Protein AF-0000000066908307 (afdb_homodimer)

Radius of gyration: 26.66 Å; Cα contacts (8 Å, |Δi|>4): 1588; chains: 2; bounding box: 60×86×61 Å

Sequence (502 aa):
MFVHNRMSNETFTTTKSVRELVVDDRNMPVDIVGVSGNRTRINYKKSRDIKYNIKQTNNTLTLERKRSIGFNFDFFNFGNSSPRVTIEVPKAKLKDLQVETSNGKLSTENLVLDNLNLETSNSKMIINDVDSNSVDAETSNGKVELSQLKFDDGSFETSNGKMNLSDLNFNEGEFQTSNGKINLMNVKPKESLSLETSNSEVNGTIIGNKEDFSITSKTSNASNNLGNQKNGSKELEVRTSNADIEIAFVRMFVHNRMSNETFTTTKSVRELVVDDRNMPVDIVGVSGNRTRINYKKSRDIKYNIKQTNNTLTLERKRSIGFNFDFFNFGNSSPRVTIEVPKAKLKDLQVETSNGKLSTENLVLDNLNLETSNSKMIINDVDSNSVDAETSNGKVELSQLKFDDGSFETSNGKMNLSDLNFNEGEFQTSNGKINLMNVKPKESLSLETSNSEVNGTIIGNKEDFSITSKTSNASNNLGNQKNGSKELEVRTSNADIEIAFVR

pLDDT: mean 92.94, std 14.58, range [26.7, 98.94]

Solvent-accessible surface area (backbone atoms only — not comparable to full-atom values): 23211 Å² total; per-residue (Å²): 127,82,75,71,78,62,72,43,84,42,74,48,70,51,93,51,60,49,34,30,42,40,39,41,38,49,61,52,28,38,36,38,35,36,41,91,55,83,44,37,36,39,38,36,62,35,34,90,74,36,48,68,53,73,49,73,61,82,41,33,36,38,41,31,56,48,83,59,89,69,86,70,75,68,73,71,75,63,66,91,76,72,77,44,36,40,35,36,31,27,28,88,50,33,35,37,41,38,41,38,26,32,53,10,36,38,35,40,33,45,35,41,35,43,39,41,38,40,39,24,33,53,18,40,37,36,43,34,42,32,40,29,42,32,38,40,37,39,20,36,44,11,38,38,39,38,29,47,32,36,33,43,38,37,42,36,40,20,35,47,14,38,35,41,40,31,44,32,42,31,32,34,40,38,41,39,19,34,50,12,38,39,40,35,40,51,31,32,59,67,41,27,38,36,41,38,19,33,52,19,37,40,36,37,32,34,45,45,61,69,77,45,30,19,28,48,53,49,42,68,64,42,54,65,70,73,52,68,42,76,86,24,85,21,40,35,36,38,40,22,31,50,17,37,38,47,66,44,68,38,129,128,83,75,68,77,60,71,43,86,43,75,48,70,51,92,54,60,49,34,30,41,40,36,40,38,48,61,53,29,39,38,39,34,38,41,91,54,80,45,37,35,38,38,34,62,35,34,89,74,35,47,69,51,72,48,73,59,82,42,33,36,37,40,32,55,49,85,59,88,68,85,70,76,71,71,71,76,64,66,91,77,71,77,45,36,40,33,37,33,27,28,89,53,33,34,38,40,39,40,39,25,32,53,11,37,38,36,39,34,46,36,40,33,44,38,42,38,40,39,22,32,54,18,39,38,38,43,34,42,32,40,29,42,32,38,40,37,40,21,35,44,11,38,39,40,38,28,47,32,36,34,42,38,37,42,38,39,20,34,46,15,38,35,40,40,31,43,32,41,31,34,35,41,37,40,40,20,35,50,12,38,40,41,35,39,51,29,34,58,67,41,27,39,37,41,38,19,32,53,18,37,38,37,35,32,35,45,46,60,69,76,44,31,19,29,48,54,50,43,68,64,42,52,65,71,73,54,68,44,75,88,24,84,20,40,36,37,38,40,23,31,52,17,39,38,47,67,43,66,38,127

Organism: Trichuris trichiura (NCBI:txid36087)

Foldseek 3Di:
DPPPFDKDKDKDKDPDAAAAEAEEEAAAAEEEEADQDRIKMKIFIDTPQWDWDWDDDPRYIYTYTDDDPDPPPVLPPDPDDRTHMYMYHHQPRYAYYAYEYAHYEYEYYRHEYAEAHAEYEAEEYEYEQYEYAEYEYEYAHYEYEYENYEYAEYEYEYAAYAYEAAQYEYAYYAYEYAHYEYEDEAHEYDAEYAAYYAAEEYEYEYEDDLQQEQEAEDEAAEEEDNDGDDDHRHYYYYYYHHYYYYYYYDD/DPPPQDKDKDKDKDPDAAAAEAEEEAAAAEEEEADQDRIKMKIFIDTPQWDWDWDDDPRYIYTYTDDDPDPPPVCPPDPDDRTHIYMYHHAPRYAYYAYEYAHYEYEYYRHEYAEAHAEYEAEAYAYEQYEYAEYEYEYAHYEYEYENYEYAEYEYEYAAYAYEAAQYEYAYYAHEYAHYEYEYHAHEYDAEYAAYYEAEEYEYEYEDDLQQEQEAEDEAAEEEDNDGDDDHRHYYYHYYYHYYYYYYYDD

InterPro domains:
  IPR025164 Toastrack DUF4097 [PF13349] (19-247)

Nearest PDB structures (foldseek):
  3pet-assembly1_A  TM=6.485E-01  e=3.377E-07  Bacteroides fragilis NCTC 9343
  3lyc-assembly5_J  TM=4.894E-01  e=3.491E-05  Parabacteroides distasonis ATCC 8503
  3jx8-assembly2_D  TM=4.509E-01  e=4.517E-05  Parabacteroides distasonis ATCC 8503
  3lyc-assembly8_O  TM=4.739E-01  e=3.935E-04  Parabacteroides distasonis ATCC 8503
  3pet-assembly1_A  TM=6.486E-01  e=3.743E-07  Bacteroides fragilis NCTC 9343

Structure (mmCIF, N/CA/C/O backbone):
data_AF-0000000066908307-model_v1
#
loop_
_entity.id
_entity.type
_entity.pdbx_description
1 polymer 'DUF4098 and DUF4097 domain containing protein'
#
loop_
_atom_site.group_PDB
_atom_site.id
_atom_site.type_symbol
_atom_site.label_atom_id
_atom_site.label_alt_id
_atom_site.label_comp_id
_atom_site.label_asym_id
_atom_site.label_entity_id
_atom_site.label_seq_id
_atom_site.pdbx_PDB_ins_code
_atom_site.Cartn_x
_atom_site.Cartn_y
_atom_site.Cartn_z
_atom_site.occupancy
_atom_site.B_iso_or_equiv
_atom_site.auth_seq_id
_atom_site.auth_comp_id
_atom_site.auth_asym_id
_atom_site.auth_atom_id
_atom_site.pdbx_PDB_model_num
ATOM 1 N N . MET A 1 1 ? 29.703 24.141 35.438 1 26.7 1 MET A N 1
ATOM 2 C CA . MET A 1 1 ? 28.625 25.016 35.031 1 26.7 1 MET A CA 1
ATOM 3 C C . MET A 1 1 ? 27.531 24.234 34.312 1 26.7 1 MET A C 1
ATOM 5 O O . MET A 1 1 ? 27.812 23.547 33.312 1 26.7 1 MET A O 1
ATOM 9 N N . PHE A 1 2 ? 26.625 23.688 34.969 1 35.81 2 PHE A N 1
ATOM 10 C CA . PHE A 1 2 ? 25.484 22.984 34.375 1 35.81 2 PHE A CA 1
ATOM 11 C C . PHE A 1 2 ? 24.859 23.812 33.281 1 35.81 2 PHE A C 1
ATOM 13 O O . PHE A 1 2 ? 24.375 24.922 33.531 1 35.81 2 PHE A O 1
ATOM 20 N N . VAL A 1 3 ? 25.5 23.812 32.125 1 46.69 3 VAL A N 1
ATOM 21 C CA . VAL A 1 3 ? 24.891 24.609 31.078 1 46.69 3 VAL A CA 1
ATOM 22 C C . VAL A 1 3 ? 23.406 24.266 30.969 1 46.69 3 VAL A C 1
ATOM 24 O O . VAL A 1 3 ? 23.047 23.125 30.625 1 46.69 3 VAL A O 1
ATOM 27 N N . HIS A 1 4 ? 22.578 24.734 31.844 1 48.91 4 HIS A N 1
ATOM 28 C CA . HIS A 1 4 ? 21.141 24.547 31.812 1 48.91 4 HIS A CA 1
ATOM 29 C C . HIS A 1 4 ? 20.578 24.891 30.438 1 48.91 4 HIS A C 1
ATOM 31 O O . HIS A 1 4 ? 20.844 25.969 29.906 1 48.91 4 HIS A O 1
ATOM 37 N N . ASN A 1 5 ? 20.422 23.906 29.594 1 59.75 5 ASN A N 1
ATOM 38 C CA . ASN A 1 5 ? 19.719 24.062 28.312 1 59.75 5 ASN A CA 1
ATOM 39 C C . ASN A 1 5 ? 18.453 24.891 28.484 1 59.75 5 ASN A C 1
ATOM 41 O O . ASN A 1 5 ? 17.453 24.391 29 1 59.75 5 ASN A O 1
ATOM 45 N N . ARG A 1 6 ? 18.516 26.266 28.516 1 75.56 6 ARG A N 1
ATOM 46 C CA . ARG A 1 6 ? 17.406 27.188 28.688 1 75.56 6 ARG A CA 1
ATOM 47 C C . ARG A 1 6 ? 16.453 27.125 27.5 1 75.56 6 ARG A C 1
ATOM 49 O O . ARG A 1 6 ? 16.891 27.219 26.344 1 75.56 6 ARG A O 1
ATOM 56 N N . MET A 1 7 ? 15.289 26.734 27.688 1 84.25 7 MET A N 1
ATOM 57 C CA . MET A 1 7 ? 14.211 26.703 26.703 1 84.25 7 MET A CA 1
ATOM 58 C C . MET A 1 7 ? 13.398 28 26.75 1 84.25 7 MET A C 1
ATOM 60 O O . MET A 1 7 ? 13.125 28.531 27.828 1 84.25 7 MET A O 1
ATOM 64 N N . SER A 1 8 ? 13.219 28.688 25.656 1 91.31 8 SER A N 1
ATOM 65 C CA . SER A 1 8 ? 12.398 29.891 25.578 1 91.31 8 SER A CA 1
ATOM 66 C C . SER A 1 8 ? 11.211 29.688 24.641 1 91.31 8 SER A C 1
ATOM 68 O O . SER A 1 8 ? 11.281 28.875 23.719 1 91.31 8 SER A O 1
ATOM 70 N N . ASN A 1 9 ? 10.164 30.406 24.953 1 93.12 9 ASN A N 1
ATOM 71 C CA . ASN A 1 9 ? 9.016 30.469 24.047 1 93.12 9 ASN A CA 1
ATOM 72 C C . ASN A 1 9 ? 9.195 31.562 23 1 93.12 9 ASN A C 1
ATOM 74 O O . ASN A 1 9 ? 9.469 32.719 23.328 1 93.12 9 ASN A O 1
ATOM 78 N N . GLU A 1 10 ? 9.086 31.109 21.734 1 96.06 10 GLU A N 1
ATOM 79 C CA . GLU A 1 10 ? 9.258 32.062 20.641 1 96.06 10 GLU A CA 1
ATOM 80 C C . GLU A 1 10 ? 7.992 32.188 19.812 1 96.06 10 GLU A C 1
ATOM 82 O O . GLU A 1 10 ? 7.191 31.234 19.75 1 96.06 10 GLU A O 1
ATOM 87 N N . THR A 1 11 ? 7.801 33.375 19.25 1 97.19 11 THR A N 1
ATOM 88 C CA . THR A 1 11 ? 6.715 33.625 18.312 1 97.19 11 THR A CA 1
ATOM 89 C C . THR A 1 11 ? 7.238 34.281 17.031 1 97.19 11 THR A C 1
ATOM 91 O O . THR A 1 11 ? 7.973 35.25 17.094 1 97.19 11 THR A O 1
ATOM 94 N N . PHE A 1 12 ? 6.992 33.719 15.984 1 97.81 12 PHE A N 1
ATOM 95 C CA . PHE A 1 12 ? 7.234 34.312 14.68 1 97.81 12 PHE A CA 1
ATOM 96 C C . PHE A 1 12 ? 5.926 34.75 14.023 1 97.81 12 PHE A C 1
ATOM 98 O O . PHE A 1 12 ? 4.98 33.938 13.938 1 97.81 12 PHE A O 1
ATOM 105 N N . THR A 1 13 ? 5.855 36 13.594 1 97.25 13 THR A N 1
ATOM 106 C CA . THR A 1 13 ? 4.668 36.531 12.93 1 97.25 13 THR A CA 1
ATOM 107 C C . THR A 1 13 ? 5.012 37.031 11.531 1 97.25 13 THR A C 1
ATOM 109 O O . THR A 1 13 ? 5.977 37.781 11.359 1 97.25 13 THR A O 1
ATOM 112 N N . THR A 1 14 ? 4.199 36.625 10.555 1 95.88 14 THR A N 1
ATOM 113 C CA . THR A 1 14 ? 4.484 37.062 9.188 1 95.88 14 THR A CA 1
ATOM 114 C C . THR A 1 14 ? 4.062 38.5 8.969 1 95.88 14 THR A C 1
ATOM 116 O O . THR A 1 14 ? 3.205 39.031 9.688 1 95.88 14 THR A O 1
ATOM 119 N N . THR A 1 15 ? 4.699 39.125 7.938 1 89.94 15 THR A N 1
ATOM 120 C CA . THR A 1 15 ? 4.336 40.469 7.566 1 89.94 15 THR A CA 1
ATOM 121 C C . THR A 1 15 ? 3.434 40.469 6.336 1 89.94 15 THR A C 1
ATOM 123 O O . THR A 1 15 ? 2.725 41.438 6.078 1 89.94 15 THR A O 1
ATOM 126 N N . LYS A 1 16 ? 3.494 39.406 5.59 1 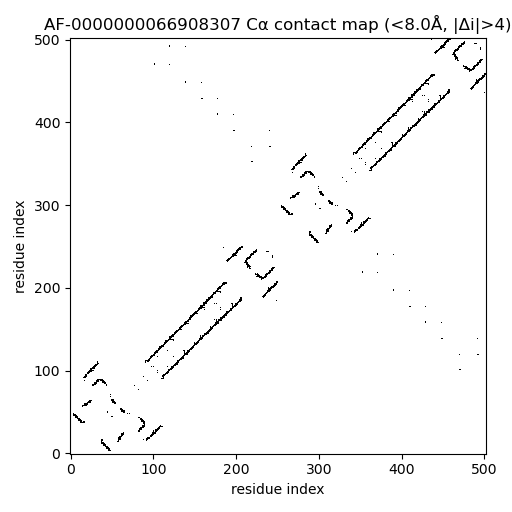91.69 16 LYS A N 1
ATOM 127 C CA . LYS A 1 16 ? 2.682 39.25 4.383 1 91.69 16 LYS A CA 1
ATOM 128 C C . LYS A 1 16 ? 1.78 38.031 4.48 1 91.69 16 LYS A C 1
ATOM 130 O O . LYS A 1 16 ? 1.971 37.188 5.355 1 91.69 16 LYS A O 1
ATOM 135 N N . SER A 1 17 ? 0.911 38.094 3.58 1 92.69 17 SER A N 1
ATOM 136 C CA . SER A 1 17 ? -0.006 36.969 3.521 1 92.69 17 SER A CA 1
ATOM 137 C C . SER A 1 17 ? 0.727 35.688 3.145 1 92.69 17 SER A C 1
ATOM 139 O O . SER A 1 17 ? 1.688 35.719 2.375 1 92.69 17 SER A O 1
ATOM 141 N N . VAL A 1 18 ? 0.219 34.594 3.672 1 97.19 18 VAL A N 1
ATOM 142 C CA . VAL A 1 18 ? 0.791 33.312 3.373 1 97.19 18 VAL A CA 1
ATOM 143 C C . VAL A 1 18 ? -0.206 32.469 2.562 1 97.19 18 VAL A C 1
ATOM 145 O O . VAL A 1 18 ? -1.33 32.219 3.01 1 97.19 18 VAL A O 1
ATOM 148 N N . ARG A 1 19 ? 0.256 32.094 1.428 1 97.62 19 ARG A N 1
ATOM 149 C CA . ARG A 1 19 ? -0.579 31.234 0.585 1 97.62 19 ARG A CA 1
ATOM 150 C C . ARG A 1 19 ? -0.113 29.781 0.638 1 97.62 19 ARG A C 1
ATOM 152 O O . ARG A 1 19 ? -0.901 28.859 0.411 1 97.62 19 ARG A O 1
ATOM 159 N N . GLU A 1 20 ? 1.165 29.641 0.792 1 98.38 20 GLU A N 1
ATOM 160 C CA . GLU A 1 20 ? 1.779 28.312 0.903 1 98.38 20 GLU A CA 1
ATOM 161 C C . GLU A 1 20 ? 2.58 28.188 2.195 1 98.38 20 GLU A C 1
ATOM 163 O O . GLU A 1 20 ? 3.451 29.016 2.477 1 98.38 20 GLU A O 1
ATOM 168 N N . LEU A 1 21 ? 2.285 27.172 3.006 1 98.69 21 LEU A N 1
ATOM 169 C CA . LEU A 1 21 ? 2.992 26.875 4.25 1 98.69 21 LEU A CA 1
ATOM 170 C C . LEU A 1 21 ? 3.639 25.5 4.203 1 98.69 21 LEU A C 1
ATOM 172 O O . LEU A 1 21 ? 2.959 24.5 3.955 1 98.69 21 LEU A O 1
ATOM 176 N N . VAL A 1 22 ? 4.949 25.391 4.363 1 98.81 22 VAL A N 1
ATOM 177 C CA . VAL A 1 22 ? 5.707 24.141 4.391 1 98.81 22 VAL A CA 1
ATOM 178 C C . VAL A 1 22 ? 6.367 23.969 5.758 1 98.81 22 VAL A C 1
ATOM 180 O O . VAL A 1 22 ? 7.137 24.828 6.191 1 98.81 22 VAL A O 1
ATOM 183 N N . VAL A 1 23 ? 6.059 22.859 6.406 1 98.81 23 VAL A N 1
ATOM 184 C CA . VAL A 1 23 ? 6.602 22.578 7.73 1 98.81 23 VAL A CA 1
ATOM 185 C C . VAL A 1 23 ? 7.352 21.25 7.707 1 98.81 23 VAL A C 1
ATOM 187 O O . VAL A 1 23 ? 6.812 20.234 7.266 1 98.81 23 VAL A O 1
ATOM 190 N N . ASP A 1 24 ? 8.547 21.25 8.133 1 97.81 24 ASP A N 1
ATOM 191 C CA . ASP A 1 24 ? 9.375 20.062 8.242 1 97.81 24 ASP A CA 1
ATOM 192 C C . ASP A 1 24 ? 9.984 19.938 9.641 1 97.81 24 ASP A C 1
ATOM 194 O O . ASP A 1 24 ? 10.852 20.719 10.023 1 97.81 24 ASP A O 1
ATOM 198 N N . ASP A 1 25 ? 9.477 19.078 10.359 1 95.69 25 ASP A N 1
ATOM 199 C CA . ASP A 1 25 ? 10.016 18.734 11.672 1 95.69 25 ASP A CA 1
ATOM 200 C C . ASP A 1 25 ? 10.125 17.219 11.852 1 95.69 25 ASP A C 1
ATOM 202 O O . ASP A 1 25 ? 9.617 16.453 11.023 1 95.69 25 ASP A O 1
ATOM 206 N N . ARG A 1 26 ? 10.852 16.781 12.805 1 92.12 26 ARG A N 1
ATOM 207 C CA . ARG A 1 26 ? 11.031 15.344 12.992 1 92.12 26 ARG A CA 1
ATOM 208 C C . ARG A 1 26 ? 10.164 14.828 14.133 1 92.12 26 ARG A C 1
ATOM 210 O O . ARG A 1 26 ? 9.258 14.016 13.906 1 92.12 26 ARG A O 1
ATOM 217 N N . ASN A 1 27 ? 10.359 15.438 15.25 1 93.25 27 ASN A N 1
ATOM 218 C CA . ASN A 1 27 ? 9.812 14.82 16.453 1 93.25 27 ASN A CA 1
ATOM 219 C C . ASN A 1 27 ? 8.781 15.719 17.125 1 93.25 27 ASN A C 1
ATOM 221 O O . ASN A 1 27 ? 8.039 15.273 18 1 93.25 27 ASN A O 1
ATOM 225 N N . MET A 1 28 ? 8.75 16.922 16.734 1 95 28 MET A N 1
ATOM 226 C CA . MET A 1 28 ? 7.906 17.906 17.422 1 95 28 MET A CA 1
ATOM 227 C C . MET A 1 28 ? 6.465 17.812 16.938 1 95 28 MET A C 1
ATOM 229 O O . MET A 1 28 ? 6.215 17.812 15.727 1 95 28 MET A O 1
ATOM 233 N N . PRO A 1 29 ? 5.52 17.672 17.844 1 97.75 29 PRO A N 1
ATOM 234 C CA . PRO A 1 29 ? 4.125 17.812 17.422 1 97.75 29 PRO A CA 1
ATOM 235 C C . PRO A 1 29 ? 3.854 19.156 16.734 1 97.75 29 PRO A C 1
ATOM 237 O O . PRO A 1 29 ? 4.402 20.188 17.156 1 97.75 29 PRO A O 1
ATOM 240 N N . VAL A 1 30 ? 3.059 19.156 15.695 1 98.5 30 VAL A N 1
ATOM 241 C CA . VAL A 1 30 ? 2.723 20.359 14.938 1 98.5 30 VAL A CA 1
ATOM 242 C C . VAL A 1 30 ? 1.206 20.5 14.844 1 98.5 30 VAL A C 1
ATOM 244 O O . VAL A 1 30 ? 0.516 19.594 14.367 1 98.5 30 VAL A O 1
ATOM 247 N N . ASP A 1 31 ? 0.74 21.609 15.328 1 98.75 31 ASP A N 1
ATOM 248 C CA . ASP A 1 31 ? -0.673 21.953 15.227 1 98.75 31 ASP A CA 1
ATOM 249 C C . ASP A 1 31 ? -0.875 23.156 14.312 1 98.75 31 ASP A C 1
ATOM 251 O O . ASP A 1 31 ? -0.299 24.234 14.547 1 98.75 31 ASP A O 1
ATOM 255 N N . ILE A 1 32 ? -1.714 22.984 13.336 1 98.69 32 ILE A N 1
ATOM 256 C CA . ILE A 1 32 ? -2.061 24.094 12.445 1 98.69 32 ILE A CA 1
ATOM 257 C C . ILE A 1 32 ? -3.547 24.406 12.586 1 98.69 32 ILE A C 1
ATOM 259 O O . ILE A 1 32 ? -4.398 23.547 12.398 1 98.69 32 ILE A O 1
ATOM 263 N N . VAL A 1 33 ? -3.793 25.672 12.875 1 98.56 33 VAL A N 1
ATOM 264 C CA . VAL A 1 33 ? -5.176 26.047 13.164 1 98.56 33 VAL A CA 1
ATOM 265 C C . VAL A 1 33 ? -5.539 27.312 12.383 1 98.56 33 VAL A C 1
ATOM 267 O O . VAL A 1 33 ? -4.781 28.281 12.375 1 98.56 33 VAL A O 1
ATOM 270 N N . GLY A 1 34 ? -6.672 27.266 11.742 1 98.12 34 GLY A N 1
ATOM 271 C CA . GLY A 1 34 ? -7.219 28.469 11.133 1 98.12 34 GLY A CA 1
ATOM 272 C C . GLY A 1 34 ? -7.766 29.453 12.141 1 98.12 34 GLY A C 1
ATOM 273 O O . GLY A 1 34 ? -8.43 29.062 13.109 1 98.12 34 GLY A O 1
ATOM 274 N N . VAL A 1 35 ? -7.449 30.734 11.93 1 96.69 35 VAL A N 1
ATOM 275 C CA . VAL A 1 35 ? -7.938 31.781 12.828 1 96.69 35 VAL A CA 1
ATOM 276 C C . VAL A 1 35 ? -8.492 32.938 12.008 1 96.69 35 VAL A C 1
ATOM 278 O O . VAL A 1 35 ? -8.328 33 10.789 1 96.69 35 VAL A O 1
ATOM 281 N N . SER A 1 36 ? -9.25 33.906 12.594 1 93 36 SER A N 1
ATOM 282 C CA . SER A 1 36 ? -9.844 35.094 11.93 1 93 36 SER A CA 1
ATOM 283 C C . SER A 1 36 ? -8.805 36.188 11.719 1 93 36 SER A C 1
ATOM 285 O O . SER A 1 36 ? -9.039 37.125 10.953 1 93 36 SER A O 1
ATOM 287 N N . GLY A 1 37 ? -7.641 36.125 12.102 1 87.5 37 GLY A N 1
ATOM 288 C CA . GLY A 1 37 ? -6.621 37.156 11.953 1 87.5 37 GLY A CA 1
ATOM 289 C C . GLY A 1 37 ? -6.121 37.281 10.531 1 87.5 37 GLY A C 1
ATOM 290 O O . GLY A 1 37 ? -6.664 36.688 9.609 1 87.5 37 GLY A O 1
ATOM 291 N N . ASN A 1 38 ? -5.219 38.25 10.344 1 89.5 38 ASN A N 1
ATOM 292 C CA . ASN A 1 38 ? -4.738 38.562 8.992 1 89.5 38 ASN A CA 1
ATOM 293 C C . ASN A 1 38 ? -3.275 38.156 8.82 1 89.5 38 ASN A C 1
ATOM 295 O O . ASN A 1 38 ? -2.711 38.312 7.738 1 89.5 38 ASN A O 1
ATOM 299 N N . ARG A 1 39 ? -2.717 37.625 9.938 1 93.88 39 ARG A N 1
ATOM 300 C CA . ARG A 1 39 ? -1.317 37.219 9.859 1 93.88 39 ARG A CA 1
ATOM 301 C C . ARG A 1 39 ? -1.138 35.781 10.336 1 93.88 39 ARG A C 1
ATOM 303 O O . ARG A 1 39 ? -1.965 35.25 11.086 1 93.88 39 ARG A O 1
ATOM 310 N N . THR A 1 40 ? -0.151 35.156 9.82 1 97.38 40 THR A N 1
ATOM 311 C CA . THR A 1 40 ? 0.239 33.844 10.305 1 97.38 40 THR A CA 1
ATOM 312 C C . THR A 1 40 ? 1.189 33.969 11.492 1 97.38 40 THR A C 1
ATOM 314 O O . THR A 1 40 ? 2.125 34.781 11.469 1 97.38 40 THR A O 1
ATOM 317 N N . ARG A 1 41 ? 0.947 33.25 12.484 1 98 41 ARG A N 1
ATOM 318 C CA . ARG A 1 41 ? 1.774 33.25 13.688 1 98 41 ARG A CA 1
ATOM 319 C C . ARG A 1 41 ? 2.266 31.828 14.008 1 98 41 ARG A C 1
ATOM 321 O O . ARG A 1 41 ? 1.484 30.875 13.984 1 98 41 ARG A O 1
ATOM 328 N N . ILE A 1 42 ? 3.557 31.656 14.25 1 98.5 42 ILE A N 1
ATOM 329 C CA . ILE A 1 42 ? 4.16 30.406 14.68 1 98.5 42 ILE A CA 1
ATOM 330 C C . ILE A 1 42 ? 4.645 30.531 16.125 1 98.5 42 ILE A C 1
ATOM 332 O O . ILE A 1 42 ? 5.504 31.359 16.422 1 98.5 42 ILE A O 1
ATOM 336 N N . ASN A 1 43 ? 4.141 29.75 17.031 1 97.81 43 ASN A N 1
ATOM 337 C CA . ASN A 1 43 ? 4.637 29.625 18.391 1 97.81 43 ASN A CA 1
ATOM 338 C C . ASN A 1 43 ? 5.449 28.344 18.562 1 97.81 43 ASN A C 1
ATOM 340 O O . ASN A 1 43 ? 4.988 27.25 18.219 1 97.81 43 ASN A O 1
ATOM 344 N N . TYR A 1 44 ? 6.629 28.484 19 1 96.56 44 TYR A N 1
ATOM 345 C CA . TYR A 1 44 ? 7.512 27.328 19.141 1 96.56 44 TYR A CA 1
ATOM 346 C C . TYR A 1 44 ? 8.492 27.516 20.297 1 96.56 44 TYR A C 1
ATOM 348 O O . TYR A 1 44 ? 8.617 28.625 20.828 1 96.56 44 TYR A O 1
ATOM 356 N N . LYS A 1 45 ? 9.109 26.406 20.672 1 92.81 45 LYS A N 1
ATOM 357 C CA . LYS A 1 45 ? 10.156 26.453 21.688 1 92.81 45 LYS A CA 1
ATOM 358 C C . LYS A 1 45 ? 11.547 26.453 21.047 1 92.81 45 LYS A C 1
ATOM 360 O O . LYS A 1 45 ? 11.773 25.75 20.062 1 92.81 45 LYS A O 1
ATOM 365 N N . LYS A 1 46 ? 12.32 27.219 21.625 1 91.81 46 LYS A N 1
ATOM 366 C CA . LYS A 1 46 ? 13.711 27.266 21.188 1 91.81 46 LYS A CA 1
ATOM 367 C C . LYS A 1 46 ? 14.664 26.875 22.312 1 91.81 46 LYS A C 1
ATOM 369 O O . LYS A 1 46 ? 14.445 27.234 23.469 1 91.81 46 LYS A O 1
ATOM 374 N N . SER A 1 47 ? 15.547 26.109 22 1 89.62 47 SER A N 1
ATOM 375 C CA . SER A 1 47 ? 16.641 25.719 22.891 1 89.62 47 SER A CA 1
ATOM 376 C C . SER A 1 47 ? 17.922 25.469 22.094 1 89.62 47 SER A C 1
ATOM 378 O O . SER A 1 47 ? 17.969 25.688 20.891 1 89.62 47 SER A O 1
ATOM 380 N N . ARG A 1 48 ? 18.922 25.156 22.859 1 87.31 48 ARG A N 1
ATOM 381 C CA . ARG A 1 48 ? 20.188 24.828 22.219 1 87.31 48 ARG A CA 1
ATOM 382 C C . ARG A 1 48 ? 20 23.734 21.188 1 87.31 48 ARG A C 1
ATOM 384 O O . ARG A 1 48 ? 20.656 23.734 20.125 1 87.31 48 ARG A O 1
ATOM 391 N N . ASP A 1 49 ? 19 22.938 21.547 1 85.94 49 ASP A N 1
ATOM 392 C CA . ASP A 1 49 ? 18.844 21.734 20.734 1 85.94 49 ASP A CA 1
ATOM 393 C C . ASP A 1 49 ? 17.625 21.859 19.812 1 85.94 49 ASP A C 1
ATOM 395 O O . ASP A 1 49 ? 17.406 21 18.953 1 85.94 49 ASP A O 1
ATOM 399 N N . ILE A 1 50 ? 16.875 22.781 20 1 90.69 50 ILE A N 1
ATOM 400 C CA . ILE A 1 50 ? 15.68 23 19.188 1 90.69 50 ILE A CA 1
ATOM 401 C C . ILE A 1 50 ? 15.781 24.359 18.484 1 90.69 50 ILE A C 1
ATOM 403 O O . ILE A 1 50 ? 15.57 25.406 19.094 1 90.69 50 ILE A O 1
ATOM 407 N N . LYS A 1 51 ? 16.125 24.266 17.234 1 93.5 51 LYS A N 1
ATOM 408 C CA . LYS A 1 51 ? 16.219 25.469 16.406 1 93.5 51 LYS A CA 1
ATOM 409 C C . LYS A 1 51 ? 15.484 25.281 15.086 1 93.5 51 LYS A C 1
ATOM 411 O O . LYS A 1 51 ? 15.461 24.172 14.531 1 93.5 51 LYS A O 1
ATOM 416 N N . TYR A 1 52 ? 14.914 26.359 14.648 1 96.56 52 TYR A N 1
ATOM 417 C CA . TYR A 1 52 ? 14.211 26.328 13.375 1 96.56 52 TYR A CA 1
ATOM 418 C C . TYR A 1 52 ? 14.773 27.375 12.414 1 96.56 52 TYR A C 1
ATOM 420 O O . TYR A 1 52 ? 15.219 28.438 12.844 1 96.56 52 TYR A O 1
ATOM 428 N N . ASN A 1 53 ? 14.844 27.016 11.148 1 97.12 53 ASN A N 1
ATOM 429 C CA . ASN A 1 53 ? 14.906 27.984 10.062 1 97.12 53 ASN A CA 1
ATOM 430 C C . ASN A 1 53 ? 13.508 28.391 9.586 1 97.12 53 ASN A C 1
ATOM 432 O O . ASN A 1 53 ? 12.766 27.562 9.055 1 97.12 53 ASN A O 1
ATOM 436 N N . ILE A 1 54 ? 13.078 29.609 9.836 1 98 54 ILE A N 1
ATOM 437 C CA . ILE A 1 54 ? 11.781 30.141 9.406 1 98 54 ILE A CA 1
ATOM 438 C C . ILE A 1 54 ? 12 31.219 8.344 1 98 54 ILE A C 1
ATOM 440 O O . ILE A 1 54 ? 12.68 32.219 8.586 1 98 54 ILE A O 1
ATOM 444 N N . LYS A 1 55 ? 11.461 31.016 7.191 1 97.19 55 LYS A N 1
ATOM 445 C CA . LYS A 1 55 ? 11.688 31.938 6.074 1 97.19 55 LYS A CA 1
ATOM 446 C C . LYS A 1 55 ? 10.398 32.156 5.285 1 97.19 55 LYS A C 1
ATOM 448 O O . LYS A 1 55 ? 9.672 31.219 4.977 1 97.19 55 LYS A O 1
ATOM 453 N N . GLN A 1 56 ? 10.117 33.438 5.031 1 96.69 56 GLN A N 1
ATOM 454 C CA . GLN A 1 56 ? 9.031 33.781 4.117 1 96.69 56 GLN A CA 1
ATOM 455 C C . GLN A 1 56 ? 9.578 34.344 2.811 1 96.69 56 GLN A C 1
ATOM 457 O O . GLN A 1 56 ? 10.305 35.344 2.814 1 96.69 56 GLN A O 1
ATOM 462 N N . THR A 1 57 ? 9.352 33.656 1.77 1 95.5 57 THR A N 1
ATOM 463 C CA . THR A 1 57 ? 9.664 34.156 0.429 1 95.5 57 THR A CA 1
ATOM 464 C C . THR A 1 57 ? 8.391 34.344 -0.389 1 95.5 57 THR A C 1
ATOM 466 O O . THR A 1 57 ? 7.738 33.375 -0.771 1 95.5 57 THR A O 1
ATOM 469 N N . ASN A 1 58 ? 8.023 35.719 -0.641 1 93.75 58 ASN A N 1
ATOM 470 C CA . ASN A 1 58 ? 6.746 36.031 -1.271 1 93.75 58 ASN A CA 1
ATOM 471 C C . ASN A 1 58 ? 5.574 35.469 -0.476 1 93.75 58 ASN A C 1
ATOM 473 O O . ASN A 1 58 ? 5.359 35.844 0.679 1 93.75 58 ASN A O 1
ATOM 477 N N . ASN A 1 59 ? 4.859 34.625 -1.037 1 95.75 59 ASN A N 1
ATOM 478 C CA . ASN A 1 59 ? 3.674 34.125 -0.345 1 95.75 59 ASN A CA 1
ATOM 479 C C . ASN A 1 59 ? 3.902 32.75 0.217 1 95.75 59 ASN A C 1
ATOM 481 O O . ASN A 1 59 ? 2.951 32.062 0.622 1 95.75 59 ASN A O 1
ATOM 485 N N . THR A 1 60 ? 5.199 32.344 0.308 1 97.75 60 THR A N 1
ATOM 486 C CA . THR A 1 60 ? 5.535 31.047 0.845 1 97.75 60 THR A CA 1
ATOM 487 C C . THR A 1 60 ? 6.242 31.172 2.191 1 97.75 60 THR A C 1
ATOM 489 O O . THR A 1 60 ? 7.23 31.906 2.312 1 97.75 60 THR A O 1
ATOM 492 N N . LEU A 1 61 ? 5.707 30.516 3.227 1 98.44 61 LEU A N 1
ATOM 493 C CA . LEU A 1 61 ? 6.324 30.438 4.547 1 98.44 61 LEU A CA 1
ATOM 494 C C . LEU A 1 61 ? 6.859 29.031 4.812 1 98.44 61 LEU A C 1
ATOM 496 O O . LEU A 1 61 ? 6.145 28.047 4.625 1 98.44 61 LEU A O 1
ATOM 500 N N . THR A 1 62 ? 8.117 28.938 5.176 1 98.5 62 THR A N 1
ATOM 501 C CA . THR A 1 62 ? 8.727 27.641 5.488 1 98.5 62 THR A CA 1
ATOM 502 C C . THR A 1 62 ? 9.219 27.609 6.93 1 98.5 62 THR A C 1
ATOM 504 O O . THR A 1 62 ? 9.781 28.594 7.418 1 98.5 62 THR A O 1
ATOM 507 N N . LEU A 1 63 ? 8.914 26.562 7.645 1 98.56 63 LEU A N 1
ATOM 508 C CA . LEU A 1 63 ? 9.445 26.219 8.961 1 98.56 63 LEU A CA 1
ATOM 509 C C . LEU A 1 63 ? 10.195 24.891 8.93 1 98.56 63 LEU A C 1
ATOM 511 O O . LEU A 1 63 ? 9.586 23.844 8.719 1 98.56 63 LEU A O 1
ATOM 515 N N . GLU A 1 64 ? 11.477 24.938 9.164 1 97.75 64 GLU A N 1
ATOM 516 C CA . GLU A 1 64 ? 12.297 23.734 9.094 1 97.75 64 GLU A CA 1
ATOM 517 C C . GLU A 1 64 ? 13.117 23.547 10.367 1 97.75 64 GLU A C 1
ATOM 519 O O . GLU A 1 64 ? 13.852 24.438 10.773 1 97.75 64 GLU A O 1
ATOM 524 N N . ARG A 1 65 ? 13.008 22.391 10.906 1 95.75 65 ARG A N 1
ATOM 525 C CA . ARG A 1 65 ? 13.859 22.047 12.047 1 95.75 65 ARG A CA 1
ATOM 526 C C . ARG A 1 65 ? 15.32 21.969 11.633 1 95.75 65 ARG A C 1
ATOM 528 O O . ARG A 1 65 ? 15.664 21.266 10.68 1 95.75 65 ARG A O 1
ATOM 535 N N . LYS A 1 66 ? 16.141 22.641 12.383 1 92.06 66 LYS A N 1
ATOM 536 C CA . LYS A 1 66 ? 17.578 22.547 12.109 1 92.06 66 LYS A CA 1
ATOM 537 C C . LYS A 1 66 ? 18.156 21.266 12.68 1 92.06 66 LYS A C 1
ATOM 539 O O . LYS A 1 66 ? 17.734 20.797 13.734 1 92.06 66 LYS A O 1
ATOM 544 N N . ARG A 1 67 ? 19 20.609 11.906 1 77.25 67 ARG A N 1
ATOM 545 C CA . ARG A 1 67 ? 19.688 19.391 12.352 1 77.25 67 ARG A CA 1
ATOM 546 C C . ARG A 1 67 ? 20.719 19.719 13.422 1 77.25 67 ARG A C 1
ATOM 548 O O . ARG A 1 67 ? 21.469 20.688 13.297 1 77.25 67 ARG A O 1
ATOM 555 N N . SER A 1 68 ? 20.469 19.391 14.594 1 65.5 68 SER A N 1
ATOM 556 C CA . SER A 1 68 ? 21.5 19.609 15.602 1 65.5 68 SER A CA 1
ATOM 557 C C . SER A 1 68 ? 22.516 18.469 15.609 1 65.5 68 SER A C 1
ATOM 559 O O . SER A 1 68 ? 22.172 17.328 15.312 1 65.5 68 SER A O 1
ATOM 561 N N . ILE A 1 69 ? 23.797 18.719 15.273 1 56.19 69 ILE A N 1
ATOM 562 C CA . ILE A 1 69 ? 24.875 17.75 15.289 1 56.19 69 ILE A CA 1
ATOM 563 C C . ILE A 1 69 ? 24.766 16.875 16.547 1 56.19 69 ILE A C 1
ATOM 565 O O . ILE A 1 69 ? 25.328 15.773 16.594 1 56.19 69 ILE A O 1
ATOM 569 N N . GLY A 1 70 ? 24.484 17.328 17.812 1 46.41 70 GLY A N 1
ATOM 570 C CA . GLY A 1 70 ? 24.656 16.578 19.047 1 46.41 70 GLY A CA 1
ATOM 571 C C . GLY A 1 70 ? 23.484 15.688 19.375 1 46.41 70 GLY A C 1
ATOM 572 O O . GLY A 1 70 ? 22.359 15.938 18.922 1 46.41 70 GLY A O 1
ATOM 573 N N . PHE A 1 71 ? 23.719 14.352 19.578 1 42.72 71 PHE A N 1
ATOM 574 C CA . PHE A 1 71 ? 22.797 13.312 20.031 1 42.72 71 PHE A CA 1
ATOM 575 C C . PHE A 1 71 ? 21.938 13.812 21.188 1 42.72 71 PHE A C 1
ATOM 577 O O . PHE A 1 71 ? 22.391 13.852 22.328 1 42.72 71 PHE A O 1
ATOM 584 N N . ASN A 1 72 ? 21.375 14.859 21.297 1 37.62 72 ASN A N 1
ATOM 585 C CA . ASN A 1 72 ? 20.734 15.109 22.594 1 37.62 72 ASN A CA 1
ATOM 586 C C . ASN A 1 72 ? 19.391 14.375 22.688 1 37.62 72 ASN A C 1
ATOM 588 O O . ASN A 1 72 ? 18.484 14.625 21.906 1 37.62 72 ASN A O 1
ATOM 592 N N . PHE A 1 73 ? 19.469 13.203 23.125 1 39.81 73 PHE A N 1
ATOM 593 C CA . PHE A 1 73 ? 18.359 12.398 23.625 1 39.81 73 PHE A CA 1
ATOM 594 C C . PHE A 1 73 ? 17.5 13.195 24.594 1 39.81 73 PHE A C 1
ATOM 596 O O . PHE A 1 73 ? 16.781 12.617 25.422 1 39.81 73 PHE A O 1
ATOM 603 N N . ASP A 1 74 ? 17.766 14.391 24.844 1 39.53 74 ASP A N 1
ATOM 604 C CA . ASP A 1 74 ? 17.172 14.961 26.047 1 39.53 74 ASP A CA 1
ATOM 605 C C . ASP A 1 74 ? 15.664 15.125 25.906 1 39.53 74 ASP A C 1
ATOM 607 O O . ASP A 1 74 ? 15.156 16.25 25.859 1 39.53 74 ASP A O 1
ATOM 611 N N . PHE A 1 75 ? 15.07 14.258 25.141 1 42.72 75 PHE A N 1
ATOM 612 C CA . PHE A 1 75 ? 13.641 14.531 25.047 1 42.72 75 PHE A CA 1
ATOM 613 C C . PHE A 1 75 ? 13.008 14.555 26.438 1 42.72 75 PHE A C 1
ATOM 615 O O . PHE A 1 75 ? 11.797 14.734 26.562 1 42.72 75 PHE A O 1
ATOM 622 N N . PHE A 1 76 ? 13.641 13.711 27.344 1 39.16 76 PHE A N 1
ATOM 623 C CA . PHE A 1 76 ? 12.859 13.344 28.516 1 39.16 76 PHE A CA 1
ATOM 624 C C . PHE A 1 76 ? 12.562 14.562 29.375 1 39.16 76 PHE A C 1
ATOM 626 O O . PHE A 1 76 ? 11.703 14.516 30.266 1 39.16 76 PHE A O 1
ATOM 633 N N . ASN A 1 77 ? 13.617 15.383 29.625 1 35.97 77 ASN A N 1
ATOM 634 C CA . ASN A 1 77 ? 13.383 16.156 30.844 1 35.97 77 ASN A CA 1
ATOM 635 C C . ASN A 1 77 ? 12.469 17.344 30.578 1 35.97 77 ASN A C 1
ATOM 637 O O . ASN A 1 77 ? 12.734 18.453 31.047 1 35.97 77 ASN A O 1
ATOM 641 N N . PHE A 1 78 ? 11.664 17.375 29.5 1 40.41 78 PHE A N 1
ATOM 642 C CA . PHE A 1 78 ? 10.922 18.625 29.422 1 40.41 78 PHE A CA 1
ATOM 643 C C . PHE A 1 78 ? 9.922 18.734 30.578 1 40.41 78 PHE A C 1
ATOM 645 O O . PHE A 1 78 ? 9.32 17.75 30.969 1 40.41 78 PHE A O 1
ATOM 652 N N . GLY A 1 79 ? 10.117 19.672 31.484 1 38.66 79 GLY A N 1
ATOM 653 C CA . GLY A 1 79 ? 9.062 20.016 32.438 1 38.66 79 GLY A CA 1
ATOM 654 C C . GLY A 1 79 ? 7.668 19.844 31.859 1 38.66 79 GLY A C 1
ATOM 655 O O . GLY A 1 79 ? 7.504 19.312 30.75 1 38.66 79 GLY A O 1
ATOM 656 N N . ASN A 1 80 ? 6.516 20.375 32.469 1 45.62 80 ASN A N 1
ATOM 657 C CA . ASN A 1 80 ? 5.074 20.156 32.406 1 45.62 80 ASN A CA 1
ATOM 658 C C . ASN A 1 80 ? 4.555 20.266 30.969 1 45.62 80 ASN A C 1
ATOM 660 O O . ASN A 1 80 ? 3.568 19.625 30.609 1 45.62 80 ASN A O 1
ATOM 664 N N . SER A 1 81 ? 4.707 21.484 30.234 1 54.5 81 SER A N 1
ATOM 665 C CA . SER A 1 81 ? 3.992 21.609 28.969 1 54.5 81 SER A CA 1
ATOM 666 C C . SER A 1 81 ? 4.801 21.016 27.828 1 54.5 81 SER A C 1
ATOM 668 O O . SER A 1 81 ? 5.957 21.391 27.609 1 54.5 81 SER A O 1
ATOM 670 N N . SER A 1 82 ? 4.578 19.906 27.281 1 73.12 82 SER A N 1
ATOM 671 C CA . SER A 1 82 ? 5.297 19.172 26.234 1 73.12 82 SER A CA 1
ATOM 672 C C . SER A 1 82 ? 5.52 20.047 25 1 73.12 82 SER A C 1
ATOM 674 O O . SER A 1 82 ? 4.59 20.672 24.516 1 73.12 82 SER A O 1
ATOM 676 N N . PRO A 1 83 ? 6.695 20.391 24.688 1 87.06 83 PRO A N 1
ATOM 677 C CA . PRO A 1 83 ? 7.004 21.25 23.547 1 87.06 83 PRO A CA 1
ATOM 678 C C . PRO A 1 83 ? 6.254 20.859 22.281 1 87.06 83 PRO A C 1
ATOM 680 O O . PRO A 1 83 ? 6.039 19.672 22.031 1 87.06 83 PRO A O 1
ATOM 683 N N . ARG A 1 84 ? 5.57 21.875 21.609 1 95.31 84 ARG A N 1
ATOM 684 C CA . ARG A 1 84 ? 4.918 21.703 20.312 1 95.31 84 ARG A CA 1
ATOM 685 C C . ARG A 1 84 ? 5.062 22.969 19.469 1 95.31 84 ARG A C 1
ATOM 687 O O . ARG A 1 84 ? 5.402 24.031 19.969 1 95.31 84 ARG A O 1
ATOM 694 N N . VAL A 1 85 ? 4.91 22.844 18.25 1 97.94 85 VAL A N 1
ATOM 695 C CA . VAL A 1 85 ? 4.789 23.969 17.328 1 97.94 85 VAL A CA 1
ATOM 696 C C . VAL A 1 85 ? 3.318 24.219 17 1 97.94 85 VAL A C 1
ATOM 698 O O . VAL A 1 85 ? 2.609 23.297 16.578 1 97.94 85 VAL A O 1
ATOM 701 N N . THR A 1 86 ? 2.881 25.406 17.266 1 98.44 86 THR A N 1
ATOM 702 C CA . THR A 1 86 ? 1.531 25.797 16.891 1 98.44 86 THR A CA 1
ATOM 703 C C . THR A 1 86 ? 1.569 26.891 15.82 1 98.44 86 THR A C 1
ATOM 705 O O . THR A 1 86 ? 2.225 27.922 16 1 98.44 86 THR A O 1
ATOM 708 N N . ILE A 1 87 ? 0.811 26.641 14.758 1 98.69 87 ILE A N 1
ATOM 709 C CA . ILE A 1 87 ? 0.75 27.609 13.672 1 98.69 87 ILE A CA 1
ATOM 710 C C . ILE A 1 87 ? -0.693 28.062 13.469 1 98.69 87 ILE A C 1
ATOM 712 O O . ILE A 1 87 ? -1.568 27.266 13.148 1 98.69 87 ILE A O 1
ATOM 716 N N . GLU A 1 88 ? -0.854 29.344 13.656 1 98.44 88 GLU A N 1
ATOM 717 C CA . GLU A 1 88 ? -2.139 29.984 13.383 1 98.44 88 GLU A CA 1
ATOM 718 C C . GLU A 1 88 ? -2.135 30.656 12.016 1 98.44 88 GLU A C 1
ATOM 720 O O . GLU A 1 88 ? -1.28 31.516 11.742 1 98.44 88 GLU A O 1
ATOM 725 N N . VAL A 1 89 ? -3.07 30.281 11.195 1 98.12 89 VAL A N 1
ATOM 726 C CA . VAL A 1 89 ? -3.1 30.844 9.852 1 98.12 89 VAL A CA 1
ATOM 727 C C . VAL A 1 89 ? -4.461 31.484 9.586 1 98.12 89 VAL A C 1
ATOM 729 O O . VAL A 1 89 ? -5.488 30.969 10.039 1 98.12 89 VAL A O 1
ATOM 732 N N . PRO A 1 90 ? -4.488 32.562 8.797 1 95.62 90 PRO A N 1
ATOM 733 C CA . PRO A 1 90 ? -5.781 33.094 8.367 1 95.62 90 PRO A CA 1
ATOM 734 C C . PRO A 1 90 ? -6.566 32.125 7.496 1 95.62 90 PRO A C 1
ATOM 736 O O . PRO A 1 90 ? -6.074 31.672 6.453 1 95.62 90 PRO A O 1
ATOM 739 N N . LYS A 1 91 ? -7.719 31.688 7.887 1 87.38 91 LYS A N 1
ATOM 740 C CA . LYS A 1 91 ? -8.516 30.594 7.336 1 87.38 91 LYS A CA 1
ATOM 741 C C . LYS A 1 91 ? -8.695 30.75 5.828 1 87.38 91 LYS A C 1
ATOM 743 O O . LYS A 1 91 ? -8.609 29.766 5.086 1 87.38 91 LYS A O 1
ATOM 748 N N . ALA A 1 92 ? -8.93 31.922 5.254 1 81.75 92 ALA A N 1
ATOM 749 C CA . ALA A 1 92 ? -9.32 32.062 3.854 1 81.75 92 ALA A CA 1
ATOM 750 C C . ALA A 1 92 ? -8.117 32.406 2.982 1 81.75 92 ALA A C 1
ATOM 752 O O . ALA A 1 92 ? -8.25 32.562 1.764 1 81.75 92 ALA A O 1
ATOM 753 N N . LYS A 1 93 ? -6.977 32.344 3.547 1 89.5 93 LYS A N 1
ATOM 754 C CA . LYS A 1 93 ? -5.844 32.812 2.762 1 89.5 93 LYS A CA 1
ATOM 755 C C . LYS A 1 93 ? -4.918 31.672 2.371 1 89.5 93 LYS A C 1
ATOM 757 O O . LYS A 1 93 ? -4.336 31.672 1.285 1 89.5 93 LYS A O 1
ATOM 762 N N . LEU A 1 94 ? -4.82 30.672 3.191 1 94.88 94 LEU A N 1
ATOM 763 C CA . LEU A 1 94 ? -3.912 29.562 2.941 1 94.88 94 LEU A CA 1
ATOM 764 C C . LEU A 1 94 ? -4.469 28.625 1.864 1 94.88 94 LEU A C 1
ATOM 766 O O . LEU A 1 94 ? -5.609 28.172 1.966 1 94.88 94 LEU A O 1
ATOM 770 N N . LYS A 1 95 ? -3.643 28.375 0.842 1 97.88 95 LYS A N 1
ATOM 771 C CA . LYS A 1 95 ? -4.105 27.531 -0.26 1 97.88 95 LYS A CA 1
ATOM 772 C C . LYS A 1 95 ? -3.434 26.172 -0.229 1 97.88 95 LYS A C 1
ATOM 774 O O . LYS A 1 95 ? -4.066 25.156 -0.531 1 97.88 95 LYS A O 1
ATOM 779 N N . ASP A 1 96 ? -2.141 26.172 0.091 1 98.56 96 ASP A N 1
ATOM 780 C CA . ASP A 1 96 ? -1.363 24.938 0.09 1 98.56 96 ASP A CA 1
ATOM 781 C C . ASP A 1 96 ? -0.674 24.719 1.436 1 98.56 96 ASP A C 1
ATOM 783 O O . ASP A 1 96 ? 0.054 25.594 1.913 1 98.56 96 ASP A O 1
ATOM 787 N N . LEU A 1 97 ? -0.899 23.578 2.051 1 98.81 97 LEU A N 1
ATOM 788 C CA . LEU A 1 97 ? -0.271 23.219 3.316 1 98.81 97 LEU A CA 1
ATOM 789 C C . LEU A 1 97 ? 0.445 21.875 3.201 1 98.81 97 LEU A C 1
ATOM 791 O O . LEU A 1 97 ? -0.175 20.859 2.871 1 98.81 97 LEU A O 1
ATOM 795 N N . GLN A 1 98 ? 1.717 21.828 3.398 1 98.88 98 GLN A N 1
ATOM 796 C CA . GLN A 1 98 ? 2.533 20.625 3.447 1 98.88 98 GLN A CA 1
ATOM 797 C C . GLN A 1 98 ? 3.25 20.484 4.789 1 98.88 98 GLN A C 1
ATOM 799 O O . GLN A 1 98 ? 4.035 21.359 5.164 1 98.88 98 GLN A O 1
ATOM 804 N N . VAL A 1 99 ? 2.996 19.406 5.535 1 98.88 99 VAL A N 1
ATOM 805 C CA . VAL A 1 99 ? 3.627 19.188 6.836 1 98.88 99 VAL A CA 1
ATOM 806 C C . VAL A 1 99 ? 4.219 17.781 6.895 1 98.88 99 VAL A C 1
ATOM 808 O O . VAL A 1 99 ? 3.545 16.812 6.574 1 98.88 99 VAL A O 1
ATOM 811 N N . GLU A 1 100 ? 5.449 17.688 7.238 1 98.38 100 GLU A N 1
ATOM 812 C CA . GLU A 1 100 ? 6.117 16.406 7.414 1 98.38 100 GLU A CA 1
ATOM 813 C C . GLU A 1 100 ? 6.762 16.297 8.797 1 98.38 100 GLU A C 1
ATOM 815 O O . GLU A 1 100 ? 7.43 17.234 9.242 1 98.38 100 GLU A O 1
ATOM 820 N N . THR A 1 101 ? 6.5 15.219 9.5 1 97.31 101 THR A N 1
ATOM 821 C CA . THR A 1 101 ? 7.199 14.852 10.727 1 97.31 101 THR A CA 1
ATOM 822 C C . THR A 1 101 ? 7.609 13.383 10.695 1 97.31 101 THR A C 1
ATOM 824 O O . THR A 1 101 ? 7.203 12.633 9.797 1 97.31 101 THR A O 1
ATOM 827 N N . SER A 1 102 ? 8.398 12.938 11.594 1 95.69 102 SER A N 1
ATOM 828 C CA . SER A 1 102 ? 8.703 11.516 11.758 1 95.69 102 SER A CA 1
ATOM 829 C C . SER A 1 102 ? 7.93 10.914 12.922 1 95.69 102 SER A C 1
ATOM 831 O O . SER A 1 102 ? 7.25 9.898 12.766 1 95.69 102 SER A O 1
ATOM 833 N N . ASN A 1 103 ? 8.023 11.656 13.977 1 95.38 103 ASN A N 1
ATOM 834 C CA . ASN A 1 103 ? 7.465 11.102 15.195 1 95.38 103 ASN A CA 1
ATOM 835 C C . ASN A 1 103 ? 6.527 12.086 15.891 1 95.38 103 ASN A C 1
ATOM 837 O O . ASN A 1 103 ? 5.996 11.797 16.969 1 95.38 103 ASN A O 1
ATOM 841 N N . GLY A 1 104 ? 6.41 13.266 15.336 1 95.62 104 GLY A N 1
ATOM 842 C CA . GLY A 1 104 ? 5.516 14.258 15.914 1 95.62 104 GLY A CA 1
ATOM 843 C C . GLY A 1 104 ? 4.09 14.133 15.422 1 95.62 104 GLY A C 1
ATOM 844 O O . GLY A 1 104 ? 3.852 13.984 14.227 1 95.62 104 GLY A O 1
ATOM 845 N N . LYS A 1 105 ? 3.227 14.266 16.359 1 97.94 105 LYS A N 1
ATOM 846 C CA . LYS A 1 105 ? 1.805 14.289 16.031 1 97.94 105 LYS A CA 1
ATOM 847 C C . LYS A 1 105 ? 1.473 15.453 15.102 1 97.94 105 LYS A C 1
ATOM 849 O O . LYS A 1 105 ? 2.037 16.547 15.234 1 97.94 105 LYS A O 1
ATOM 854 N N . LEU A 1 106 ? 0.556 15.203 14.164 1 98.56 106 LEU A N 1
ATOM 855 C CA . LEU A 1 106 ? 0.104 16.25 13.25 1 98.56 106 LEU A CA 1
ATOM 856 C C . LEU A 1 106 ? -1.383 16.531 13.438 1 98.56 106 LEU A C 1
ATOM 858 O O . LEU A 1 106 ? -2.199 15.602 13.43 1 98.56 106 LEU A O 1
ATOM 862 N N . SER A 1 107 ? -1.682 17.719 13.633 1 98.81 107 SER A N 1
ATOM 863 C CA . SER A 1 107 ? -3.086 18.109 13.75 1 98.81 107 SER A CA 1
ATOM 864 C C . SER A 1 107 ? -3.393 19.344 12.922 1 98.81 107 SER A C 1
ATOM 866 O O . SER A 1 107 ? -2.643 20.328 12.953 1 98.81 107 SER A O 1
ATOM 868 N N . THR A 1 108 ? -4.449 19.297 12.164 1 98.75 108 THR A N 1
ATOM 869 C CA . THR A 1 108 ? -4.98 20.453 11.445 1 98.75 108 THR A CA 1
ATOM 870 C C . THR A 1 108 ? -6.441 20.703 11.82 1 98.75 108 THR A C 1
ATOM 872 O O . THR A 1 108 ? -7.211 19.75 11.992 1 98.75 108 THR A O 1
ATOM 875 N N . GLU A 1 109 ? -6.762 22 11.953 1 98.62 109 GLU A N 1
ATOM 876 C CA . GLU A 1 109 ? -8.117 22.328 12.375 1 98.62 109 GLU A CA 1
ATOM 877 C C . GLU A 1 109 ? -8.562 23.672 11.789 1 98.62 109 GLU A C 1
ATOM 879 O O . GLU A 1 109 ? -7.785 24.625 11.734 1 98.62 109 GLU A O 1
ATOM 884 N N . ASN A 1 110 ? -9.82 23.703 11.352 1 98.38 110 ASN A N 1
ATOM 885 C CA . ASN A 1 110 ? -10.477 24.938 10.961 1 98.38 110 ASN A CA 1
ATOM 886 C C . ASN A 1 110 ? -9.758 25.609 9.789 1 98.38 110 ASN A C 1
ATOM 888 O O . ASN A 1 110 ? -9.406 26.797 9.867 1 98.38 110 ASN A O 1
ATOM 892 N N . LEU A 1 111 ? -9.68 24.797 8.727 1 98.44 111 LEU A N 1
ATOM 893 C CA . LEU A 1 111 ? -8.953 25.297 7.566 1 98.44 111 LEU A CA 1
ATOM 894 C C . LEU A 1 111 ? -9.812 25.203 6.309 1 98.44 111 LEU A C 1
ATOM 896 O O . LEU A 1 111 ? -10.633 24.281 6.184 1 98.44 111 LEU A O 1
ATOM 900 N N . VAL A 1 112 ? -9.672 26.172 5.469 1 98.12 112 VAL A N 1
ATOM 901 C CA . VAL A 1 112 ? -10.148 26.125 4.09 1 98.12 112 VAL A CA 1
ATOM 902 C C . VAL A 1 112 ? -8.977 26.328 3.133 1 98.12 112 VAL A C 1
ATOM 904 O O . VAL A 1 112 ? -8.344 27.391 3.123 1 98.12 112 VAL A O 1
ATOM 907 N N . LEU A 1 113 ? -8.656 25.25 2.391 1 97.81 113 LEU A N 1
ATOM 908 C CA . LEU A 1 113 ? -7.488 25.359 1.52 1 97.81 113 LEU A CA 1
ATOM 909 C C . LEU A 1 113 ? -7.66 24.5 0.273 1 97.81 113 LEU A C 1
ATOM 911 O O . LEU A 1 113 ? -8.672 23.812 0.12 1 97.81 113 LEU A O 1
ATOM 915 N N . ASP A 1 114 ? -6.742 24.609 -0.675 1 98.5 114 ASP A N 1
ATOM 916 C CA . ASP A 1 114 ? -6.824 23.844 -1.915 1 98.5 114 ASP A CA 1
ATOM 917 C C . ASP A 1 114 ? -6.195 22.469 -1.752 1 98.5 114 ASP A C 1
ATOM 919 O O . ASP A 1 114 ? -6.809 21.453 -2.1 1 98.5 114 ASP A O 1
ATOM 923 N N . ASN A 1 115 ? -4.977 22.438 -1.221 1 98.81 115 ASN A N 1
ATOM 924 C CA . ASN A 1 115 ? -4.223 21.188 -1.11 1 98.81 115 ASN A CA 1
ATOM 925 C C . ASN A 1 115 ? -3.676 20.984 0.3 1 98.81 115 ASN A C 1
ATOM 927 O O . ASN A 1 115 ? -3 21.859 0.838 1 98.81 115 ASN A O 1
ATOM 931 N N . LEU A 1 116 ? -3.955 19.844 0.859 1 98.88 116 LEU A N 1
ATOM 932 C CA . LEU A 1 116 ? -3.461 19.453 2.174 1 98.88 116 LEU A CA 1
ATOM 933 C C . LEU A 1 116 ? -2.623 18.188 2.078 1 98.88 116 LEU A C 1
ATOM 935 O O . LEU A 1 116 ? -3.143 17.109 1.744 1 98.88 116 LEU A O 1
ATOM 939 N N . ASN A 1 117 ? -1.321 18.25 2.342 1 98.88 117 ASN A N 1
ATOM 940 C CA . ASN A 1 117 ? -0.406 17.109 2.344 1 98.88 117 ASN A CA 1
ATOM 941 C C . ASN A 1 117 ? 0.231 16.906 3.717 1 98.88 117 ASN A C 1
ATOM 943 O O . ASN A 1 117 ? 1.009 17.75 4.176 1 98.88 117 ASN A O 1
ATOM 947 N N . LEU A 1 118 ? -0.119 15.852 4.395 1 98.94 118 LEU A N 1
ATOM 948 C CA . LEU A 1 118 ? 0.403 15.531 5.719 1 98.94 118 LEU A CA 1
ATOM 949 C C . LEU A 1 118 ? 1.133 14.188 5.699 1 98.94 118 LEU A C 1
ATOM 951 O O . LEU A 1 118 ? 0.607 13.195 5.191 1 98.94 118 LEU A O 1
ATOM 955 N N . GLU A 1 119 ? 2.326 14.164 6.246 1 98.62 119 GLU A N 1
ATOM 956 C CA . GLU A 1 119 ? 3.084 12.914 6.332 1 98.62 119 GLU A CA 1
ATOM 957 C C . GLU A 1 119 ? 3.771 12.781 7.688 1 98.62 119 GLU A C 1
ATOM 959 O O . GLU A 1 119 ? 4.398 13.727 8.172 1 98.62 119 GLU A O 1
ATOM 964 N N . THR A 1 120 ? 3.609 11.672 8.367 1 98.06 120 THR A N 1
ATOM 965 C CA . THR A 1 120 ? 4.379 11.297 9.547 1 98.06 120 THR A CA 1
ATOM 966 C C . THR A 1 120 ? 4.691 9.805 9.547 1 98.06 120 THR A C 1
ATOM 968 O O . THR A 1 120 ? 4.039 9.031 8.836 1 98.06 120 THR A O 1
ATOM 971 N N . SER A 1 121 ? 5.691 9.367 10.211 1 96.81 121 SER A N 1
ATOM 972 C CA . SER A 1 121 ? 6.047 7.949 10.219 1 96.81 121 SER A CA 1
ATOM 973 C C . SER A 1 121 ? 5.32 7.203 11.336 1 96.81 121 SER A C 1
ATOM 975 O O . SER A 1 121 ? 4.676 6.18 11.094 1 96.81 121 SER A O 1
ATOM 977 N N . ASN A 1 122 ? 5.355 7.812 12.508 1 96.75 122 ASN A N 1
ATOM 978 C CA . ASN A 1 122 ? 4.988 6.957 13.633 1 96.75 122 ASN A CA 1
ATOM 979 C C . ASN A 1 122 ? 3.859 7.574 14.453 1 96.75 122 ASN A C 1
ATOM 981 O O . ASN A 1 122 ? 3.393 6.969 15.422 1 96.75 122 ASN A O 1
ATOM 985 N N . SER A 1 123 ? 3.461 8.727 14.086 1 96.25 123 SER A N 1
ATOM 986 C CA . SER A 1 123 ? 2.545 9.391 15.008 1 96.25 123 SER A CA 1
ATOM 987 C C . SER A 1 123 ? 1.167 9.57 14.383 1 96.25 123 SER A C 1
ATOM 989 O O . SER A 1 123 ? 0.974 9.289 13.195 1 96.25 123 SER A O 1
ATOM 991 N N . LYS A 1 124 ? 0.305 10.047 15.266 1 98.25 124 LYS A N 1
ATOM 992 C CA . LYS A 1 124 ? -1.104 10.258 14.945 1 98.25 124 LYS A CA 1
ATOM 993 C C . LYS A 1 124 ? -1.284 11.484 14.047 1 98.25 124 LYS A C 1
ATOM 995 O O . LYS A 1 124 ? -0.574 12.477 14.195 1 98.25 124 LYS A O 1
ATOM 1000 N N . MET A 1 125 ? -2.248 11.383 13.18 1 98.81 125 MET A N 1
ATOM 1001 C CA . MET A 1 125 ? -2.701 12.5 12.359 1 98.81 125 MET A CA 1
ATOM 1002 C C . MET A 1 125 ? -4.168 12.812 12.625 1 98.81 125 MET A C 1
ATOM 1004 O O . MET A 1 125 ? -5.016 11.922 12.594 1 98.81 125 MET A O 1
ATOM 1008 N N . ILE A 1 126 ? -4.465 14.023 12.922 1 98.94 126 ILE A N 1
ATOM 1009 C CA . ILE A 1 126 ? -5.828 14.477 13.172 1 98.94 126 ILE A CA 1
ATOM 1010 C C . ILE A 1 126 ? -6.191 15.586 12.195 1 98.94 126 ILE A C 1
ATOM 1012 O O . ILE A 1 126 ? -5.52 16.609 12.141 1 98.94 126 ILE A O 1
ATOM 1016 N N . ILE A 1 127 ? -7.172 15.43 11.406 1 98.94 127 ILE A N 1
ATOM 1017 C CA . ILE A 1 127 ? -7.719 16.453 10.516 1 98.94 127 ILE A CA 1
ATOM 1018 C C . ILE A 1 127 ? -9.172 16.734 10.898 1 98.94 127 ILE A C 1
ATOM 1020 O O . ILE A 1 127 ? -10.039 15.867 10.758 1 98.94 127 ILE A O 1
ATOM 1024 N N . ASN A 1 128 ? -9.391 17.906 11.391 1 98.88 128 ASN A N 1
ATOM 1025 C CA . ASN A 1 128 ? -10.711 18.266 11.898 1 98.88 128 ASN A CA 1
ATOM 1026 C C . ASN A 1 128 ? -11.18 19.594 11.336 1 98.88 128 ASN A C 1
ATOM 1028 O O . ASN A 1 128 ? -10.469 20.594 11.422 1 98.88 128 ASN A O 1
ATOM 1032 N N . ASP A 1 129 ? -12.375 19.609 10.766 1 98.69 129 ASP A N 1
ATOM 1033 C CA . ASP A 1 129 ? -13 20.828 10.281 1 98.69 129 ASP A CA 1
ATOM 1034 C C . ASP A 1 129 ? -12.148 21.484 9.195 1 98.69 129 ASP A C 1
ATOM 1036 O O . ASP A 1 129 ? -11.766 22.656 9.32 1 98.69 129 ASP A O 1
ATOM 1040 N N . VAL A 1 130 ? -11.938 20.703 8.148 1 98.75 130 VAL A N 1
ATOM 1041 C CA . VAL A 1 130 ? -11.125 21.172 7.027 1 98.75 130 VAL A CA 1
ATOM 1042 C C . VAL A 1 130 ? -11.914 21.047 5.727 1 98.75 130 VAL A C 1
ATOM 1044 O O . VAL A 1 130 ? -12.578 20.031 5.496 1 98.75 130 VAL A O 1
ATOM 1047 N N . ASP A 1 131 ? -11.992 22.109 4.984 1 98.62 131 ASP A N 1
ATOM 1048 C CA . ASP A 1 131 ? -12.492 22.125 3.611 1 98.62 131 ASP A CA 1
ATOM 1049 C C . ASP A 1 131 ? -11.344 22.266 2.611 1 98.62 131 ASP A C 1
ATOM 1051 O O . ASP A 1 131 ? -10.617 23.25 2.625 1 98.62 131 ASP A O 1
ATOM 1055 N N . SER A 1 132 ? -11.141 21.219 1.814 1 98.56 132 SER A N 1
ATOM 1056 C CA . SER A 1 132 ? -10.016 21.203 0.884 1 98.56 132 SER A CA 1
ATOM 1057 C C . SER A 1 132 ? -10.422 20.625 -0.467 1 98.56 132 SER A C 1
ATOM 1059 O O . SER A 1 132 ? -11.414 19.906 -0.566 1 98.56 132 SER A O 1
ATOM 1061 N N . ASN A 1 133 ? -9.734 21.031 -1.494 1 98.69 133 ASN A N 1
ATOM 1062 C CA . ASN A 1 133 ? -9.922 20.328 -2.756 1 98.69 133 ASN A CA 1
ATOM 1063 C C . ASN A 1 133 ? -9.297 18.938 -2.721 1 98.69 133 ASN A C 1
ATOM 1065 O O . ASN A 1 133 ? -9.969 17.938 -2.984 1 98.69 133 ASN A O 1
ATOM 1069 N N . SER A 1 134 ? -8.023 18.922 -2.371 1 98.88 134 SER A N 1
ATOM 1070 C CA . SER A 1 134 ? -7.301 17.641 -2.326 1 98.88 134 SER A CA 1
ATOM 1071 C C . SER A 1 134 ? -6.645 17.438 -0.968 1 98.88 134 SER A C 1
ATOM 1073 O O . SER A 1 134 ? -6.105 18.375 -0.378 1 98.88 134 SER A O 1
ATOM 1075 N N . VAL A 1 135 ? -6.664 16.188 -0.519 1 98.94 135 VAL A N 1
ATOM 1076 C CA . VAL A 1 135 ? -5.992 15.805 0.717 1 98.94 135 VAL A CA 1
ATOM 1077 C C . VAL A 1 135 ? -5.141 14.555 0.474 1 98.94 135 VAL A C 1
ATOM 1079 O O . VAL A 1 135 ? -5.617 13.578 -0.104 1 98.94 135 VAL A O 1
ATOM 1082 N N . ASP A 1 136 ? -3.928 14.555 0.846 1 98.94 136 ASP A N 1
ATOM 1083 C CA . ASP A 1 136 ? -3.037 13.398 0.919 1 98.94 136 ASP A CA 1
ATOM 1084 C C . ASP A 1 136 ? -2.428 13.266 2.312 1 98.94 136 ASP A C 1
ATOM 1086 O O . ASP A 1 136 ? -1.644 14.117 2.738 1 98.94 136 ASP A O 1
ATOM 1090 N N . ALA A 1 137 ? -2.791 12.266 3.035 1 98.94 137 ALA A N 1
ATOM 1091 C CA . ALA A 1 137 ? -2.324 12.078 4.406 1 98.94 137 ALA A CA 1
ATOM 1092 C C . ALA A 1 137 ? -1.778 10.664 4.605 1 98.94 137 ALA A C 1
ATOM 1094 O O . ALA A 1 137 ? -2.492 9.68 4.395 1 98.94 137 ALA A O 1
ATOM 1095 N N . GLU A 1 138 ? -0.523 10.602 5.027 1 98.62 138 GLU A N 1
ATOM 1096 C CA . GLU A 1 138 ? 0.124 9.289 5.121 1 98.62 138 GLU A CA 1
ATOM 1097 C C . GLU A 1 138 ? 0.904 9.156 6.422 1 98.62 138 GLU A C 1
ATOM 1099 O O . GLU A 1 138 ? 1.583 10.094 6.848 1 98.62 138 GLU A O 1
ATOM 1104 N N . THR A 1 139 ? 0.795 8.047 7.086 1 98.5 139 THR A N 1
ATOM 1105 C CA . THR A 1 139 ? 1.614 7.656 8.227 1 98.5 139 THR A CA 1
ATOM 1106 C C . THR A 1 139 ? 1.927 6.164 8.188 1 98.5 139 THR A C 1
ATOM 1108 O O . THR A 1 139 ? 1.158 5.379 7.629 1 98.5 139 THR A O 1
ATOM 1111 N N . SER A 1 140 ? 3.023 5.734 8.672 1 98 140 SER A N 1
ATOM 1112 C CA . SER A 1 140 ? 3.346 4.312 8.695 1 98 140 SER A CA 1
ATOM 1113 C C . SER A 1 140 ? 2.639 3.607 9.852 1 98 140 SER A C 1
ATOM 1115 O O . SER A 1 140 ? 2.021 2.557 9.656 1 98 140 SER A O 1
ATOM 1117 N N . ASN A 1 141 ? 2.74 4.25 10.984 1 97.44 141 ASN A N 1
ATOM 1118 C CA . ASN A 1 141 ? 2.285 3.498 12.148 1 97.44 141 ASN A CA 1
ATOM 1119 C C . ASN A 1 141 ? 1.171 4.23 12.891 1 97.44 141 ASN A C 1
ATOM 1121 O O . ASN A 1 141 ? 0.471 3.637 13.719 1 97.44 141 ASN A O 1
ATOM 1125 N N . GLY A 1 142 ? 1.028 5.504 12.664 1 98.25 142 GLY A N 1
ATOM 1126 C CA . GLY A 1 142 ? 0.108 6.309 13.453 1 98.25 142 GLY A CA 1
ATOM 1127 C C . GLY A 1 142 ? -1.346 6.098 13.07 1 98.25 142 GLY A C 1
ATOM 1128 O O . GLY A 1 142 ? -1.642 5.648 11.961 1 98.25 142 GLY A O 1
ATOM 1129 N N . LYS A 1 143 ? -2.242 6.461 13.984 1 98.69 143 LYS A N 1
ATOM 1130 C CA . LYS A 1 143 ? -3.676 6.527 13.727 1 98.69 143 LYS A CA 1
ATOM 1131 C C . LYS A 1 143 ? -4.023 7.719 12.836 1 98.69 143 LYS A C 1
ATOM 1133 O O . LYS A 1 143 ? -3.35 8.75 12.891 1 98.69 143 LYS A O 1
ATOM 1138 N N . VAL A 1 144 ? -5.059 7.555 12.039 1 98.88 144 VAL A N 1
ATOM 1139 C CA . VAL A 1 144 ? -5.598 8.656 11.242 1 98.88 144 VAL A CA 1
ATOM 1140 C C . VAL A 1 144 ? -7.02 8.977 11.703 1 98.88 144 VAL A C 1
ATOM 1142 O O . VAL A 1 144 ? -7.914 8.141 11.602 1 98.88 144 VAL A O 1
ATOM 1145 N N . GLU A 1 145 ? -7.172 10.141 12.234 1 98.94 145 GLU A N 1
ATOM 1146 C CA . GLU A 1 145 ? -8.461 10.609 12.742 1 98.94 145 GLU A CA 1
ATOM 1147 C C . GLU A 1 145 ? -9.008 11.75 11.891 1 98.94 145 GLU A C 1
ATOM 1149 O O . GLU A 1 145 ? -8.453 12.852 11.891 1 98.94 145 GLU A O 1
ATOM 1154 N N . LEU A 1 146 ? -10.078 11.477 11.203 1 98.94 146 LEU A N 1
ATOM 1155 C CA . LEU A 1 146 ? -10.711 12.469 10.352 1 98.94 146 LEU A CA 1
ATOM 1156 C C . LEU A 1 146 ? -12.109 12.828 10.867 1 98.94 146 LEU A C 1
ATOM 1158 O O . LEU A 1 146 ? -12.898 11.938 11.188 1 98.94 146 LEU A O 1
ATOM 1162 N N . SER A 1 147 ? -12.328 14.086 10.984 1 98.94 147 SER A N 1
ATOM 1163 C CA . SER A 1 147 ? -13.656 14.516 11.406 1 98.94 147 SER A CA 1
ATOM 1164 C C . SER A 1 147 ? -14.039 15.844 10.758 1 98.94 147 SER A C 1
ATOM 1166 O O . SER A 1 147 ? -13.203 16.734 10.609 1 98.94 147 SER A O 1
ATOM 1168 N N . GLN A 1 148 ? -15.297 15.992 10.32 1 98.81 148 GLN A N 1
ATOM 1169 C CA . GLN A 1 148 ? -15.812 17.219 9.711 1 98.81 148 GLN A CA 1
ATOM 1170 C C . GLN A 1 148 ? -14.906 17.672 8.562 1 98.81 148 GLN A C 1
ATOM 1172 O O . GLN A 1 148 ? -14.43 18.812 8.555 1 98.81 148 GLN A O 1
ATOM 1177 N N . LEU A 1 149 ? -14.758 16.766 7.645 1 98.88 149 LEU A N 1
ATOM 1178 C CA . LEU A 1 149 ? -13.859 17 6.52 1 98.88 149 LEU A CA 1
ATOM 1179 C C . LEU A 1 149 ? -14.625 17 5.199 1 98.88 149 LEU A C 1
ATOM 1181 O O . LEU A 1 149 ? -15.445 16.109 4.961 1 98.88 149 LEU A O 1
ATOM 1185 N N . LYS A 1 150 ? -14.453 18.016 4.469 1 98.88 150 LYS A N 1
ATOM 1186 C CA . LYS A 1 150 ? -14.961 18.109 3.1 1 98.88 150 LYS A CA 1
ATOM 1187 C C . LYS A 1 150 ? -13.82 18.188 2.096 1 98.88 150 LYS A C 1
ATOM 1189 O O . LYS A 1 150 ? -12.867 18.953 2.293 1 98.88 150 LYS A O 1
ATOM 1194 N N . PHE A 1 151 ? -13.859 17.359 1.039 1 98.94 151 PHE A N 1
ATOM 1195 C CA . PHE A 1 151 ? -12.82 17.438 0.015 1 98.94 151 PHE A CA 1
ATOM 1196 C C . PHE A 1 151 ? -13.336 16.891 -1.313 1 98.94 151 PHE A C 1
ATOM 1198 O O . PHE A 1 151 ? -14.344 16.188 -1.352 1 98.94 151 PHE A O 1
ATOM 1205 N N . ASP A 1 152 ? -12.688 17.25 -2.35 1 98.88 152 ASP A N 1
ATOM 1206 C CA . ASP A 1 152 ? -13.016 16.672 -3.646 1 98.88 152 ASP A CA 1
ATOM 1207 C C . ASP A 1 152 ? -12.352 15.305 -3.812 1 98.88 152 ASP A C 1
ATOM 1209 O O . ASP A 1 152 ? -13.031 14.297 -4.035 1 98.88 152 ASP A O 1
ATOM 1213 N N . ASP A 1 153 ? -10.992 15.289 -3.684 1 98.88 153 ASP A N 1
ATOM 1214 C CA . ASP A 1 153 ? -10.242 14.047 -3.779 1 98.88 153 ASP A CA 1
ATOM 1215 C C . ASP A 1 153 ? -9.328 13.859 -2.564 1 98.88 153 ASP A C 1
ATOM 1217 O O . ASP A 1 153 ? -8.578 14.766 -2.199 1 98.88 153 ASP A O 1
ATOM 1221 N N . GLY A 1 154 ? -9.422 12.703 -1.998 1 98.88 154 GLY A N 1
ATOM 1222 C CA . GLY A 1 154 ? -8.617 12.445 -0.819 1 98.88 154 GLY A CA 1
ATOM 1223 C C . GLY A 1 154 ? -8 11.062 -0.811 1 98.88 154 GLY A C 1
ATOM 1224 O O . GLY A 1 154 ? -8.633 10.094 -1.242 1 98.88 154 GLY A O 1
ATOM 1225 N N . SER A 1 155 ? -6.75 10.945 -0.376 1 98.94 155 SER A N 1
ATOM 1226 C CA . SER A 1 155 ? -6.031 9.695 -0.15 1 98.94 155 SER A CA 1
ATOM 1227 C C . SER A 1 155 ? -5.449 9.633 1.259 1 98.94 155 SER A C 1
ATOM 1229 O O . SER A 1 155 ? -4.699 10.523 1.662 1 98.94 155 SER A O 1
ATOM 1231 N N . PHE A 1 156 ? -5.824 8.656 1.971 1 98.94 156 PHE A N 1
ATOM 1232 C CA . PHE A 1 156 ? -5.395 8.469 3.35 1 98.94 156 PHE A CA 1
ATOM 1233 C C . PHE A 1 156 ? -4.797 7.078 3.545 1 98.94 156 PHE A C 1
ATOM 1235 O O . PHE A 1 156 ? -5.43 6.07 3.211 1 98.94 156 PHE A O 1
ATOM 1242 N N . GLU A 1 157 ? -3.541 7.035 4.062 1 98.81 157 GLU A N 1
ATOM 1243 C CA . GLU A 1 157 ? -2.857 5.746 4.137 1 98.81 157 GLU A CA 1
ATOM 1244 C C . GLU A 1 157 ? -2.117 5.586 5.461 1 98.81 157 GLU A C 1
ATOM 1246 O O . GLU A 1 157 ? -1.483 6.531 5.941 1 98.81 157 GLU A O 1
ATOM 1251 N N . THR A 1 158 ? -2.199 4.465 6.113 1 98.62 158 THR A N 1
ATOM 1252 C CA . THR A 1 158 ? -1.358 4.031 7.223 1 98.62 158 THR A CA 1
ATOM 1253 C C . THR A 1 158 ? -1.056 2.537 7.117 1 98.62 158 THR A C 1
ATOM 1255 O O . THR A 1 158 ? -1.89 1.761 6.648 1 98.62 158 THR A O 1
ATOM 1258 N N . SER A 1 159 ? 0.141 2.111 7.508 1 97.88 159 SER A N 1
ATOM 1259 C CA . SER A 1 159 ? 0.47 0.69 7.473 1 97.88 159 SER A CA 1
ATOM 1260 C C . SER A 1 159 ? -0.154 -0.052 8.648 1 97.88 159 SER A C 1
ATOM 1262 O O . SER A 1 159 ? -0.75 -1.116 8.477 1 97.88 159 SER A O 1
ATOM 1264 N N . ASN A 1 160 ? -0.045 0.604 9.812 1 97.44 160 ASN A N 1
ATOM 1265 C CA . ASN A 1 160 ? -0.377 -0.194 10.992 1 97.44 160 ASN A CA 1
ATOM 1266 C C . ASN A 1 160 ? -1.495 0.448 11.805 1 97.44 160 ASN A C 1
ATOM 1268 O O . ASN A 1 160 ? -2.135 -0.218 12.625 1 97.44 160 ASN A O 1
ATOM 1272 N N . GLY A 1 161 ? -1.702 1.707 11.664 1 98 161 GLY A N 1
ATOM 1273 C CA . GLY A 1 161 ? -2.668 2.406 12.5 1 98 161 GLY A CA 1
ATOM 1274 C C . GLY A 1 161 ? -4.102 2.213 12.039 1 98 161 GLY A C 1
ATOM 1275 O O . GLY A 1 161 ? -4.344 1.823 10.898 1 98 161 GLY A O 1
ATOM 1276 N N . LYS A 1 162 ? -5.059 2.467 12.938 1 98.75 162 LYS A N 1
ATOM 1277 C CA . LYS A 1 162 ? -6.473 2.482 12.578 1 98.75 162 LYS A CA 1
ATOM 1278 C C . LYS A 1 162 ? -6.863 3.816 11.953 1 98.75 162 LYS A C 1
ATOM 1280 O O . LYS A 1 162 ? -6.16 4.816 12.109 1 98.75 162 LYS A O 1
ATOM 1285 N N . MET A 1 163 ? -7.953 3.846 11.219 1 98.94 163 MET A N 1
ATOM 1286 C CA . MET A 1 163 ? -8.555 5.059 10.68 1 98.94 163 MET A CA 1
ATOM 1287 C C . MET A 1 163 ? -9.977 5.242 11.203 1 98.94 163 MET A C 1
ATOM 1289 O O . MET A 1 163 ? -10.781 4.312 11.172 1 98.94 163 MET A O 1
ATOM 1293 N N . ASN A 1 164 ? -10.195 6.359 11.781 1 98.94 164 ASN A N 1
ATOM 1294 C CA . ASN A 1 164 ? -11.539 6.766 12.172 1 98.94 164 ASN A CA 1
ATOM 1295 C C . ASN A 1 164 ? -12.055 7.91 11.305 1 98.94 164 ASN A C 1
ATOM 1297 O O . ASN A 1 164 ? -11.461 8.992 11.289 1 98.94 164 ASN A O 1
ATOM 1301 N N . LEU A 1 165 ? -13.109 7.641 10.586 1 98.94 165 LEU A N 1
ATOM 1302 C CA . LEU A 1 165 ? -13.719 8.594 9.672 1 98.94 165 LEU A CA 1
ATOM 1303 C C . LEU A 1 165 ? -15.094 9.031 10.172 1 98.94 165 LEU A C 1
ATOM 1305 O O . LEU A 1 165 ? -16.031 8.227 10.227 1 98.94 165 LEU A O 1
ATOM 1309 N N . SER A 1 166 ? -15.164 10.266 10.547 1 98.88 166 SER A N 1
ATOM 1310 C CA . SER A 1 166 ? -16.438 10.742 11.078 1 98.88 166 SER A CA 1
ATOM 1311 C C . SER A 1 166 ? -16.891 12.016 10.367 1 98.88 166 SER A C 1
ATOM 1313 O O . SER A 1 166 ? -16.141 12.992 10.297 1 98.88 166 SER A O 1
ATOM 1315 N N . ASP A 1 167 ? -18.062 12.016 9.789 1 98.81 167 ASP A N 1
ATOM 1316 C CA . ASP A 1 167 ? -18.672 13.203 9.188 1 98.81 167 ASP A CA 1
ATOM 1317 C C . ASP A 1 167 ? -17.828 13.727 8.031 1 98.81 167 ASP A C 1
ATOM 1319 O O . ASP A 1 167 ? -17.453 14.898 7.996 1 98.81 167 ASP A O 1
ATOM 1323 N N . LEU A 1 168 ? -17.625 12.82 7.125 1 98.94 168 LEU A N 1
ATOM 1324 C CA . LEU A 1 168 ? -16.891 13.172 5.914 1 98.94 168 LEU A CA 1
ATOM 1325 C C . LEU A 1 168 ? -17.844 13.336 4.73 1 98.94 168 LEU A C 1
ATOM 1327 O O . LEU A 1 168 ? -18.797 12.578 4.586 1 98.94 168 LEU A O 1
ATOM 1331 N N . ASN A 1 169 ? -17.672 14.344 3.998 1 98.88 169 ASN A N 1
ATOM 1332 C CA . ASN A 1 169 ? -18.375 14.617 2.75 1 98.88 169 ASN A CA 1
ATOM 1333 C C . ASN A 1 169 ? -17.406 14.898 1.608 1 98.88 169 ASN A C 1
ATOM 1335 O O . ASN A 1 169 ? -16.625 15.859 1.665 1 98.88 169 ASN A O 1
ATOM 1339 N N . PHE A 1 170 ? -17.391 14.039 0.577 1 98.94 170 PHE A N 1
ATOM 1340 C CA . PHE A 1 170 ? -16.359 14.188 -0.435 1 98.94 170 PHE A CA 1
ATOM 1341 C C . PHE A 1 170 ? -16.812 13.602 -1.767 1 98.94 170 PHE A C 1
ATOM 1343 O O . PHE A 1 170 ? -17.781 12.844 -1.82 1 98.94 170 PHE A O 1
ATOM 1350 N N . ASN A 1 171 ? -16.078 13.961 -2.805 1 98.88 171 ASN A N 1
ATOM 1351 C CA . ASN A 1 171 ? -16.328 13.367 -4.113 1 98.88 171 ASN A CA 1
ATOM 1352 C C . ASN A 1 171 ? -15.695 11.984 -4.23 1 98.88 171 ASN A C 1
ATOM 1354 O O . ASN A 1 171 ? -16.391 10.984 -4.383 1 98.88 171 ASN A O 1
ATOM 1358 N N . GLU A 1 172 ? -14.398 11.922 -4.141 1 98.94 172 GLU A N 1
ATOM 1359 C CA . GLU A 1 172 ? -13.672 10.664 -4.199 1 98.94 172 GLU A CA 1
ATOM 1360 C C . GLU A 1 172 ? -12.734 10.508 -3.006 1 98.94 172 GLU A C 1
ATOM 1362 O O . GLU A 1 172 ? -11.922 11.398 -2.73 1 98.94 172 GLU A O 1
ATOM 1367 N N . GLY A 1 173 ? -12.867 9.375 -2.299 1 98.94 173 GLY A N 1
ATOM 1368 C CA . GLY A 1 173 ? -12.023 9.125 -1.143 1 98.94 173 GLY A CA 1
ATOM 1369 C C . GLY A 1 173 ? -11.445 7.723 -1.117 1 98.94 173 GLY A C 1
ATOM 1370 O O . GLY A 1 173 ? -12.164 6.75 -1.347 1 98.94 173 GLY A O 1
ATOM 1371 N N . GLU A 1 174 ? -10.133 7.617 -0.854 1 98.94 174 GLU A N 1
ATOM 1372 C CA . GLU A 1 174 ? -9.438 6.344 -0.682 1 98.94 174 GLU A CA 1
ATOM 1373 C C . GLU A 1 174 ? -8.805 6.238 0.704 1 98.94 174 GLU A C 1
ATOM 1375 O O . GLU A 1 174 ? -8.016 7.102 1.099 1 98.94 174 GLU A O 1
ATOM 1380 N N . PHE A 1 175 ? -9.172 5.199 1.422 1 98.94 175 PHE A N 1
ATOM 1381 C CA . PHE A 1 175 ? -8.68 4.957 2.771 1 98.94 175 PHE A CA 1
ATOM 1382 C C . PHE A 1 175 ? -8.062 3.566 2.881 1 98.94 175 PHE A C 1
ATOM 1384 O O . PHE A 1 175 ? -8.75 2.559 2.711 1 98.94 175 PHE A O 1
ATOM 1391 N N . GLN A 1 176 ? -6.711 3.543 3.156 1 98.88 176 GLN A N 1
ATOM 1392 C CA . GLN A 1 176 ? -6.012 2.264 3.094 1 98.88 176 GLN A CA 1
ATOM 1393 C C . GLN A 1 176 ? -5.152 2.045 4.336 1 98.88 176 GLN A C 1
ATOM 1395 O O . GLN A 1 176 ? -4.453 2.955 4.781 1 98.88 176 GLN A O 1
ATOM 1400 N N . THR A 1 177 ? -5.23 0.873 4.926 1 98.62 177 THR A N 1
ATOM 1401 C CA . THR A 1 177 ? -4.332 0.423 5.984 1 98.62 177 THR A CA 1
ATOM 1402 C C . THR A 1 177 ? -4.012 -1.061 5.828 1 98.62 177 THR A C 1
ATOM 1404 O O . THR A 1 177 ? -4.805 -1.816 5.266 1 98.62 177 THR A O 1
ATOM 1407 N N . SER A 1 178 ? -2.807 -1.476 6.242 1 98 178 SER A N 1
ATOM 1408 C CA . SER A 1 178 ? -2.473 -2.895 6.176 1 98 178 SER A CA 1
ATOM 1409 C C . SER A 1 178 ? -3.027 -3.648 7.383 1 98 178 SER A C 1
ATOM 1411 O O . SER A 1 178 ? -3.641 -4.707 7.23 1 98 178 SER A O 1
ATOM 1413 N N . ASN A 1 179 ? -2.861 -3.008 8.547 1 97.75 179 ASN A N 1
ATOM 1414 C CA . ASN A 1 179 ? -3.123 -3.807 9.734 1 97.75 179 ASN A CA 1
ATOM 1415 C C . ASN A 1 179 ? -4.18 -3.158 10.625 1 97.75 179 ASN A C 1
ATOM 1417 O O . ASN A 1 179 ? -4.664 -3.779 11.578 1 97.75 179 ASN A O 1
ATOM 1421 N N . GLY A 1 180 ? -4.512 -1.931 10.352 1 98.38 180 GLY A N 1
ATOM 1422 C CA . GLY A 1 180 ? -5.461 -1.235 11.203 1 98.38 180 GLY A CA 1
ATOM 1423 C C . GLY A 1 180 ? -6.898 -1.373 10.734 1 98.38 180 GLY A C 1
ATOM 1424 O O . GLY A 1 180 ? -7.145 -1.712 9.57 1 98.38 180 GLY A O 1
ATOM 1425 N N . LYS A 1 181 ? -7.852 -1.077 11.68 1 98.81 181 LYS A N 1
ATOM 1426 C CA . LYS A 1 181 ? -9.273 -1.03 11.359 1 98.81 181 LYS A CA 1
ATOM 1427 C C . LYS A 1 181 ? -9.633 0.265 10.633 1 98.81 181 LYS A C 1
ATOM 1429 O O . LYS A 1 181 ? -8.93 1.27 10.766 1 98.81 181 LYS A O 1
ATOM 1434 N N . ILE A 1 182 ? -10.711 0.203 9.883 1 98.94 182 ILE A N 1
ATOM 1435 C CA . ILE A 1 182 ? -11.312 1.408 9.328 1 98.94 182 ILE A CA 1
ATOM 1436 C C . ILE A 1 182 ? -12.742 1.552 9.852 1 98.94 182 ILE A C 1
ATOM 1438 O O . ILE A 1 182 ? -13.602 0.713 9.57 1 98.94 182 ILE A O 1
ATOM 1442 N N . ASN A 1 183 ? -12.93 2.58 10.602 1 98.94 183 ASN A N 1
ATOM 1443 C CA . ASN A 1 183 ? -14.234 2.863 11.195 1 98.94 183 ASN A CA 1
ATOM 1444 C C . ASN A 1 183 ? -14.906 4.059 10.523 1 98.94 183 ASN A C 1
ATOM 1446 O O . ASN A 1 183 ? -14.32 5.133 10.422 1 98.94 183 ASN A O 1
ATOM 1450 N N . LEU A 1 184 ? -16.156 3.848 10.133 1 98.94 184 LEU A N 1
ATOM 1451 C CA . LEU A 1 184 ? -16.938 4.898 9.484 1 98.94 184 LEU A CA 1
ATOM 1452 C C . LEU A 1 184 ? -18.109 5.328 10.359 1 98.94 184 LEU A C 1
ATOM 1454 O O . LEU A 1 184 ? -18.781 4.484 10.945 1 98.94 184 LEU A O 1
ATOM 1458 N N . MET A 1 185 ? -18.219 6.602 10.453 1 98.81 185 MET A N 1
ATOM 1459 C CA . MET A 1 185 ? -19.422 7.191 11.039 1 98.81 185 MET A CA 1
ATOM 1460 C C . MET A 1 185 ? -19.906 8.391 10.219 1 98.81 185 MET A C 1
ATOM 1462 O O . MET A 1 185 ? -19.312 9.469 10.297 1 98.81 185 MET A O 1
ATOM 1466 N N . ASN A 1 186 ? -20.969 8.227 9.453 1 98.19 186 ASN A N 1
ATOM 1467 C CA . ASN A 1 186 ? -21.562 9.289 8.656 1 98.19 186 ASN A CA 1
ATOM 1468 C C . ASN A 1 186 ? -20.625 9.758 7.543 1 98.19 186 ASN A C 1
ATOM 1470 O O . ASN A 1 186 ? -20.359 10.953 7.414 1 98.19 186 ASN A O 1
ATOM 1474 N N . VAL A 1 187 ? -20.203 8.781 6.773 1 98.88 187 VAL A N 1
ATOM 1475 C CA . VAL A 1 187 ? -19.375 9.062 5.613 1 98.88 187 VAL A CA 1
ATOM 1476 C C . VAL A 1 187 ? -20.25 9.18 4.363 1 98.88 187 VAL A C 1
ATOM 1478 O O . VAL A 1 187 ? -21.062 8.305 4.086 1 98.88 187 VAL A O 1
ATOM 1481 N N . LYS A 1 188 ? -20.047 10.289 3.639 1 98.81 188 LYS A N 1
ATOM 1482 C CA . LYS A 1 188 ? -20.938 10.578 2.518 1 98.81 188 LYS A CA 1
ATOM 1483 C C . LYS A 1 188 ? -20.141 10.805 1.232 1 98.81 188 LYS A C 1
ATOM 1485 O O . LYS A 1 188 ? -19.906 11.945 0.835 1 98.81 188 LYS A O 1
ATOM 1490 N N . PRO A 1 189 ? -19.828 9.734 0.543 1 98.81 189 PRO A N 1
ATOM 1491 C CA . PRO A 1 189 ? -19.188 9.891 -0.771 1 98.81 189 PRO A CA 1
ATOM 1492 C C . PRO A 1 189 ? -20.188 10.328 -1.849 1 98.81 189 PRO A C 1
ATOM 1494 O O . PRO A 1 189 ? -21.328 9.859 -1.866 1 98.81 189 PRO A O 1
ATOM 1497 N N . LYS A 1 190 ? -19.719 11.172 -2.723 1 98.75 190 LYS A N 1
ATOM 1498 C CA . LYS A 1 190 ? -20.578 11.617 -3.814 1 98.75 190 LYS A CA 1
ATOM 1499 C C . LYS A 1 190 ? -20.297 10.828 -5.094 1 98.75 190 LYS A C 1
ATOM 1501 O O . LYS A 1 190 ? -21.172 10.68 -5.938 1 98.75 190 LYS A O 1
ATOM 1506 N N . GLU A 1 191 ? -19.047 10.422 -5.273 1 98.75 191 GLU A N 1
ATOM 1507 C CA . GLU A 1 191 ? -18.703 9.695 -6.492 1 98.75 191 GLU A CA 1
ATOM 1508 C C . GLU A 1 191 ? -18.094 8.328 -6.172 1 98.75 191 GLU A C 1
ATOM 1510 O O . GLU A 1 191 ? -18.516 7.312 -6.734 1 98.75 191 GLU A O 1
ATOM 1515 N N . SER A 1 192 ? -17.078 8.297 -5.312 1 98.88 192 SER A N 1
ATOM 1516 C CA . SER A 1 192 ? -16.469 6.992 -5.055 1 98.88 192 SER A CA 1
ATOM 1517 C C . SER A 1 192 ? -15.859 6.938 -3.66 1 98.88 192 SER A C 1
ATOM 1519 O O . SER A 1 192 ? -15.328 7.934 -3.172 1 98.88 192 SER A O 1
ATOM 1521 N N . LEU A 1 193 ? -15.93 5.754 -3.061 1 98.94 193 LEU A N 1
ATOM 1522 C CA . LEU A 1 193 ? -15.328 5.418 -1.776 1 98.94 193 LEU A CA 1
ATOM 1523 C C . LEU A 1 193 ? -14.586 4.086 -1.852 1 98.94 193 LEU A C 1
ATOM 1525 O O . LEU A 1 193 ? -15.172 3.068 -2.227 1 98.94 193 LEU A O 1
ATOM 1529 N N . SER A 1 194 ? -13.312 4.086 -1.513 1 98.94 194 SER A N 1
ATOM 1530 C CA . SER A 1 194 ? -12.5 2.877 -1.43 1 98.94 194 SER A CA 1
ATOM 1531 C C . SER A 1 194 ? -11.953 2.67 -0.02 1 98.94 194 SER A C 1
ATOM 1533 O O . SER A 1 194 ? -11.328 3.566 0.546 1 98.94 194 SER A O 1
ATOM 1535 N N . LEU A 1 195 ? -12.242 1.558 0.542 1 98.94 195 LEU A N 1
ATOM 1536 C CA . LEU A 1 195 ? -11.781 1.155 1.867 1 98.94 195 LEU A CA 1
ATOM 1537 C C . LEU A 1 195 ? -11.008 -0.156 1.8 1 98.94 195 LEU A C 1
ATOM 1539 O O . LEU A 1 195 ? -11.562 -1.195 1.442 1 98.94 195 LEU A O 1
ATOM 1543 N N . GLU A 1 196 ? -9.719 -0.105 2.217 1 98.81 196 GLU A N 1
ATOM 1544 C CA . GLU A 1 196 ? -8.906 -1.312 2.07 1 98.81 196 GLU A CA 1
ATOM 1545 C C . GLU A 1 196 ? -8.07 -1.569 3.318 1 98.81 196 GLU A C 1
ATOM 1547 O O . GLU A 1 196 ? -7.406 -0.662 3.824 1 98.81 196 GLU A O 1
ATOM 1552 N N . THR A 1 197 ? -8.133 -2.74 3.859 1 98.62 197 THR A N 1
ATOM 1553 C CA . THR A 1 197 ? -7.242 -3.242 4.902 1 98.62 197 THR A CA 1
ATOM 1554 C C . THR A 1 197 ? -6.938 -4.723 4.684 1 98.62 197 THR A C 1
ATOM 1556 O O . THR A 1 197 ? -7.707 -5.43 4.031 1 98.62 197 THR A O 1
ATOM 1559 N N . SER A 1 198 ? -5.785 -5.18 5.152 1 97.81 198 SER A N 1
ATOM 1560 C CA . SER A 1 198 ? -5.449 -6.59 4.988 1 97.81 198 SER A CA 1
ATOM 1561 C C . SER A 1 198 ? -5.938 -7.414 6.176 1 97.81 198 SER A C 1
ATOM 1563 O O . SER A 1 198 ? -6.469 -8.516 6 1 97.81 198 SER A O 1
ATOM 1565 N N . ASN A 1 199 ? -5.82 -6.852 7.359 1 97.5 199 ASN A N 1
ATOM 1566 C CA . ASN A 1 199 ? -5.887 -7.77 8.492 1 97.5 199 ASN A CA 1
ATOM 1567 C C . ASN A 1 199 ? -6.945 -7.332 9.5 1 97.5 199 ASN A C 1
ATOM 1569 O O . ASN A 1 199 ? -7.109 -7.965 10.547 1 97.5 199 ASN A O 1
ATOM 1573 N N . SER A 1 200 ? -7.605 -6.238 9.258 1 98.5 200 SER A N 1
ATOM 1574 C CA . SER A 1 200 ? -8.578 -5.781 10.242 1 98.5 200 SER A CA 1
ATOM 1575 C C . SER A 1 200 ? -9.922 -5.477 9.594 1 98.5 200 SER A C 1
ATOM 1577 O O . SER A 1 200 ? -10.078 -5.629 8.375 1 98.5 200 SER A O 1
ATOM 1579 N N . GLU A 1 201 ? -10.875 -5.137 10.445 1 98.81 201 GLU A N 1
ATOM 1580 C CA . GLU A 1 201 ? -12.258 -4.98 10.008 1 98.81 201 GLU A CA 1
ATOM 1581 C C . GLU A 1 201 ? -12.492 -3.604 9.391 1 98.81 201 GLU A C 1
ATOM 1583 O O . GLU A 1 201 ? -11.773 -2.652 9.695 1 98.81 201 GLU A O 1
ATOM 1588 N N . VAL A 1 202 ? -13.453 -3.549 8.547 1 98.88 202 VAL A N 1
ATOM 1589 C CA . VAL A 1 202 ? -14.062 -2.312 8.062 1 98.88 202 VAL A CA 1
ATOM 1590 C C . VAL A 1 202 ? -15.516 -2.24 8.523 1 98.88 202 VAL A C 1
ATOM 1592 O O . VAL A 1 202 ? -16.328 -3.117 8.195 1 98.88 202 VAL A O 1
ATOM 1595 N N . ASN A 1 203 ? -15.781 -1.252 9.297 1 98.81 203 ASN A N 1
ATOM 1596 C CA . ASN A 1 203 ? -17.125 -1.206 9.844 1 98.81 203 ASN A CA 1
ATOM 1597 C C . ASN A 1 203 ? -17.656 0.224 9.922 1 98.81 203 ASN A C 1
ATOM 1599 O O . ASN A 1 203 ? -16.875 1.179 9.906 1 98.81 203 ASN A O 1
ATOM 1603 N N . GLY A 1 204 ? -18.984 0.338 9.938 1 98.69 204 GLY A N 1
ATOM 1604 C CA . GLY A 1 204 ? -19.609 1.626 10.211 1 98.69 204 GLY A CA 1
ATOM 1605 C C . GLY A 1 204 ? -20.719 1.972 9.234 1 98.69 204 GLY A C 1
ATOM 1606 O O . GLY A 1 204 ? -21.453 1.089 8.781 1 98.69 204 GLY A O 1
ATOM 1607 N N . THR A 1 205 ? -20.922 3.344 9.039 1 98.75 205 THR A N 1
ATOM 1608 C CA . THR A 1 205 ? -22.109 3.771 8.305 1 98.75 205 THR A CA 1
ATOM 1609 C C . THR A 1 205 ? -21.719 4.688 7.145 1 98.75 205 THR A C 1
ATOM 1611 O O . THR A 1 205 ? -20.844 5.531 7.281 1 98.75 205 THR A O 1
ATOM 1614 N N . ILE A 1 206 ? -22.359 4.449 6.066 1 98.81 206 ILE A N 1
ATOM 1615 C CA . ILE A 1 206 ? -22.312 5.312 4.891 1 98.81 206 ILE A CA 1
ATOM 1616 C C . ILE A 1 206 ? -23.656 5.992 4.691 1 98.81 206 ILE A C 1
ATOM 1618 O O . ILE A 1 206 ? -24.703 5.348 4.785 1 98.81 206 ILE A O 1
ATOM 1622 N N . ILE A 1 207 ? -23.594 7.195 4.434 1 98.75 207 IL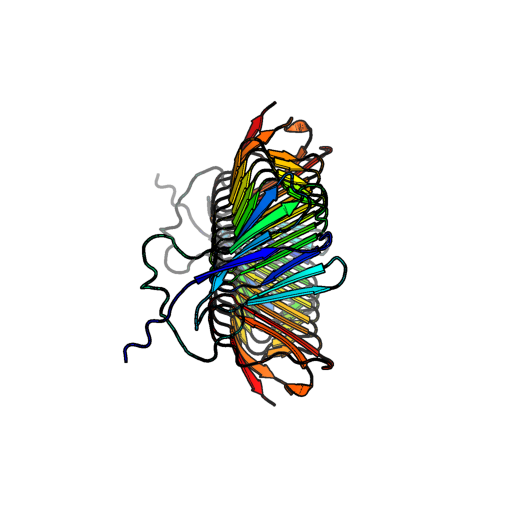E A N 1
ATOM 1623 C CA . ILE A 1 207 ? -24.828 7.93 4.172 1 98.75 207 ILE A CA 1
ATOM 1624 C C . ILE A 1 207 ? -25.25 7.75 2.715 1 98.75 207 ILE A C 1
ATOM 1626 O O . ILE A 1 207 ? -24.469 8.047 1.803 1 98.75 207 ILE A O 1
ATOM 1630 N N . GLY A 1 208 ? -26.406 7.371 2.447 1 97.69 208 GLY A N 1
ATOM 1631 C CA . GLY A 1 208 ? -26.938 7.176 1.109 1 97.69 208 GLY A CA 1
ATOM 1632 C C . GLY A 1 208 ? -27.703 5.871 0.958 1 97.69 208 GLY A C 1
ATOM 1633 O O . GLY A 1 208 ? -27.875 5.133 1.928 1 97.69 208 GLY A O 1
ATOM 1634 N N . ASN A 1 209 ? -28.297 5.66 -0.203 1 97.75 209 ASN A N 1
ATOM 1635 C CA . ASN A 1 209 ? -28.953 4.402 -0.536 1 97.75 209 ASN A CA 1
ATOM 1636 C C . ASN A 1 209 ? -27.984 3.41 -1.172 1 97.75 209 ASN A C 1
ATOM 1638 O O . ASN A 1 209 ? -27.25 3.756 -2.104 1 97.75 209 ASN A O 1
ATOM 1642 N N . LYS A 1 210 ? -28.062 2.221 -0.609 1 97.81 210 LYS A N 1
ATOM 1643 C CA . LYS A 1 210 ? -27.172 1.177 -1.119 1 97.81 210 LYS A CA 1
ATOM 1644 C C . LYS A 1 210 ? -27.328 1.022 -2.631 1 97.81 210 LYS A C 1
ATOM 1646 O O . LYS A 1 210 ? -26.328 0.81 -3.336 1 97.81 210 LYS A O 1
ATOM 1651 N N . GLU A 1 211 ? -28.5 1.227 -3.135 1 97.06 211 GLU A N 1
ATOM 1652 C CA . GLU A 1 211 ? -28.812 1.008 -4.543 1 97.06 211 GLU A CA 1
ATOM 1653 C C . GLU A 1 211 ? -28.094 2.025 -5.43 1 97.06 211 GLU A C 1
ATOM 1655 O O . GLU A 1 211 ? -27.969 1.82 -6.641 1 97.06 211 GLU A O 1
ATOM 1660 N N . ASP A 1 212 ? -27.672 3.068 -4.844 1 98 212 ASP A N 1
ATOM 1661 C CA . ASP A 1 212 ? -27 4.109 -5.621 1 98 212 ASP A CA 1
ATOM 1662 C C . ASP A 1 212 ? -25.562 3.734 -5.922 1 98 212 ASP A C 1
ATOM 1664 O O . ASP A 1 212 ? -24.875 4.414 -6.699 1 98 212 ASP A O 1
ATOM 1668 N N . PHE A 1 213 ? -25.109 2.623 -5.332 1 98.5 213 PHE A N 1
ATOM 1669 C CA . PHE A 1 213 ? -23.703 2.273 -5.441 1 98.5 213 PHE A CA 1
ATOM 1670 C C . PHE A 1 213 ? -23.516 1.031 -6.305 1 98.5 213 PHE A C 1
ATOM 1672 O O . PHE A 1 213 ? -24.266 0.059 -6.168 1 98.5 213 PHE A O 1
ATOM 1679 N N . SER A 1 214 ? -22.516 1.086 -7.195 1 98.81 214 SER A N 1
ATOM 1680 C CA . SER A 1 214 ? -21.844 -0.145 -7.59 1 98.81 214 SER A CA 1
ATOM 1681 C C . SER A 1 214 ? -20.859 -0.609 -6.52 1 98.81 214 SER A C 1
ATOM 1683 O O . SER A 1 214 ? -19.969 0.142 -6.121 1 98.81 214 SER A O 1
ATOM 1685 N N . ILE A 1 215 ? -21.031 -1.798 -6.031 1 98.81 215 ILE A N 1
ATOM 1686 C CA . ILE A 1 215 ? -20.281 -2.252 -4.867 1 98.81 215 ILE A CA 1
ATOM 1687 C C . ILE A 1 215 ? -19.422 -3.447 -5.25 1 98.81 215 ILE A C 1
ATOM 1689 O O . ILE A 1 215 ? -19.906 -4.43 -5.812 1 98.81 215 ILE A O 1
ATOM 1693 N N . THR A 1 216 ? -18.188 -3.34 -5.051 1 98.75 216 THR A N 1
ATOM 1694 C CA . THR A 1 216 ? -17.234 -4.457 -5.047 1 98.75 216 THR A CA 1
ATOM 1695 C C . THR A 1 216 ? -16.656 -4.656 -3.652 1 98.75 216 THR A C 1
ATOM 1697 O O . THR A 1 216 ? -15.93 -3.795 -3.148 1 98.75 216 THR A O 1
ATOM 1700 N N . SER A 1 217 ? -17.047 -5.73 -2.992 1 98.56 217 SER A N 1
ATOM 1701 C CA . SER A 1 217 ? -16.578 -6.008 -1.642 1 98.56 217 SER A CA 1
ATOM 1702 C C . SER A 1 217 ? -16.078 -7.441 -1.517 1 98.56 217 SER A C 1
ATOM 1704 O O . SER A 1 217 ? -16.641 -8.359 -2.115 1 98.56 217 SER A O 1
ATOM 1706 N N . LYS A 1 218 ? -14.922 -7.574 -0.83 1 97.38 218 LYS A N 1
ATOM 1707 C CA . LYS A 1 218 ? -14.312 -8.898 -0.741 1 97.38 218 LYS A CA 1
ATOM 1708 C C . LYS A 1 218 ? -13.562 -9.07 0.577 1 97.38 218 LYS A C 1
ATOM 1710 O O . LYS A 1 218 ? -12.867 -8.156 1.029 1 97.38 218 LYS A O 1
ATOM 1715 N N . THR A 1 219 ? -13.734 -10.219 1.236 1 97 219 THR A N 1
ATOM 1716 C CA . THR A 1 219 ? -12.883 -10.711 2.309 1 97 219 THR A CA 1
ATOM 1717 C C . THR A 1 219 ? -12.609 -12.203 2.137 1 97 219 THR A C 1
ATOM 1719 O O . THR A 1 219 ? -13.492 -12.961 1.728 1 97 219 THR A O 1
ATOM 1722 N N . SER A 1 220 ? -11.414 -12.648 2.432 1 94.75 220 SER A N 1
ATOM 1723 C CA . SER A 1 220 ? -11.047 -14.031 2.174 1 94.75 220 SER A CA 1
ATOM 1724 C C . SER A 1 220 ? -11.398 -14.93 3.355 1 94.75 220 SER A C 1
ATOM 1726 O O . SER A 1 220 ? -11.758 -16.094 3.17 1 94.75 220 SER A O 1
ATOM 1728 N N . ASN A 1 221 ? -11.297 -14.406 4.602 1 95 221 ASN A N 1
ATOM 1729 C CA . ASN A 1 221 ? -11.32 -15.305 5.754 1 95 221 ASN A CA 1
ATOM 1730 C C . ASN A 1 221 ? -12.297 -14.812 6.824 1 95 221 ASN A C 1
ATOM 1732 O O . ASN A 1 221 ? -12.109 -15.094 8.008 1 95 221 ASN A O 1
ATOM 1736 N N . ALA A 1 222 ? -13.203 -13.992 6.367 1 97.31 222 ALA A N 1
ATOM 1737 C CA . ALA A 1 222 ? -14.172 -13.484 7.336 1 97.31 222 ALA A CA 1
ATOM 1738 C C . ALA A 1 222 ? -15.492 -13.141 6.66 1 97.31 222 ALA A C 1
ATOM 1740 O O . ALA A 1 222 ? -15.734 -13.531 5.516 1 97.31 222 ALA A O 1
ATOM 1741 N N . SER A 1 223 ? -16.391 -12.508 7.355 1 97.94 223 SER A N 1
ATOM 1742 C CA . SER A 1 223 ? -17.734 -12.242 6.84 1 97.94 223 SER A CA 1
ATOM 1743 C C . SER A 1 223 ? -17.797 -10.883 6.152 1 97.94 223 SER A C 1
ATOM 1745 O O . SER A 1 223 ? -17.016 -9.984 6.461 1 97.94 223 SER A O 1
ATOM 1747 N N . ASN A 1 224 ? -18.672 -10.742 5.172 1 97.94 224 ASN A N 1
ATOM 1748 C CA . ASN A 1 224 ? -18.938 -9.547 4.387 1 97.94 224 ASN A CA 1
ATOM 1749 C C . ASN A 1 224 ? -20.422 -9.32 4.18 1 97.94 224 ASN A C 1
ATOM 1751 O O . ASN A 1 224 ? -21.078 -10.094 3.488 1 97.94 224 ASN A O 1
ATOM 1755 N N . ASN A 1 225 ? -20.922 -8.227 4.746 1 98.38 225 ASN A N 1
ATOM 1756 C CA . ASN A 1 225 ? -22.359 -8.047 4.707 1 98.38 225 ASN A CA 1
ATOM 1757 C C . ASN A 1 225 ? -22.797 -7.27 3.469 1 98.38 225 ASN A C 1
ATOM 1759 O O . ASN A 1 225 ? -24 -7.105 3.223 1 98.38 225 ASN A O 1
ATOM 1763 N N . LEU A 1 226 ? -21.969 -6.613 2.682 1 97.31 226 LEU A N 1
ATOM 1764 C CA . LEU A 1 226 ? -22.312 -5.703 1.596 1 97.31 226 LEU A CA 1
ATOM 1765 C C . LEU A 1 226 ? -22.766 -6.473 0.364 1 97.31 226 LEU A C 1
ATOM 1767 O O . LEU A 1 226 ? -23.75 -6.098 -0.275 1 97.31 226 LEU A O 1
ATOM 1771 N N . GLY A 1 227 ? -22.047 -7.555 0.009 1 93.81 227 GLY A N 1
ATOM 1772 C CA . GLY A 1 227 ? -22.25 -8.188 -1.282 1 93.81 227 GLY A CA 1
ATOM 1773 C C . GLY A 1 227 ? -21.797 -7.332 -2.449 1 93.81 227 GLY A C 1
ATOM 1774 O O . GLY A 1 227 ? -21.5 -6.148 -2.279 1 93.81 227 GLY A O 1
ATOM 1775 N N . ASN A 1 228 ? -21.734 -7.922 -3.611 1 97.31 228 ASN A N 1
ATOM 1776 C CA . ASN A 1 228 ? -21.344 -7.199 -4.816 1 97.31 228 ASN A CA 1
ATOM 1777 C C . ASN A 1 228 ? -22.562 -6.82 -5.664 1 97.31 228 ASN A C 1
ATOM 1779 O O . ASN A 1 228 ? -23.547 -7.559 -5.707 1 97.31 228 ASN A O 1
ATOM 1783 N N . GLN A 1 229 ? -22.594 -5.676 -6.172 1 97.12 229 GLN A N 1
ATOM 1784 C CA . GLN A 1 229 ? -23.656 -5.258 -7.086 1 97.12 229 GLN A CA 1
ATOM 1785 C C . GLN A 1 229 ? -23.141 -4.246 -8.102 1 97.12 229 GLN A C 1
ATOM 1787 O O . GLN A 1 229 ? -22.219 -3.479 -7.812 1 97.12 229 GLN A O 1
ATOM 1792 N N . LYS A 1 230 ? -23.781 -4.293 -9.289 1 97.19 230 LYS A N 1
ATOM 1793 C CA . LYS A 1 230 ? -23.391 -3.426 -10.391 1 97.19 230 LYS A CA 1
ATOM 1794 C C . LYS A 1 230 ? -24.453 -2.359 -10.664 1 97.19 230 LYS A C 1
ATOM 1796 O O . LYS A 1 230 ? -25.484 -2.328 -10 1 97.19 230 LYS A O 1
ATOM 1801 N N . ASN A 1 231 ? -24.125 -1.392 -11.414 1 93.81 231 ASN A N 1
ATOM 1802 C CA . ASN A 1 231 ? -25.016 -0.427 -12.055 1 93.81 231 ASN A CA 1
ATOM 1803 C C . ASN A 1 231 ? -25.328 0.742 -11.125 1 93.81 231 ASN A C 1
ATOM 1805 O O . ASN A 1 231 ? -26.25 1.518 -11.391 1 93.81 231 ASN A O 1
ATOM 1809 N N . GLY A 1 232 ? -24.734 0.963 -10.023 1 96.75 232 GLY A N 1
ATOM 1810 C CA . GLY A 1 232 ? -24.844 2.184 -9.242 1 96.75 232 GLY A CA 1
ATOM 1811 C C . GLY A 1 232 ? -24.125 3.363 -9.859 1 96.75 232 GLY A C 1
ATOM 1812 O O . GLY A 1 232 ? -23.141 3.188 -10.57 1 96.75 232 GLY A O 1
ATOM 1813 N N . SER A 1 233 ? -24.609 4.551 -9.555 1 98.12 233 SER A N 1
ATOM 1814 C CA . SER A 1 233 ? -23.969 5.77 -10.047 1 98.12 233 SER A CA 1
ATOM 1815 C C . SER A 1 233 ? -22.734 6.129 -9.234 1 98.12 233 SER A C 1
ATOM 1817 O O . SER A 1 233 ? -21.906 6.93 -9.672 1 98.12 233 SER A O 1
ATOM 1819 N N . LYS A 1 234 ? -22.703 5.605 -8.078 1 98.62 234 LYS A N 1
ATOM 1820 C CA . LYS A 1 234 ? -21.531 5.77 -7.215 1 98.62 234 LYS A CA 1
ATOM 1821 C C . LYS A 1 234 ? -20.766 4.461 -7.09 1 98.62 234 LYS A C 1
ATOM 1823 O O . LYS A 1 234 ? -21.312 3.383 -7.309 1 98.62 234 LYS A O 1
ATOM 1828 N N . GLU A 1 235 ? -19.469 4.574 -6.742 1 98.88 235 GLU A N 1
ATOM 1829 C CA . GLU A 1 235 ? -18.656 3.379 -6.609 1 98.88 235 GLU A CA 1
ATOM 1830 C C . GLU A 1 235 ? -18.219 3.166 -5.16 1 98.88 235 GLU A C 1
ATOM 1832 O O . GLU A 1 235 ? -17.734 4.094 -4.504 1 98.88 235 GLU A O 1
ATOM 1837 N N . LEU A 1 236 ? -18.438 1.968 -4.66 1 98.88 236 LEU A N 1
ATOM 1838 C CA . LEU A 1 236 ? -17.969 1.551 -3.348 1 98.88 236 LEU A CA 1
ATOM 1839 C C . LEU A 1 236 ? -17.094 0.298 -3.455 1 98.88 236 LEU A C 1
ATOM 1841 O O . LEU A 1 236 ? -17.578 -0.759 -3.871 1 98.88 236 LEU A O 1
ATOM 1845 N N . GLU A 1 237 ? -15.859 0.401 -3.129 1 98.94 237 GLU A N 1
ATOM 1846 C CA . GLU A 1 237 ? -14.953 -0.74 -3.037 1 98.94 237 GLU A CA 1
ATOM 1847 C C . GLU A 1 237 ? -14.5 -0.97 -1.6 1 98.94 237 GLU A C 1
ATOM 1849 O O . GLU A 1 237 ? -13.969 -0.059 -0.958 1 98.94 237 GLU A O 1
ATOM 1854 N N . VAL A 1 238 ? -14.727 -2.127 -1.078 1 98.88 238 VAL A N 1
ATOM 1855 C CA . VAL A 1 238 ? -14.305 -2.484 0.271 1 98.88 238 VAL A CA 1
ATOM 1856 C C . VAL A 1 238 ? -13.57 -3.82 0.244 1 98.88 238 VAL A C 1
ATOM 1858 O O . VAL A 1 238 ? -14.117 -4.836 -0.188 1 98.88 238 VAL A O 1
ATOM 1861 N N . ARG A 1 239 ? -12.297 -3.789 0.751 1 98.62 239 ARG A N 1
ATOM 1862 C CA . ARG A 1 239 ? -11.508 -5.016 0.688 1 98.62 239 ARG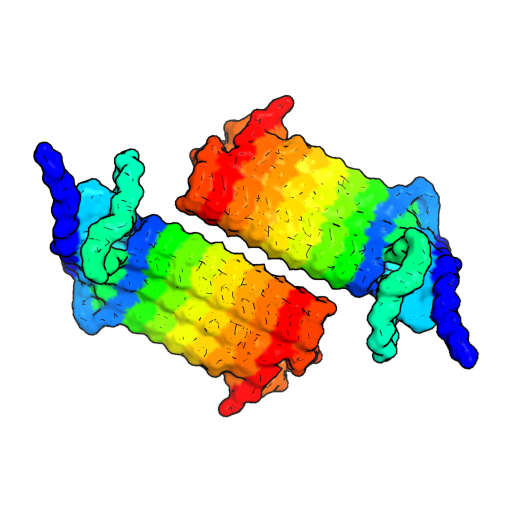 A CA 1
ATOM 1863 C C . ARG A 1 239 ? -10.781 -5.262 2.004 1 98.62 239 ARG A C 1
ATOM 1865 O O . ARG A 1 239 ? -10.195 -4.34 2.578 1 98.62 239 ARG A O 1
ATOM 1872 N N . THR A 1 240 ? -10.883 -6.469 2.488 1 98.31 240 THR A N 1
ATOM 1873 C CA . THR A 1 240 ? -10.008 -6.996 3.533 1 98.31 240 THR A CA 1
ATOM 1874 C C . THR A 1 240 ? -9.68 -8.461 3.273 1 98.31 240 THR A C 1
ATOM 1876 O O . THR A 1 240 ? -10.297 -9.102 2.416 1 98.31 240 THR A O 1
ATOM 1879 N N . SER A 1 241 ? -8.633 -8.953 3.877 1 97.69 241 SER A N 1
ATOM 1880 C CA . SER A 1 241 ? -8.305 -10.359 3.691 1 97.69 241 SER A CA 1
ATOM 1881 C C . SER A 1 241 ? -8.75 -11.203 4.883 1 97.69 241 SER A C 1
ATOM 1883 O O . SER A 1 241 ? -9.273 -12.305 4.715 1 97.69 241 SER A O 1
ATOM 1885 N N . ASN A 1 242 ? -8.664 -10.633 6.078 1 97.44 242 ASN A N 1
ATOM 1886 C CA . ASN A 1 242 ? -8.727 -11.539 7.223 1 97.44 242 ASN A CA 1
ATOM 1887 C C . ASN A 1 242 ? -9.719 -11.047 8.266 1 97.44 242 ASN A C 1
ATOM 1889 O O . ASN A 1 242 ? -9.68 -11.484 9.422 1 97.44 242 ASN A O 1
ATOM 1893 N N . ALA A 1 243 ? -10.523 -10.094 7.93 1 98.44 243 ALA A N 1
ATOM 1894 C CA . ALA A 1 243 ? -11.469 -9.594 8.922 1 98.44 243 ALA A CA 1
ATOM 1895 C C . ALA A 1 243 ? -12.797 -9.211 8.273 1 98.44 243 ALA A C 1
ATOM 1897 O O . ALA A 1 243 ? -12.945 -9.289 7.055 1 98.44 243 ALA A O 1
ATOM 1898 N N . ASP A 1 244 ? -13.734 -8.844 9.094 1 98.81 244 ASP A N 1
ATOM 1899 C CA . ASP A 1 244 ? -15.117 -8.664 8.672 1 98.81 244 ASP A CA 1
ATOM 1900 C C . ASP A 1 244 ? -15.32 -7.312 7.988 1 98.81 244 ASP A C 1
ATOM 1902 O O . ASP A 1 244 ? -14.602 -6.352 8.281 1 98.81 244 ASP A O 1
ATOM 1906 N N . ILE A 1 245 ? -16.219 -7.309 7.098 1 98.81 245 ILE A N 1
ATOM 1907 C CA . ILE A 1 245 ? -16.797 -6.086 6.539 1 98.81 245 ILE A CA 1
ATOM 1908 C C . ILE A 1 245 ? -18.234 -5.918 7.023 1 98.81 245 ILE A C 1
ATOM 1910 O O . ILE A 1 245 ? -19.094 -6.758 6.738 1 98.81 245 ILE A O 1
ATOM 1914 N N . GLU A 1 246 ? -18.469 -4.941 7.816 1 98.88 246 GLU A N 1
ATOM 1915 C CA . GLU A 1 246 ? -19.797 -4.648 8.352 1 98.88 246 GLU A CA 1
ATOM 1916 C C . GLU A 1 246 ? -20.141 -3.174 8.18 1 98.88 246 GLU A C 1
ATOM 1918 O O . GLU A 1 246 ? -19.844 -2.354 9.047 1 98.88 246 GLU A O 1
ATOM 1923 N N . ILE A 1 247 ? -20.875 -2.881 7.078 1 98.75 247 ILE A N 1
ATOM 1924 C CA . ILE A 1 247 ? -21.219 -1.502 6.746 1 98.75 247 ILE A CA 1
ATOM 1925 C C . ILE A 1 247 ? -22.734 -1.374 6.594 1 98.75 247 ILE A C 1
ATOM 1927 O O . ILE A 1 247 ? -23.359 -2.203 5.938 1 98.75 247 ILE A O 1
ATOM 1931 N N . ALA A 1 248 ? -23.266 -0.385 7.242 1 98.62 248 ALA A N 1
ATOM 1932 C CA . ALA A 1 248 ? -24.672 -0.064 7.09 1 98.62 248 ALA A CA 1
ATOM 1933 C C . ALA A 1 248 ? -24.859 1.243 6.324 1 98.62 248 ALA A C 1
ATOM 1935 O O . ALA A 1 248 ? -24.062 2.168 6.461 1 98.62 248 ALA A O 1
ATOM 1936 N N . PHE A 1 249 ? -25.922 1.259 5.5 1 98.5 249 PHE A N 1
ATOM 1937 C CA . PHE A 1 249 ? -26.328 2.494 4.836 1 98.5 249 PHE A CA 1
ATOM 1938 C C . PHE A 1 249 ? -27.422 3.201 5.621 1 98.5 249 PHE A C 1
ATOM 1940 O O . PHE A 1 249 ? -28.359 2.561 6.105 1 98.5 249 PHE A O 1
ATOM 1947 N N . VAL A 1 250 ? -27.109 4.516 5.766 1 97.62 250 VAL A N 1
ATOM 1948 C CA . VAL A 1 250 ? -28.094 5.293 6.496 1 97.62 250 VAL A CA 1
ATOM 1949 C C . VAL A 1 250 ? -28.562 6.469 5.641 1 97.62 250 VAL A C 1
ATOM 1951 O O . VAL A 1 250 ? -27.828 6.957 4.785 1 97.62 250 VAL A O 1
ATOM 1954 N N . ARG A 1 251 ? -29.891 6.926 5.867 1 89.56 251 ARG A N 1
ATOM 1955 C CA . ARG A 1 251 ? -30.469 8.023 5.098 1 89.56 251 ARG A CA 1
ATOM 1956 C C . ARG A 1 251 ? -30.562 9.289 5.949 1 89.56 251 ARG A C 1
ATOM 1958 O O . ARG A 1 251 ? -30.703 9.211 7.172 1 89.56 251 ARG A O 1
ATOM 1965 N N . MET B 1 1 ? -23.094 -45.781 10.484 1 28.56 1 MET B N 1
ATOM 1966 C CA . MET B 1 1 ? -22.281 -45.938 9.289 1 28.56 1 MET B CA 1
ATOM 1967 C C . MET B 1 1 ? -21.25 -44.812 9.164 1 28.56 1 MET B C 1
ATOM 1969 O O . MET B 1 1 ? -21.625 -43.625 9.109 1 28.56 1 MET B O 1
ATOM 1973 N N . PHE B 1 2 ? -20.109 -44.875 9.766 1 37.44 2 PHE B N 1
ATOM 1974 C CA . PHE B 1 2 ? -19.031 -43.875 9.664 1 37.44 2 PHE B CA 1
ATOM 1975 C C . PHE B 1 2 ? -18.703 -43.594 8.203 1 37.44 2 PHE B C 1
ATOM 1977 O O . PHE B 1 2 ? -18.203 -44.5 7.496 1 37.44 2 PHE B O 1
ATOM 1984 N N . VAL B 1 3 ? -19.516 -42.906 7.566 1 46.16 3 VAL B N 1
ATOM 1985 C CA . VAL B 1 3 ? -19.188 -42.625 6.176 1 46.16 3 VAL B CA 1
ATOM 1986 C C . VAL B 1 3 ? -17.75 -42.094 6.086 1 46.16 3 VAL B C 1
ATOM 1988 O O . VAL B 1 3 ? -17.438 -41.062 6.637 1 46.16 3 VAL B O 1
ATOM 1991 N N . HIS B 1 4 ? -16.766 -42.875 6.129 1 50.31 4 HIS B N 1
ATOM 1992 C CA . HIS B 1 4 ? -15.367 -42.531 5.926 1 50.31 4 HIS B CA 1
ATOM 1993 C C . HIS B 1 4 ? -15.188 -41.625 4.715 1 50.31 4 HIS B C 1
ATOM 1995 O O . HIS B 1 4 ? -15.695 -41.938 3.631 1 50.31 4 HIS B O 1
ATOM 2001 N N . ASN B 1 5 ? -15.203 -40.406 4.977 1 60.06 5 ASN B N 1
ATOM 2002 C CA . ASN B 1 5 ? -14.828 -39.469 3.912 1 60.06 5 ASN B CA 1
ATOM 2003 C C . ASN B 1 5 ? -13.664 -40 3.088 1 60.06 5 ASN B C 1
ATOM 2005 O O . ASN B 1 5 ? -12.523 -40 3.545 1 60.06 5 ASN B O 1
ATOM 2009 N N . ARG B 1 6 ? -13.859 -40.969 2.121 1 76.19 6 ARG B N 1
ATOM 2010 C CA . ARG B 1 6 ? -12.836 -41.594 1.286 1 76.19 6 ARG B CA 1
ATOM 2011 C C . ARG B 1 6 ? -12.188 -40.562 0.366 1 76.19 6 ARG B C 1
ATOM 2013 O O . ARG B 1 6 ? -12.891 -39.812 -0.322 1 76.19 6 ARG B O 1
ATOM 2020 N N . MET B 1 7 ? -10.977 -40.281 0.554 1 84.19 7 MET B N 1
ATOM 2021 C CA . MET B 1 7 ? -10.164 -39.406 -0.297 1 84.19 7 MET B CA 1
ATOM 2022 C C . MET B 1 7 ? -9.516 -40.219 -1.423 1 84.19 7 MET B C 1
ATOM 2024 O O . MET B 1 7 ? -9.055 -41.344 -1.206 1 84.19 7 MET B O 1
ATOM 2028 N N . SER B 1 8 ? -9.672 -39.812 -2.658 1 91.44 8 SER B N 1
ATOM 2029 C CA . SER B 1 8 ? -9.031 -40.469 -3.803 1 91.44 8 SER B CA 1
ATOM 2030 C C . SER B 1 8 ? -8.07 -39.5 -4.508 1 91.44 8 SER B C 1
ATOM 2032 O O . SER B 1 8 ? -8.258 -38.281 -4.453 1 91.44 8 SER B O 1
ATOM 2034 N N . ASN B 1 9 ? -7.051 -40.094 -5.07 1 93.25 9 ASN B N 1
ATOM 2035 C CA . ASN B 1 9 ? -6.16 -39.344 -5.953 1 93.25 9 ASN B CA 1
ATOM 2036 C C . ASN B 1 9 ? -6.699 -39.281 -7.379 1 93.25 9 ASN B C 1
ATOM 2038 O O . ASN B 1 9 ? -7.023 -40.312 -7.965 1 93.25 9 ASN B O 1
ATOM 2042 N N . GLU B 1 10 ? -6.828 -38 -7.852 1 96 10 GLU B N 1
ATOM 2043 C CA . GLU B 1 10 ? -7.355 -37.844 -9.203 1 96 10 GLU B CA 1
ATOM 2044 C C . GLU B 1 10 ? -6.332 -37.156 -10.109 1 96 10 GLU B C 1
ATOM 2046 O O . GLU B 1 10 ? -5.473 -36.406 -9.633 1 96 10 GLU B O 1
ATOM 2051 N N . THR B 1 11 ? -6.418 -37.5 -11.406 1 97.19 11 THR B N 1
ATOM 2052 C CA . THR B 1 11 ? -5.609 -36.844 -12.422 1 97.19 11 THR B CA 1
ATOM 2053 C C . THR B 1 11 ? -6.48 -36.375 -13.586 1 97.19 11 THR B C 1
ATOM 2055 O O . THR B 1 11 ? -7.289 -37.125 -14.117 1 97.19 11 THR B O 1
ATOM 2058 N N . PHE B 1 12 ? -6.402 -35.188 -13.875 1 97.81 12 PHE B N 1
ATOM 2059 C CA . PHE B 1 12 ? -7.004 -34.625 -15.086 1 97.81 12 PHE B CA 1
ATOM 2060 C C . PHE B 1 12 ? -5.93 -34.281 -16.109 1 97.81 12 PHE B C 1
ATOM 2062 O O . PHE B 1 12 ? -4.949 -33.594 -15.789 1 97.81 12 PHE B O 1
ATOM 2069 N N . THR B 1 13 ? -6.105 -34.75 -17.328 1 97.12 13 THR B N 1
ATOM 2070 C CA . THR B 1 13 ? -5.168 -34.469 -18.406 1 97.12 13 THR B CA 1
ATOM 2071 C C . THR B 1 13 ? -5.879 -33.812 -19.578 1 97.12 13 THR B C 1
ATOM 2073 O O . THR B 1 13 ? -6.934 -34.281 -20.031 1 97.12 13 THR B O 1
ATOM 2076 N N . THR B 1 14 ? -5.266 -32.75 -20.078 1 95.75 14 THR B N 1
ATOM 2077 C CA . THR B 1 14 ? -5.902 -32.031 -21.188 1 95.75 14 THR B CA 1
ATOM 2078 C C . THR B 1 14 ? -5.707 -32.75 -22.5 1 95.75 14 THR B C 1
ATOM 2080 O O . THR B 1 14 ? -4.773 -33.562 -22.641 1 95.75 14 THR B O 1
ATOM 2083 N N . THR B 1 15 ? -6.617 -32.469 -23.453 1 89.75 15 THR B N 1
ATOM 2084 C CA . THR B 1 15 ? -6.496 -33.031 -24.797 1 89.75 15 THR B CA 1
ATOM 2085 C C . THR B 1 15 ? -5.91 -32 -25.766 1 89.75 15 THR B C 1
ATOM 2087 O O . THR B 1 15 ? -5.379 -32.375 -26.812 1 89.75 15 THR B O 1
ATOM 2090 N N . LYS B 1 16 ? -6.043 -30.766 -25.422 1 91.44 16 LYS B N 1
ATOM 2091 C CA . LYS B 1 16 ? -5.523 -29.672 -26.25 1 91.44 16 LYS B CA 1
ATOM 2092 C C . LYS B 1 16 ? -4.496 -28.844 -25.469 1 91.44 16 LYS B C 1
ATOM 2094 O O . LYS B 1 16 ? -4.387 -28.969 -24.25 1 91.44 16 LYS B O 1
ATOM 2099 N N . SER B 1 17 ? -3.857 -28.109 -26.281 1 92.62 17 SER B N 1
ATOM 2100 C CA . SER B 1 17 ? -2.865 -27.234 -25.672 1 92.62 17 SER B CA 1
ATOM 2101 C C . SER B 1 17 ? -3.525 -26.188 -24.781 1 92.62 17 SER B C 1
ATOM 2103 O O . SER B 1 17 ? -4.637 -25.734 -25.062 1 92.62 17 SER B O 1
ATOM 2105 N N . VAL B 1 18 ? -2.801 -25.812 -23.766 1 97.12 18 VAL B N 1
ATOM 2106 C CA . VAL B 1 18 ? -3.283 -24.797 -22.844 1 97.12 18 VAL B CA 1
ATOM 2107 C C . VAL B 1 18 ? -2.422 -23.531 -22.969 1 97.12 18 VAL B C 1
ATOM 2109 O O . VAL B 1 18 ? -1.205 -23.594 -22.766 1 97.12 18 VAL B O 1
ATOM 2112 N N . ARG B 1 19 ? -3.092 -22.5 -23.266 1 97.56 19 ARG B N 1
ATOM 2113 C CA . ARG B 1 19 ? -2.391 -21.219 -23.344 1 97.56 19 ARG B CA 1
ATOM 2114 C C . ARG B 1 19 ? -2.68 -20.359 -22.125 1 97.56 19 ARG B C 1
ATOM 2116 O O . ARG B 1 19 ? -1.872 -19.5 -21.75 1 97.56 19 ARG B O 1
ATOM 2123 N N . GLU B 1 20 ? -3.854 -20.516 -21.625 1 98.38 20 GLU B N 1
ATOM 2124 C CA . GLU B 1 20 ? -4.281 -19.797 -20.422 1 98.38 20 GLU B CA 1
ATOM 2125 C C . GLU B 1 20 ? -4.742 -20.766 -19.344 1 98.38 20 GLU B C 1
ATOM 2127 O O . GLU B 1 20 ? -5.609 -21.609 -19.578 1 98.38 20 GLU B O 1
ATOM 2132 N N . LEU B 1 21 ? -4.16 -20.672 -18.141 1 98.69 21 LEU B N 1
ATOM 2133 C CA . LEU B 1 21 ? -4.523 -21.484 -16.984 1 98.69 21 LEU B CA 1
ATOM 2134 C C . LEU B 1 21 ? -5.016 -20.609 -15.836 1 98.69 21 LEU B C 1
ATOM 2136 O O . LEU B 1 21 ? -4.312 -19.703 -15.398 1 98.69 21 LEU B O 1
ATOM 2140 N N . VAL B 1 22 ? -6.234 -20.812 -15.359 1 98.81 22 VAL B N 1
ATOM 2141 C CA . VAL B 1 22 ? -6.828 -20.094 -14.234 1 98.81 22 VAL B CA 1
ATOM 2142 C C . VAL B 1 22 ? -7.133 -21.078 -13.102 1 98.81 22 VAL B C 1
ATOM 2144 O O . VAL B 1 22 ? -7.867 -22.047 -13.297 1 98.81 22 VAL B O 1
ATOM 2147 N N . VAL B 1 23 ? -6.562 -20.812 -11.938 1 98.81 23 VAL B N 1
ATOM 2148 C CA . VAL B 1 23 ? -6.754 -21.672 -10.773 1 98.81 23 VAL B CA 1
ATOM 2149 C C . VAL B 1 23 ? -7.34 -20.875 -9.617 1 98.81 23 VAL B C 1
ATOM 2151 O O . VAL B 1 23 ? -6.812 -19.812 -9.258 1 98.81 23 VAL B O 1
ATOM 2154 N N . ASP B 1 24 ? -8.406 -21.328 -9.07 1 97.81 24 ASP B N 1
ATOM 2155 C CA . ASP B 1 24 ? -9.055 -20.719 -7.918 1 97.81 24 ASP B CA 1
ATOM 2156 C C . ASP B 1 24 ? -9.305 -21.734 -6.82 1 97.81 24 ASP B C 1
ATOM 2158 O O . ASP B 1 24 ? -10.148 -22.625 -6.973 1 97.81 24 ASP B O 1
ATOM 2162 N N . ASP B 1 25 ? -8.555 -21.656 -5.848 1 95.62 25 ASP B N 1
ATOM 2163 C CA . ASP B 1 25 ? -8.734 -22.469 -4.652 1 95.62 25 ASP B CA 1
ATOM 2164 C C . ASP B 1 25 ? -8.633 -21.641 -3.385 1 95.62 25 ASP B C 1
ATOM 2166 O O . ASP B 1 25 ? -8.242 -20.469 -3.438 1 95.62 25 ASP B O 1
ATOM 2170 N N . ARG B 1 26 ? -9.086 -22.109 -2.297 1 92.19 26 ARG B N 1
ATOM 2171 C CA . ARG B 1 26 ? -9.07 -21.344 -1.063 1 92.19 26 ARG B CA 1
ATOM 2172 C C . ARG B 1 26 ? -7.902 -21.75 -0.171 1 92.19 26 ARG B C 1
ATOM 2174 O O . ARG B 1 26 ? -6.996 -20.969 0.086 1 92.19 26 ARG B O 1
ATOM 2181 N N . ASN B 1 27 ? -7.887 -23.047 0.103 1 93.19 27 ASN B N 1
ATOM 2182 C CA . ASN B 1 27 ? -7.012 -23.484 1.187 1 93.19 27 ASN B CA 1
ATOM 2183 C C . ASN B 1 27 ? -5.957 -24.469 0.693 1 93.19 27 ASN B C 1
ATOM 2185 O O . ASN B 1 27 ? -4.988 -24.75 1.397 1 93.19 27 ASN B O 1
ATOM 2189 N N . MET B 1 28 ? -6.164 -24.953 -0.443 1 95 28 MET B N 1
ATOM 2190 C CA . MET B 1 28 ? -5.289 -26.016 -0.94 1 95 28 MET B CA 1
ATOM 2191 C C . MET B 1 28 ? -4 -25.438 -1.508 1 95 28 MET B C 1
ATOM 2193 O O . MET B 1 28 ? -4.035 -24.5 -2.312 1 95 28 MET B O 1
ATOM 2197 N N . PRO B 1 29 ? -2.859 -25.922 -1.058 1 97.75 29 PRO B N 1
ATOM 2198 C CA . PRO B 1 29 ? -1.629 -25.547 -1.755 1 97.75 29 PRO B CA 1
ATOM 2199 C C . PRO B 1 29 ? -1.667 -25.891 -3.244 1 97.75 29 PRO B C 1
ATOM 2201 O O . PRO B 1 29 ? -2.211 -26.922 -3.631 1 97.75 29 PRO B O 1
ATOM 2204 N N . VAL B 1 30 ? -1.128 -25.016 -4.066 1 98.5 30 VAL B N 1
ATOM 2205 C CA . VAL B 1 30 ? -1.108 -25.188 -5.516 1 98.5 30 VAL B CA 1
ATOM 2206 C C . VAL B 1 30 ? 0.323 -25.062 -6.031 1 98.5 30 VAL B C 1
ATOM 2208 O O . VAL B 1 30 ? 0.978 -24.031 -5.809 1 98.5 30 VAL B O 1
ATOM 2211 N N . ASP B 1 31 ? 0.765 -26.094 -6.66 1 98.75 31 ASP B N 1
ATOM 2212 C CA . ASP B 1 31 ? 2.072 -26.094 -7.312 1 98.75 31 ASP B CA 1
ATOM 2213 C C . ASP B 1 31 ? 1.93 -26.188 -8.828 1 98.75 31 ASP B C 1
ATOM 2215 O O . ASP B 1 31 ? 1.313 -27.125 -9.352 1 98.75 31 ASP B O 1
ATOM 2219 N N . ILE B 1 32 ? 2.541 -25.25 -9.508 1 98.69 32 ILE B N 1
ATOM 2220 C CA . ILE B 1 32 ? 2.557 -25.266 -10.969 1 98.69 32 ILE B CA 1
ATOM 2221 C C . ILE B 1 32 ? 3.99 -25.438 -11.461 1 98.69 32 ILE B C 1
ATOM 2223 O O . ILE B 1 32 ? 4.867 -24.625 -11.125 1 98.69 32 ILE B O 1
ATOM 2227 N N . VAL B 1 33 ? 4.168 -26.438 -12.281 1 98.56 33 VAL B N 1
ATOM 2228 C CA . VAL B 1 33 ? 5.527 -26.766 -12.703 1 98.56 33 VAL B CA 1
ATOM 2229 C C . VAL B 1 33 ? 5.566 -26.969 -14.219 1 98.56 33 VAL B C 1
ATOM 2231 O O . VAL B 1 33 ? 4.727 -27.672 -14.773 1 98.56 33 VAL B O 1
ATOM 2234 N N . GLY B 1 34 ? 6.516 -26.328 -14.836 1 98.12 34 GLY B N 1
ATOM 2235 C CA . GLY B 1 34 ? 6.773 -26.609 -16.25 1 98.12 34 GLY B CA 1
ATOM 2236 C C . GLY B 1 34 ? 7.43 -27.953 -16.484 1 98.12 34 GLY B C 1
ATOM 2237 O O . GLY B 1 34 ? 8.336 -28.344 -15.75 1 98.12 34 GLY B O 1
ATOM 2238 N N . VAL B 1 35 ? 6.941 -28.672 -17.5 1 96.62 35 VAL B N 1
ATOM 2239 C CA . VAL B 1 35 ? 7.508 -29.969 -17.828 1 96.62 35 VAL B CA 1
ATOM 2240 C C . VAL B 1 35 ? 7.734 -30.062 -19.344 1 96.62 35 VAL B C 1
ATOM 2242 O O . VAL B 1 35 ? 7.285 -29.188 -20.094 1 96.62 35 VAL B O 1
ATOM 2245 N N . SER B 1 36 ? 8.492 -31.062 -19.875 1 93.12 36 SER B N 1
ATOM 2246 C CA . SER B 1 36 ? 8.781 -31.266 -21.297 1 93.12 36 SER B CA 1
ATOM 2247 C C . SER B 1 36 ? 7.613 -31.922 -22.016 1 93.12 36 SER B C 1
ATOM 2249 O O . SER B 1 36 ? 7.559 -31.938 -23.25 1 93.12 36 SER B O 1
ATOM 2251 N N . GLY B 1 37 ? 6.59 -32.281 -21.453 1 87.56 37 GLY B N 1
ATOM 2252 C CA . GLY B 1 37 ? 5.461 -32.969 -22.078 1 87.56 37 GLY B CA 1
ATOM 2253 C C . GLY B 1 37 ? 4.629 -32.031 -22.953 1 87.56 37 GLY B C 1
ATOM 2254 O O . GLY B 1 37 ? 5.004 -30.891 -23.188 1 87.56 37 GLY B O 1
ATOM 2255 N N . ASN B 1 38 ? 3.604 -32.625 -23.594 1 89.44 38 ASN B N 1
ATOM 2256 C CA . ASN B 1 38 ? 2.797 -31.859 -24.531 1 89.44 38 ASN B CA 1
ATOM 2257 C C . ASN B 1 38 ? 1.384 -31.641 -24.016 1 89.44 38 ASN B C 1
ATOM 2259 O O . ASN B 1 38 ? 0.573 -30.984 -24.656 1 89.44 38 ASN B O 1
ATOM 2263 N N . ARG B 1 39 ? 1.159 -32.188 -22.797 1 93.75 39 ARG B N 1
ATOM 2264 C CA . ARG B 1 39 ? -0.167 -32 -22.219 1 93.75 39 ARG B CA 1
ATOM 2265 C C . ARG B 1 39 ? -0.076 -31.438 -20.812 1 93.75 39 ARG B C 1
ATOM 2267 O O . ARG B 1 39 ? 0.953 -31.578 -20.141 1 93.75 39 ARG B O 1
ATOM 2274 N N . THR B 1 40 ? -1.081 -30.75 -20.438 1 97.31 40 THR B N 1
ATOM 2275 C CA . THR B 1 40 ? -1.204 -30.297 -19.062 1 97.31 40 THR B CA 1
ATOM 2276 C C . THR B 1 40 ? -1.861 -31.375 -18.188 1 97.31 40 THR B C 1
ATOM 2278 O O . THR B 1 40 ? -2.857 -31.969 -18.594 1 97.31 40 THR B O 1
ATOM 2281 N N . ARG B 1 41 ? -1.31 -31.609 -17.094 1 97.94 41 ARG B N 1
ATOM 2282 C CA . ARG B 1 41 ? -1.828 -32.594 -16.141 1 97.94 41 ARG B CA 1
ATOM 2283 C C . ARG B 1 41 ? -2.08 -31.969 -14.781 1 97.94 41 ARG B C 1
ATOM 2285 O O . ARG B 1 41 ? -1.233 -31.234 -14.266 1 97.94 41 ARG B O 1
ATOM 2292 N N . ILE B 1 42 ? -3.26 -32.188 -14.203 1 98.5 42 ILE B N 1
ATOM 2293 C CA . ILE B 1 42 ? -3.609 -31.75 -12.859 1 98.5 42 ILE B CA 1
ATOM 2294 C C . ILE B 1 42 ? -3.756 -32.969 -11.945 1 98.5 42 ILE B C 1
ATOM 2296 O O . ILE B 1 42 ? -4.602 -33.812 -12.18 1 98.5 42 ILE B O 1
ATOM 2300 N N . ASN B 1 43 ? -2.971 -33.094 -10.914 1 97.81 43 ASN B N 1
ATOM 2301 C CA . ASN B 1 43 ? -3.117 -34.062 -9.852 1 97.81 43 ASN B CA 1
ATOM 2302 C C . ASN B 1 43 ? -3.729 -33.438 -8.594 1 97.81 43 ASN B C 1
ATOM 2304 O O . ASN B 1 43 ? -3.25 -32.438 -8.109 1 97.81 43 ASN B O 1
ATOM 2308 N N . TYR B 1 44 ? -4.797 -34 -8.164 1 96.62 44 TYR B N 1
ATOM 2309 C CA . TYR B 1 44 ? -5.496 -33.438 -7.016 1 96.62 44 TYR B CA 1
ATOM 2310 C C . TYR B 1 44 ? -6.203 -34.5 -6.211 1 96.62 44 TYR B C 1
ATOM 2312 O O . TYR B 1 44 ? -6.312 -35.656 -6.664 1 96.62 44 TYR B O 1
ATOM 2320 N N . LYS B 1 45 ? -6.586 -34.125 -5.004 1 92.81 45 LYS B N 1
ATOM 2321 C CA . LYS B 1 45 ? -7.371 -35.031 -4.156 1 92.81 45 LYS B CA 1
ATOM 2322 C C . LYS B 1 45 ? -8.859 -34.688 -4.238 1 92.81 45 LYS B C 1
ATOM 2324 O O . LYS B 1 45 ? -9.234 -33.531 -4.273 1 92.81 45 LYS B O 1
ATOM 2329 N N . LYS B 1 46 ? -9.562 -35.719 -4.266 1 91.88 46 LYS B N 1
ATOM 2330 C CA . LYS B 1 46 ? -11.016 -35.594 -4.258 1 91.88 46 LYS B CA 1
ATOM 2331 C C . LYS B 1 46 ? -11.633 -36.281 -3.041 1 91.88 46 LYS B C 1
ATOM 2333 O O . LYS B 1 46 ? -11.203 -37.344 -2.643 1 91.88 46 LYS B O 1
ATOM 2338 N N . SER B 1 47 ? -12.477 -35.625 -2.447 1 89.69 47 SER B N 1
ATOM 2339 C CA . SER B 1 47 ? -13.297 -36.156 -1.358 1 89.69 47 SER B CA 1
ATOM 2340 C C . SER B 1 47 ? -14.688 -35.562 -1.365 1 89.69 47 SER B C 1
ATOM 2342 O O . SER B 1 47 ? -15.031 -34.781 -2.273 1 89.69 47 SER B O 1
ATOM 2344 N N . ARG B 1 48 ? -15.453 -36.031 -0.431 1 87.31 48 ARG B N 1
ATOM 2345 C CA . ARG B 1 48 ? -16.797 -35.469 -0.305 1 87.31 48 ARG B CA 1
ATOM 2346 C C . ARG B 1 48 ? -16.75 -33.938 -0.163 1 87.31 48 ARG B C 1
ATOM 2348 O O . ARG B 1 48 ? -17.609 -33.25 -0.678 1 87.31 48 ARG B O 1
ATOM 2355 N N . ASP B 1 49 ? -15.594 -33.594 0.426 1 86.25 49 ASP B N 1
ATOM 2356 C CA . ASP B 1 49 ? -15.508 -32.188 0.773 1 86.25 49 ASP B CA 1
ATOM 2357 C C . ASP B 1 49 ? -14.555 -31.438 -0.165 1 86.25 49 ASP B C 1
ATOM 2359 O O . ASP B 1 49 ? -14.453 -30.203 -0.112 1 86.25 49 ASP B O 1
ATOM 2363 N N . ILE B 1 50 ? -13.875 -32.094 -0.906 1 90.69 50 ILE B N 1
ATOM 2364 C CA . ILE B 1 50 ? -12.922 -31.531 -1.851 1 90.69 50 ILE B CA 1
ATOM 2365 C C . ILE B 1 50 ? -13.328 -31.891 -3.277 1 90.69 50 ILE B C 1
ATOM 2367 O O . ILE B 1 50 ? -13.102 -33.031 -3.725 1 90.69 50 ILE B O 1
ATOM 2371 N N . LYS B 1 51 ? -13.945 -30.922 -3.914 1 93.5 51 LYS B N 1
ATOM 2372 C CA . LYS B 1 51 ? -14.352 -31.094 -5.305 1 93.5 51 LYS B CA 1
ATOM 2373 C C . LYS B 1 51 ? -13.93 -29.906 -6.164 1 93.5 51 LYS B C 1
ATOM 2375 O O . LYS B 1 51 ? -13.914 -28.766 -5.691 1 93.5 51 LYS B O 1
ATOM 2380 N N . TYR B 1 52 ? -13.594 -30.219 -7.359 1 96.62 52 TYR B N 1
ATOM 2381 C CA . TYR B 1 52 ? -13.195 -29.172 -8.297 1 96.62 52 TYR B CA 1
ATOM 2382 C C . TYR B 1 52 ? -14.078 -29.203 -9.539 1 96.62 52 TYR B C 1
ATOM 2384 O O . TYR B 1 52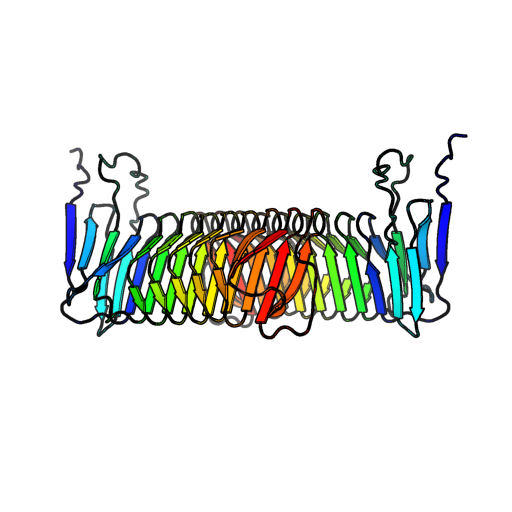 ? -14.531 -30.266 -9.969 1 96.62 52 TYR B O 1
ATOM 2392 N N . ASN B 1 53 ? -14.398 -28.016 -10.055 1 97.19 53 ASN B N 1
ATOM 2393 C CA . ASN B 1 53 ? -14.812 -27.828 -11.438 1 97.19 53 ASN B CA 1
ATOM 2394 C C . ASN B 1 53 ? -13.617 -27.594 -12.359 1 97.19 53 ASN B C 1
ATOM 2396 O O . ASN B 1 53 ? -12.938 -26.578 -12.242 1 97.19 53 ASN B O 1
ATOM 2400 N N . ILE B 1 54 ? -13.281 -28.547 -13.219 1 98 54 ILE B N 1
ATOM 2401 C CA . ILE B 1 54 ? -12.195 -28.438 -14.18 1 98 54 ILE B CA 1
ATOM 2402 C C . ILE B 1 54 ? -12.766 -28.359 -15.594 1 98 54 ILE B C 1
ATOM 2404 O O . ILE B 1 54 ? -13.477 -29.266 -16.031 1 98 54 ILE B O 1
ATOM 2408 N N . LYS B 1 55 ? -12.469 -27.312 -16.281 1 97.12 55 LYS B N 1
ATOM 2409 C CA . LYS B 1 55 ? -13.039 -27.094 -17.609 1 97.12 55 LYS B CA 1
ATOM 2410 C C . LYS B 1 55 ? -12 -26.516 -18.578 1 97.12 55 LYS B C 1
ATOM 2412 O O . LYS B 1 55 ? -11.266 -25.594 -18.234 1 97.12 55 LYS B O 1
ATOM 2417 N N . GLN B 1 56 ? -11.945 -27.141 -19.75 1 96.69 56 GLN B N 1
ATOM 2418 C CA . GLN B 1 56 ? -11.141 -26.562 -20.828 1 96.69 56 GLN B CA 1
ATOM 2419 C C . GLN B 1 56 ? -12.023 -26.016 -21.938 1 96.69 56 GLN B C 1
ATOM 2421 O O . GLN B 1 56 ? -12.836 -26.75 -22.516 1 96.69 56 GLN B O 1
ATOM 2426 N N . THR B 1 57 ? -11.961 -24.766 -22.141 1 95.44 57 THR B N 1
ATOM 2427 C CA . THR B 1 57 ? -12.625 -24.109 -23.266 1 95.44 57 THR B CA 1
ATOM 2428 C C . THR B 1 57 ? -11.602 -23.484 -24.203 1 95.44 57 THR B C 1
ATOM 2430 O O . THR B 1 57 ? -10.953 -22.5 -23.859 1 95.44 57 THR B O 1
ATOM 2433 N N . ASN B 1 58 ? -11.453 -24.156 -25.484 1 93.75 58 ASN B N 1
ATOM 2434 C CA . ASN B 1 58 ? -10.398 -23.75 -26.406 1 93.75 58 ASN B CA 1
ATOM 2435 C C . ASN B 1 58 ? -9.023 -23.859 -25.766 1 93.75 58 ASN B C 1
ATOM 2437 O O . ASN B 1 58 ? -8.594 -24.938 -25.375 1 93.75 58 ASN B O 1
ATOM 2441 N N . ASN B 1 59 ? -8.383 -22.812 -25.656 1 95.62 59 ASN B N 1
ATOM 2442 C CA . ASN B 1 59 ? -7.02 -22.875 -25.125 1 95.62 59 ASN B CA 1
ATOM 2443 C C . ASN B 1 59 ? -6.965 -22.406 -23.688 1 95.62 59 ASN B C 1
ATOM 2445 O O . ASN B 1 59 ? -5.879 -22.172 -23.141 1 95.62 59 ASN B O 1
ATOM 2449 N N . THR B 1 60 ? -8.156 -22.375 -23.047 1 97.69 60 THR B N 1
ATOM 2450 C CA . THR B 1 60 ? -8.219 -21.953 -21.656 1 97.69 60 THR B CA 1
ATOM 2451 C C . THR B 1 60 ? -8.602 -23.109 -20.75 1 97.69 60 THR B C 1
ATOM 2453 O O . THR B 1 60 ? -9.609 -23.797 -20.984 1 97.69 60 THR B O 1
ATOM 2456 N N . LEU B 1 61 ? -7.781 -23.406 -19.734 1 98.44 61 LEU B N 1
ATOM 2457 C CA . LEU B 1 61 ? -8.062 -24.406 -18.703 1 98.44 61 LEU B CA 1
ATOM 2458 C C . LEU B 1 61 ? -8.367 -23.734 -17.359 1 98.44 61 LEU B C 1
ATOM 2460 O O . LEU B 1 61 ? -7.617 -22.875 -16.906 1 98.44 61 LEU B O 1
ATOM 2464 N N . THR B 1 62 ? -9.492 -24.078 -16.766 1 98.5 62 THR B N 1
ATOM 2465 C CA . THR B 1 62 ? -9.867 -23.531 -15.461 1 98.5 62 THR B CA 1
ATOM 2466 C C . THR B 1 62 ? -10.008 -24.656 -14.43 1 98.5 62 THR B C 1
ATOM 2468 O O . THR B 1 62 ? -10.547 -25.719 -14.727 1 98.5 62 THR B O 1
ATOM 2471 N N . LEU B 1 63 ? -9.438 -24.469 -13.266 1 98.56 63 LEU B N 1
ATOM 2472 C CA . LEU B 1 63 ? -9.609 -25.297 -12.078 1 98.56 63 LEU B CA 1
ATOM 2473 C C . LEU B 1 63 ? -10.195 -24.484 -10.93 1 98.56 63 LEU B C 1
ATOM 2475 O O . LEU B 1 63 ? -9.547 -23.578 -10.406 1 98.56 63 LEU B O 1
ATOM 2479 N N . GLU B 1 64 ? -11.383 -24.812 -10.508 1 97.75 64 GLU B N 1
ATOM 2480 C CA . GLU B 1 64 ? -12.07 -24.062 -9.461 1 97.75 64 GLU B CA 1
ATOM 2481 C C . GLU B 1 64 ? -12.547 -24.984 -8.344 1 97.75 64 GLU B C 1
ATOM 2483 O O . GLU B 1 64 ? -13.266 -25.953 -8.594 1 97.75 64 GLU B O 1
ATOM 2488 N N . ARG B 1 65 ? -12.18 -24.625 -7.168 1 95.88 65 ARG B N 1
ATOM 2489 C CA . ARG B 1 65 ? -12.695 -25.344 -6.012 1 95.88 65 ARG B CA 1
ATOM 2490 C C . ARG B 1 65 ? -14.203 -25.141 -5.863 1 95.88 65 ARG B C 1
ATOM 2492 O O . ARG B 1 65 ? -14.672 -24 -5.852 1 95.88 65 ARG B O 1
ATOM 2499 N N . LYS B 1 66 ? -14.898 -26.234 -5.73 1 92.12 66 LYS B N 1
ATOM 2500 C CA . LYS B 1 66 ? -16.328 -26.109 -5.5 1 92.12 66 LYS B CA 1
ATOM 2501 C C . LYS B 1 66 ? -16.625 -25.766 -4.043 1 92.12 66 LYS B C 1
ATOM 2503 O O . LYS B 1 66 ? -15.922 -26.203 -3.137 1 92.12 66 LYS B O 1
ATOM 2508 N N . ARG B 1 67 ? -17.547 -24.844 -3.836 1 77.81 67 ARG B N 1
ATOM 2509 C CA . ARG B 1 67 ? -17.969 -24.453 -2.494 1 77.81 67 ARG B CA 1
ATOM 2510 C C . ARG B 1 67 ? -18.781 -25.562 -1.834 1 77.81 67 ARG B C 1
ATOM 2512 O O . ARG B 1 67 ? -19.641 -26.172 -2.471 1 77.81 67 ARG B O 1
ATOM 2519 N N . SER B 1 68 ? -18.234 -26.234 -0.921 1 65.75 68 SER B N 1
ATOM 2520 C CA . SER B 1 68 ? -19.031 -27.234 -0.231 1 65.75 68 SER B CA 1
ATOM 2521 C C . SER B 1 68 ? -19.906 -26.609 0.856 1 65.75 68 SER B C 1
ATOM 2523 O O . SER B 1 68 ? -19.516 -25.609 1.47 1 65.75 68 SER B O 1
ATOM 2525 N N . ILE B 1 69 ? -21.25 -26.641 0.706 1 56 69 ILE B N 1
ATOM 2526 C CA . ILE B 1 69 ? -22.203 -26.141 1.697 1 56 69 ILE B CA 1
ATOM 2527 C C . ILE B 1 69 ? -21.719 -26.531 3.1 1 56 69 ILE B C 1
ATOM 2529 O O . ILE B 1 69 ? -22.125 -25.906 4.086 1 56 69 ILE B O 1
ATOM 2533 N N . GLY B 1 70 ? -21.25 -27.75 3.455 1 46.56 70 GLY B N 1
ATOM 2534 C CA . GLY B 1 70 ? -21.078 -28.219 4.82 1 46.56 70 GLY B CA 1
ATOM 2535 C C . GLY B 1 70 ? -19.766 -27.781 5.445 1 46.56 70 GLY B C 1
ATOM 2536 O O . GLY B 1 70 ? -18.797 -27.5 4.738 1 46.56 70 GLY B O 1
ATOM 2537 N N . PHE B 1 71 ? -19.797 -27.078 6.621 1 42.69 71 PHE B N 1
ATOM 2538 C CA . PHE B 1 71 ? -18.719 -26.625 7.488 1 42.69 71 PHE B CA 1
ATOM 2539 C C . PHE B 1 71 ? -17.703 -27.75 7.691 1 42.69 71 PHE B C 1
ATOM 2541 O O . PHE B 1 71 ? -17.906 -28.641 8.508 1 42.69 71 PHE B O 1
ATOM 2548 N N . ASN B 1 72 ? -17.25 -28.531 6.867 1 38.31 72 ASN B N 1
ATOM 2549 C CA . ASN B 1 72 ? -16.375 -29.562 7.402 1 38.31 72 ASN B CA 1
ATOM 2550 C C . ASN B 1 72 ? -14.984 -29.031 7.703 1 38.31 72 ASN B C 1
ATOM 2552 O O . ASN B 1 72 ? -14.297 -28.531 6.809 1 38.31 72 ASN B O 1
ATOM 2556 N N . PHE B 1 73 ? -14.82 -28.594 8.883 1 39.62 73 PHE B N 1
ATOM 2557 C CA . PHE B 1 73 ? -13.547 -28.328 9.547 1 39.62 73 PHE B CA 1
ATOM 2558 C C . PHE B 1 73 ? -12.578 -29.484 9.352 1 39.62 73 PHE B C 1
ATOM 2560 O O . PHE B 1 73 ? -11.656 -29.672 10.148 1 39.62 73 PHE B O 1
ATOM 2567 N N . ASP B 1 74 ? -12.844 -30.438 8.57 1 39.75 74 ASP B N 1
ATOM 2568 C CA . ASP B 1 74 ? -12.039 -31.641 8.711 1 39.75 74 ASP B CA 1
ATOM 2569 C C . ASP B 1 74 ? -10.609 -31.406 8.242 1 39.75 74 ASP B C 1
ATOM 2571 O O . ASP B 1 74 ? -10.234 -31.828 7.148 1 39.75 74 ASP B O 1
ATOM 2575 N N . PHE B 1 75 ? -10.148 -30.203 8.484 1 41.56 75 PHE B N 1
ATOM 2576 C CA . PHE B 1 75 ? -8.789 -30.062 7.969 1 41.56 75 PHE B CA 1
ATOM 2577 C C . PHE B 1 75 ? -7.883 -31.141 8.547 1 41.56 75 PHE B C 1
ATOM 2579 O O . PHE B 1 75 ? -6.691 -31.188 8.227 1 41.56 75 PHE B O 1
ATOM 2586 N N . PHE B 1 76 ? -8.188 -31.438 9.891 1 38.56 76 PHE B N 1
ATOM 2587 C CA . PHE B 1 76 ? -7.105 -32 10.68 1 38.56 76 PHE B CA 1
ATOM 2588 C C . PHE B 1 76 ? -6.723 -33.406 10.164 1 38.56 76 PHE B C 1
ATOM 2590 O O . PHE B 1 76 ? -5.672 -33.938 10.531 1 38.56 76 PHE B O 1
ATOM 2597 N N . ASN B 1 77 ? -7.77 -34.25 9.891 1 35.56 77 ASN B N 1
ATOM 2598 C CA . ASN B 1 77 ? -7.32 -35.625 9.969 1 35.56 77 ASN B CA 1
ATOM 2599 C C . ASN B 1 77 ? -6.559 -36.062 8.719 1 35.56 77 ASN B C 1
ATOM 2601 O O . ASN B 1 77 ? -6.832 -37.094 8.133 1 35.56 77 ASN B O 1
ATOM 2605 N N . PHE B 1 78 ? -5.973 -35.125 7.914 1 39.47 78 PHE B N 1
ATOM 2606 C CA . PHE B 1 78 ? -5.371 -35.719 6.73 1 39.47 78 PHE B CA 1
ATOM 2607 C C . PHE B 1 78 ? -4.18 -36.594 7.117 1 39.47 78 PHE B C 1
ATOM 2609 O O . PHE B 1 78 ? -3.412 -36.25 8.016 1 39.47 78 PHE B O 1
ATOM 2616 N N . GLY B 1 79 ? -4.289 -37.875 7.012 1 38.09 79 GLY B N 1
ATOM 2617 C CA . GLY B 1 79 ? -3.104 -38.719 7.055 1 38.09 79 GLY B CA 1
ATOM 2618 C C . GLY B 1 79 ? -1.866 -38.031 6.508 1 38.09 79 GLY B C 1
ATOM 2619 O O . GLY B 1 79 ? -1.91 -36.875 6.148 1 38.09 79 GLY B O 1
ATOM 2620 N N . ASN B 1 80 ? -0.674 -38.719 6.211 1 45.38 80 ASN B N 1
ATOM 2621 C CA . ASN B 1 80 ? 0.723 -38.375 5.988 1 45.38 80 ASN B CA 1
ATOM 2622 C C . ASN B 1 80 ? 0.864 -37.312 4.898 1 45.38 80 ASN B C 1
ATOM 2624 O O . ASN B 1 80 ? 1.776 -36.469 4.945 1 45.38 80 ASN B O 1
ATOM 2628 N N . SER B 1 81 ? 0.433 -37.625 3.561 1 53.84 81 SER B N 1
ATOM 2629 C CA . SER B 1 81 ? 0.809 -36.656 2.512 1 53.84 81 SER B CA 1
ATOM 2630 C C . SER B 1 81 ? -0.177 -35.5 2.434 1 53.84 81 SER B C 1
ATOM 2632 O O . SER B 1 81 ? -1.384 -35.719 2.293 1 53.84 81 SER B O 1
ATOM 2634 N N . SER B 1 82 ? 0.037 -34.344 2.898 1 73.31 82 SER B N 1
ATOM 2635 C CA . SER B 1 82 ? -0.825 -33.188 2.973 1 73.31 82 SER B CA 1
ATOM 2636 C C . SER B 1 82 ? -1.425 -32.844 1.609 1 73.31 82 SER B C 1
ATOM 2638 O O . SER B 1 82 ? -0.709 -32.781 0.607 1 73.31 82 SER B O 1
ATOM 2640 N N . PRO B 1 83 ? -2.674 -32.938 1.442 1 87 83 PRO B N 1
ATOM 2641 C CA . PRO B 1 83 ? -3.338 -32.688 0.16 1 87 83 PRO B CA 1
ATOM 2642 C C . PRO B 1 83 ? -2.859 -31.422 -0.511 1 87 83 PRO B C 1
ATOM 2644 O O . PRO B 1 83 ? -2.574 -30.422 0.172 1 87 83 PRO B O 1
ATOM 2647 N N . ARG B 1 84 ? -2.467 -31.5 -1.856 1 95.44 84 ARG B N 1
ATOM 2648 C CA . ARG B 1 84 ? -2.117 -30.359 -2.688 1 95.44 84 ARG B CA 1
ATOM 2649 C C . ARG B 1 84 ? -2.592 -30.562 -4.125 1 95.44 84 ARG B C 1
ATOM 2651 O O . ARG B 1 84 ? -2.904 -31.688 -4.527 1 95.44 84 ARG B O 1
ATOM 2658 N N . VAL B 1 85 ? -2.719 -29.547 -4.816 1 97.94 85 VAL B N 1
ATOM 2659 C CA . VAL B 1 85 ? -2.934 -29.578 -6.258 1 97.94 85 VAL B CA 1
ATOM 2660 C C . VAL B 1 85 ? -1.611 -29.328 -6.984 1 97.94 85 VAL B C 1
ATOM 2662 O O . VAL B 1 85 ? -0.923 -28.344 -6.719 1 97.94 85 VAL B O 1
ATOM 2665 N N . THR B 1 86 ? -1.245 -30.266 -7.805 1 98.44 86 THR B N 1
ATOM 2666 C CA . THR B 1 86 ? -0.071 -30.094 -8.648 1 98.44 86 THR B CA 1
ATOM 2667 C C . THR B 1 86 ? -0.472 -30.016 -10.125 1 98.44 86 THR B C 1
ATOM 2669 O O . THR B 1 86 ? -1.176 -30.891 -10.625 1 98.44 86 THR B O 1
ATOM 2672 N N . ILE B 1 87 ? 0.042 -28.984 -10.773 1 98.69 87 ILE B N 1
ATOM 2673 C CA . ILE B 1 87 ? -0.256 -28.797 -12.188 1 98.69 87 ILE B CA 1
ATOM 2674 C C . ILE B 1 87 ? 1.042 -28.797 -12.992 1 98.69 87 ILE B C 1
ATOM 2676 O O . ILE B 1 87 ? 1.9 -27.922 -12.789 1 98.69 87 ILE B O 1
ATOM 2680 N N . GLU B 1 88 ? 1.101 -29.75 -13.859 1 98.38 88 GLU B N 1
ATOM 2681 C CA . GLU B 1 88 ? 2.211 -29.828 -14.805 1 98.38 88 GLU B CA 1
ATOM 2682 C C . GLU B 1 88 ? 1.819 -29.25 -16.156 1 98.38 88 GLU B C 1
ATOM 2684 O O . GLU B 1 88 ? 0.84 -29.688 -16.766 1 98.38 88 GLU B O 1
ATOM 2689 N N . VAL B 1 89 ? 2.572 -28.281 -16.594 1 98.12 89 VAL B N 1
ATOM 2690 C CA . VAL B 1 89 ? 2.229 -27.641 -17.859 1 98.12 89 VAL B CA 1
ATOM 2691 C C . VAL B 1 89 ? 3.416 -27.719 -18.812 1 98.12 89 VAL B C 1
ATOM 2693 O O . VAL B 1 89 ? 4.57 -27.625 -18.391 1 98.12 89 VAL B O 1
ATOM 2696 N N . PRO B 1 90 ? 3.143 -27.844 -20.141 1 95.56 90 PRO B N 1
ATOM 2697 C CA . PRO B 1 90 ? 4.238 -27.719 -21.094 1 95.56 90 PRO B CA 1
ATOM 2698 C C . PRO B 1 90 ? 4.898 -26.344 -21.078 1 95.56 90 PRO B C 1
ATOM 2700 O O . PRO B 1 90 ? 4.23 -25.328 -21.297 1 95.56 90 PRO B O 1
ATOM 2703 N N . L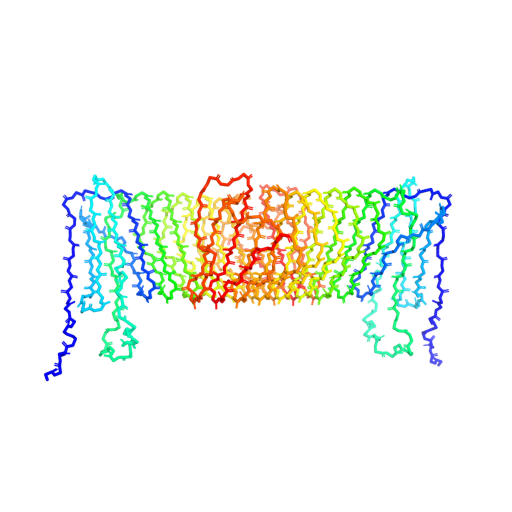YS B 1 91 ? 6.145 -26.25 -20.797 1 87.56 91 LYS B N 1
ATOM 2704 C CA . LYS B 1 91 ? 6.898 -25.031 -20.5 1 87.56 91 LYS B CA 1
ATOM 2705 C C . LYS B 1 91 ? 6.715 -23.984 -21.594 1 87.56 91 LYS B C 1
ATOM 2707 O O . LYS B 1 91 ? 6.586 -22.797 -21.312 1 87.56 91 LYS B O 1
ATOM 2712 N N . ALA B 1 92 ? 6.684 -24.297 -22.859 1 81.12 92 ALA B N 1
ATOM 2713 C CA . ALA B 1 92 ? 6.734 -23.297 -23.938 1 81.12 92 ALA B CA 1
ATOM 2714 C C . ALA B 1 92 ? 5.336 -23.016 -24.469 1 81.12 92 ALA B C 1
ATOM 2716 O O . ALA B 1 92 ? 5.172 -22.172 -25.359 1 81.12 92 ALA B O 1
ATOM 2717 N N . LYS B 1 93 ? 4.367 -23.469 -23.797 1 89.25 93 LYS B N 1
ATOM 2718 C CA . LYS B 1 93 ? 3.043 -23.312 -24.391 1 89.25 93 LYS B CA 1
ATOM 2719 C C . LYS B 1 93 ? 2.18 -22.375 -23.562 1 89.25 93 LYS B C 1
ATOM 2721 O O . LYS B 1 93 ? 1.361 -21.625 -24.094 1 89.25 93 LYS B O 1
ATOM 2726 N N . LEU B 1 94 ? 2.381 -22.344 -22.281 1 94.62 94 LEU B N 1
ATOM 2727 C CA . LEU B 1 94 ? 1.563 -21.516 -21.391 1 94.62 94 LEU B CA 1
ATOM 2728 C C . LEU B 1 94 ? 1.953 -20.047 -21.5 1 94.62 94 LEU B C 1
ATOM 2730 O O . LEU B 1 94 ? 3.127 -19.703 -21.344 1 94.62 94 LEU B O 1
ATOM 2734 N N . LYS B 1 95 ? 0.944 -19.219 -21.766 1 97.81 95 LYS B N 1
ATOM 2735 C CA . LYS B 1 95 ? 1.227 -17.797 -21.922 1 97.81 95 LYS B CA 1
ATOM 2736 C C . LYS B 1 95 ? 0.728 -16.984 -20.719 1 97.81 95 LYS B C 1
ATOM 2738 O O . LYS B 1 95 ? 1.384 -16.047 -20.281 1 97.81 95 LYS B O 1
ATOM 2743 N N . ASP B 1 96 ? -0.45 -17.359 -20.234 1 98.56 96 ASP B N 1
ATOM 2744 C CA . ASP B 1 96 ? -1.071 -16.641 -19.125 1 98.56 96 ASP B CA 1
ATOM 2745 C C . ASP B 1 96 ? -1.402 -17.578 -17.969 1 98.56 96 ASP B C 1
ATOM 2747 O O . ASP B 1 96 ? -2.086 -18.594 -18.156 1 98.56 96 ASP B O 1
ATOM 2751 N N . LEU B 1 97 ? -0.929 -17.266 -16.781 1 98.81 97 LEU B N 1
ATOM 2752 C CA . LEU B 1 97 ? -1.202 -18.047 -15.586 1 98.81 97 LEU B CA 1
ATOM 2753 C C . LEU B 1 97 ? -1.779 -17.156 -14.484 1 98.81 97 LEU B C 1
ATOM 2755 O O . LEU B 1 97 ? -1.148 -16.188 -14.07 1 98.81 97 LEU B O 1
ATOM 2759 N N . GLN B 1 98 ? -2.959 -17.422 -14.031 1 98.88 98 GLN B N 1
ATOM 2760 C CA . GLN B 1 98 ? -3.607 -16.75 -12.906 1 98.88 98 GLN B CA 1
ATOM 2761 C C . GLN B 1 98 ? -3.973 -17.75 -11.812 1 98.88 98 GLN B C 1
ATOM 2763 O O . GLN B 1 98 ? -4.734 -18.688 -12.055 1 98.88 98 GLN B O 1
ATOM 2768 N N . VAL B 1 99 ? -3.436 -17.562 -10.586 1 98.88 99 VAL B N 1
ATOM 2769 C CA . VAL B 1 99 ? -3.721 -18.469 -9.477 1 98.88 99 VAL B CA 1
ATOM 2770 C C . VAL B 1 99 ? -4.129 -17.656 -8.25 1 98.88 99 VAL B C 1
ATOM 2772 O O . VAL B 1 99 ? -3.445 -16.703 -7.867 1 98.88 99 VAL B O 1
ATOM 2775 N N . GLU B 1 100 ? -5.23 -17.984 -7.68 1 98.38 100 GLU B N 1
ATOM 2776 C CA . GLU B 1 100 ? -5.695 -17.344 -6.449 1 98.38 100 GLU B CA 1
ATOM 2777 C C . GLU B 1 100 ? -5.988 -18.375 -5.367 1 98.38 100 GLU B C 1
ATOM 2779 O O . GLU B 1 100 ? -6.629 -19.406 -5.637 1 98.38 100 GLU B O 1
ATOM 2784 N N . THR B 1 101 ? -5.453 -18.188 -4.184 1 97.25 101 THR B N 1
ATOM 2785 C CA . THR B 1 101 ? -5.812 -18.938 -2.984 1 97.25 101 THR B CA 1
ATOM 2786 C C . THR B 1 101 ? -6.062 -18 -1.81 1 97.25 101 THR B C 1
ATOM 2788 O O . THR B 1 101 ? -5.801 -16.797 -1.901 1 97.25 101 THR B O 1
ATOM 2791 N N . SER B 1 102 ? -6.586 -18.469 -0.738 1 95.62 102 SER B N 1
ATOM 2792 C CA . SER B 1 102 ? -6.695 -17.688 0.493 1 95.62 102 SER B CA 1
ATOM 2793 C C . SER B 1 102 ? -5.609 -18.078 1.491 1 95.62 102 SER B C 1
ATOM 2795 O O . SER B 1 102 ? -4.883 -17.219 1.992 1 95.62 102 SER B O 1
ATOM 2797 N N . ASN B 1 103 ? -5.527 -19.359 1.624 1 95.25 103 ASN B N 1
ATOM 2798 C CA . ASN B 1 103 ? -4.641 -19.844 2.676 1 95.25 103 ASN B CA 1
ATOM 2799 C C . ASN B 1 103 ? -3.676 -20.906 2.15 1 95.25 103 ASN B C 1
ATOM 2801 O O . ASN B 1 103 ? -2.867 -21.438 2.908 1 95.25 103 ASN B O 1
ATOM 2805 N N . GLY B 1 104 ? -3.818 -21.25 0.893 1 95.38 104 GLY B N 1
ATOM 2806 C CA . GLY B 1 104 ? -2.93 -22.234 0.304 1 95.38 104 GLY B CA 1
ATOM 2807 C C . GLY B 1 104 ? -1.649 -21.641 -0.245 1 95.38 104 GLY B C 1
ATOM 2808 O O . GLY B 1 104 ? -1.686 -20.625 -0.94 1 95.38 104 GLY B O 1
ATOM 2809 N N . LYS B 1 105 ? -0.611 -22.344 0.033 1 97.94 105 LYS B N 1
ATOM 2810 C CA . LYS B 1 105 ? 0.685 -21.953 -0.517 1 97.94 105 LYS B CA 1
ATOM 2811 C C . LYS B 1 105 ? 0.667 -21.984 -2.043 1 97.94 105 LYS B C 1
ATOM 2813 O O . LYS B 1 105 ? 0.042 -22.875 -2.641 1 97.94 105 LYS B O 1
ATOM 2818 N N . LEU B 1 106 ? 1.369 -21.031 -2.668 1 98.56 106 LEU B N 1
ATOM 2819 C CA . LEU B 1 106 ? 1.482 -20.984 -4.121 1 98.56 106 LEU B CA 1
ATOM 2820 C C . LEU B 1 106 ? 2.934 -21.141 -4.559 1 98.56 106 LEU B C 1
ATOM 2822 O O . LEU B 1 106 ? 3.82 -20.438 -4.062 1 98.56 106 LEU B O 1
ATOM 2826 N N . SER B 1 107 ? 3.135 -22.047 -5.387 1 98.81 107 SER B N 1
ATOM 2827 C CA . SER B 1 107 ? 4.477 -22.234 -5.926 1 98.81 107 SER B CA 1
ATOM 2828 C C . SER B 1 107 ? 4.445 -22.391 -7.441 1 98.81 107 SER B C 1
ATOM 2830 O O . SER B 1 107 ? 3.619 -23.125 -7.98 1 98.81 107 SER B O 1
ATOM 2832 N N . THR B 1 108 ? 5.309 -21.688 -8.125 1 98.75 108 THR B N 1
ATOM 2833 C CA . THR B 1 108 ? 5.535 -21.844 -9.555 1 98.75 108 THR B CA 1
ATOM 2834 C C . THR B 1 108 ? 7.004 -22.125 -9.844 1 98.75 108 THR B C 1
ATOM 2836 O O . THR B 1 108 ? 7.891 -21.547 -9.203 1 98.75 108 THR B O 1
ATOM 2839 N N . GLU B 1 109 ? 7.219 -23.031 -10.789 1 98.62 109 GLU B N 1
ATOM 2840 C CA . GLU B 1 109 ? 8.594 -23.422 -11.094 1 98.62 109 GLU B CA 1
ATOM 2841 C C . GLU B 1 109 ? 8.742 -23.812 -12.57 1 98.62 109 GLU B C 1
ATOM 2843 O O . GLU B 1 109 ? 7.875 -24.469 -13.133 1 98.62 109 GLU B O 1
ATOM 2848 N N . ASN B 1 110 ? 9.844 -23.359 -13.164 1 98.38 110 ASN B N 1
ATOM 2849 C CA . ASN B 1 110 ? 10.25 -23.812 -14.484 1 98.38 110 ASN B CA 1
ATOM 2850 C C . ASN B 1 110 ? 9.219 -23.453 -15.547 1 98.38 110 ASN B C 1
ATOM 2852 O O . ASN B 1 110 ? 8.773 -24.328 -16.312 1 98.38 110 ASN B O 1
ATOM 2856 N N . LEU B 1 111 ? 8.977 -22.141 -15.57 1 98.38 111 LEU B N 1
ATOM 2857 C CA . LEU B 1 111 ? 7.953 -21.672 -16.5 1 98.38 111 LEU B CA 1
ATOM 2858 C C . LEU B 1 111 ? 8.5 -20.578 -17.406 1 98.38 111 LEU B C 1
ATOM 2860 O O . LEU B 1 111 ? 9.359 -19.781 -16.984 1 98.38 111 LEU B O 1
ATOM 2864 N N . VAL B 1 112 ? 8.086 -20.609 -18.625 1 98.12 112 VAL B N 1
ATOM 2865 C CA . VAL B 1 112 ? 8.227 -19.484 -19.562 1 98.12 112 VAL B CA 1
ATOM 2866 C C . VAL B 1 112 ? 6.848 -19.031 -20.031 1 98.12 112 VAL B C 1
ATOM 2868 O O . VAL B 1 112 ? 6.125 -19.781 -20.688 1 98.12 112 VAL B O 1
ATOM 2871 N N . LEU B 1 113 ? 6.488 -17.797 -19.609 1 97.81 113 LEU B N 1
ATOM 2872 C CA . LEU B 1 113 ? 5.148 -17.344 -19.969 1 97.81 113 LEU B CA 1
ATOM 2873 C C . LEU B 1 113 ? 5.117 -15.828 -20.141 1 97.81 113 LEU B C 1
ATOM 2875 O O . LEU B 1 113 ? 6.137 -15.156 -19.953 1 97.81 113 LEU B O 1
ATOM 2879 N N . ASP B 1 114 ? 3.994 -15.297 -20.594 1 98.5 114 ASP B N 1
ATOM 2880 C CA . ASP B 1 114 ? 3.869 -13.859 -20.812 1 98.5 114 ASP B CA 1
ATOM 2881 C C . ASP B 1 114 ? 3.445 -13.141 -19.531 1 98.5 114 ASP B C 1
ATOM 2883 O O . ASP B 1 114 ? 4.066 -12.156 -19.125 1 98.5 114 ASP B O 1
ATOM 2887 N N . ASN B 1 115 ? 2.385 -13.648 -18.906 1 98.81 115 ASN B N 1
ATOM 2888 C CA . ASN B 1 115 ? 1.815 -12.992 -17.719 1 98.81 115 ASN B CA 1
ATOM 2889 C C . ASN B 1 115 ? 1.635 -13.977 -16.578 1 98.81 115 ASN B C 1
ATOM 2891 O O . ASN B 1 115 ? 1.011 -15.023 -16.734 1 98.81 115 ASN B O 1
ATOM 2895 N N . LEU B 1 116 ? 2.158 -13.625 -15.438 1 98.88 116 LEU B N 1
ATOM 2896 C CA . LEU B 1 116 ? 2.025 -14.398 -14.211 1 98.88 116 LEU B CA 1
ATOM 2897 C C . LEU B 1 116 ? 1.329 -13.586 -13.125 1 98.88 116 LEU B C 1
ATOM 2899 O O . LEU B 1 116 ? 1.868 -12.578 -12.656 1 98.88 116 LEU B O 1
ATOM 2903 N N . ASN B 1 117 ? 0.124 -13.977 -12.719 1 98.88 117 ASN B N 1
ATOM 2904 C CA . ASN B 1 117 ? -0.639 -13.328 -11.656 1 98.88 117 ASN B CA 1
ATOM 2905 C C . ASN B 1 117 ? -0.917 -14.289 -10.508 1 98.88 117 ASN B C 1
ATOM 2907 O O . ASN B 1 117 ? -1.65 -15.266 -10.672 1 98.88 117 ASN B O 1
ATOM 2911 N N . LEU B 1 118 ? -0.315 -14.055 -9.367 1 98.94 118 LEU B N 1
ATOM 2912 C CA . LEU B 1 118 ? -0.475 -14.883 -8.18 1 98.94 118 LEU B CA 1
ATOM 2913 C C . LEU B 1 118 ? -1.045 -14.07 -7.02 1 98.94 118 LEU B C 1
ATOM 2915 O O . LEU B 1 118 ? -0.548 -12.984 -6.715 1 98.94 118 LEU B O 1
ATOM 2919 N N . GLU B 1 119 ? -2.068 -14.609 -6.375 1 98.62 119 GLU B N 1
ATOM 2920 C CA . GLU B 1 119 ? -2.648 -13.938 -5.215 1 98.62 119 GLU B CA 1
ATOM 2921 C C . GLU B 1 119 ? -2.986 -14.93 -4.109 1 98.62 119 GLU B C 1
ATOM 2923 O O . GLU B 1 119 ? -3.58 -15.977 -4.371 1 98.62 119 GLU B O 1
ATOM 2928 N N . THR B 1 120 ? -2.539 -14.688 -2.895 1 98.12 120 THR B N 1
ATOM 2929 C CA . THR B 1 120 ? -2.967 -15.422 -1.705 1 98.12 120 THR B CA 1
ATOM 2930 C C . THR B 1 120 ? -3.109 -14.477 -0.514 1 98.12 120 THR B C 1
ATOM 2932 O O . THR B 1 120 ? -2.521 -13.391 -0.5 1 98.12 120 THR B O 1
ATOM 2935 N N . SER B 1 121 ? -3.906 -14.781 0.448 1 96.88 121 SER B N 1
ATOM 2936 C CA . SER B 1 121 ? -4.09 -13.906 1.596 1 96.88 121 SER B CA 1
ATOM 2937 C C . SER B 1 121 ? -3.049 -14.172 2.676 1 96.88 121 SER B C 1
ATOM 2939 O O . SER B 1 121 ? -2.371 -13.258 3.137 1 96.88 121 SER B O 1
ATOM 2941 N N . ASN B 1 122 ? -2.877 -15.453 2.953 1 96.81 122 ASN B N 1
ATOM 2942 C CA . ASN B 1 122 ? -2.174 -15.703 4.207 1 96.81 122 ASN B CA 1
ATOM 2943 C C . ASN B 1 122 ? -0.96 -16.609 4 1 96.81 122 ASN B C 1
ATOM 2945 O O . ASN B 1 122 ? -0.224 -16.891 4.949 1 96.81 122 ASN B O 1
ATOM 2949 N N . SER B 1 123 ? -0.768 -17.047 2.807 1 96.12 123 SER B N 1
ATOM 2950 C CA . SER B 1 123 ? 0.262 -18.078 2.672 1 96.12 123 SER B CA 1
ATOM 2951 C C . SER B 1 123 ? 1.433 -17.578 1.831 1 96.12 123 SER B C 1
ATOM 2953 O O . SER B 1 123 ? 1.378 -16.484 1.271 1 96.12 123 SER B O 1
ATOM 2955 N N . LYS B 1 124 ? 2.42 -18.453 1.83 1 98.19 124 LYS B N 1
ATOM 2956 C CA . LYS B 1 124 ? 3.684 -18.188 1.147 1 98.19 124 LYS B CA 1
ATOM 2957 C C . LYS B 1 124 ? 3.525 -18.297 -0.366 1 98.19 124 LYS B C 1
ATOM 2959 O O . LYS B 1 124 ? 2.766 -19.141 -0.857 1 98.19 124 LYS B O 1
ATOM 2964 N N . MET B 1 125 ? 4.266 -17.484 -1.057 1 98.81 125 MET B N 1
ATOM 2965 C CA . MET B 1 125 ? 4.395 -17.547 -2.51 1 98.81 125 MET B CA 1
ATOM 2966 C C . MET B 1 125 ? 5.844 -17.797 -2.916 1 98.81 125 MET B C 1
ATOM 2968 O O . MET B 1 125 ? 6.75 -17.109 -2.457 1 98.81 125 MET B O 1
ATOM 2972 N N . ILE B 1 126 ? 6.062 -18.781 -3.701 1 98.94 126 ILE B N 1
ATOM 2973 C CA . ILE B 1 126 ? 7.395 -19.125 -4.195 1 98.94 126 ILE B CA 1
ATOM 2974 C C . ILE B 1 126 ? 7.402 -19.078 -5.723 1 98.94 126 ILE B C 1
ATOM 2976 O O . ILE B 1 126 ? 6.625 -19.781 -6.371 1 98.94 126 ILE B O 1
ATOM 2980 N N . ILE B 1 127 ? 8.18 -18.281 -6.336 1 98.94 127 ILE B N 1
ATOM 2981 C CA . ILE B 1 127 ? 8.398 -18.219 -7.777 1 98.94 127 ILE B CA 1
ATOM 2982 C C . ILE B 1 127 ? 9.859 -18.531 -8.086 1 98.94 127 ILE B C 1
ATOM 2984 O O . ILE B 1 127 ? 10.758 -17.766 -7.719 1 98.94 127 ILE B O 1
ATOM 2988 N N . ASN B 1 128 ? 10.062 -19.641 -8.695 1 98.88 128 ASN B N 1
ATOM 2989 C CA . ASN B 1 128 ? 11.422 -20.125 -8.953 1 98.88 128 ASN B CA 1
ATOM 2990 C C . ASN B 1 128 ? 11.602 -20.531 -10.406 1 98.88 128 ASN B C 1
ATOM 2992 O O . ASN B 1 128 ? 10.828 -21.328 -10.938 1 98.88 128 ASN B O 1
ATOM 2996 N N . ASP B 1 129 ? 12.625 -19.969 -11.055 1 98.69 129 ASP B N 1
ATOM 2997 C CA . ASP B 1 129 ? 12.984 -20.359 -12.422 1 98.69 129 ASP B CA 1
ATOM 2998 C C . ASP B 1 129 ? 11.844 -20.062 -13.391 1 98.69 129 ASP B C 1
ATOM 3000 O O . ASP B 1 129 ? 11.375 -20.953 -14.094 1 98.69 129 ASP B O 1
ATOM 3004 N N . VAL B 1 130 ? 11.484 -18.781 -13.406 1 98.75 130 VAL B N 1
ATOM 3005 C CA . VAL B 1 130 ? 10.391 -18.344 -14.266 1 98.75 130 VAL B CA 1
ATOM 3006 C C . VAL B 1 130 ? 10.867 -17.203 -15.156 1 98.75 130 VAL B C 1
ATOM 3008 O O . VAL B 1 130 ? 11.562 -16.297 -14.695 1 98.75 130 VAL B O 1
ATOM 3011 N N . ASP B 1 131 ? 10.648 -17.328 -16.438 1 98.62 131 ASP B N 1
ATOM 3012 C CA . ASP B 1 131 ? 10.812 -16.266 -17.406 1 98.62 131 ASP B CA 1
ATOM 3013 C C . ASP B 1 131 ? 9.453 -15.727 -17.859 1 98.62 131 ASP B C 1
ATOM 3015 O O . ASP B 1 131 ? 8.648 -16.469 -18.438 1 98.62 131 ASP B O 1
ATOM 3019 N N . SER B 1 132 ? 9.195 -14.461 -17.547 1 98.56 132 SER B N 1
ATOM 3020 C CA . SER B 1 132 ? 7.895 -13.883 -17.859 1 98.56 132 SER B CA 1
ATOM 3021 C C . SER B 1 132 ? 8.031 -12.445 -18.359 1 98.56 132 SER B C 1
ATOM 3023 O O . SER B 1 132 ? 9.047 -11.797 -18.109 1 98.56 132 SER B O 1
ATOM 3025 N N . ASN B 1 133 ? 7.07 -12.016 -19.125 1 98.75 133 ASN B N 1
ATOM 3026 C C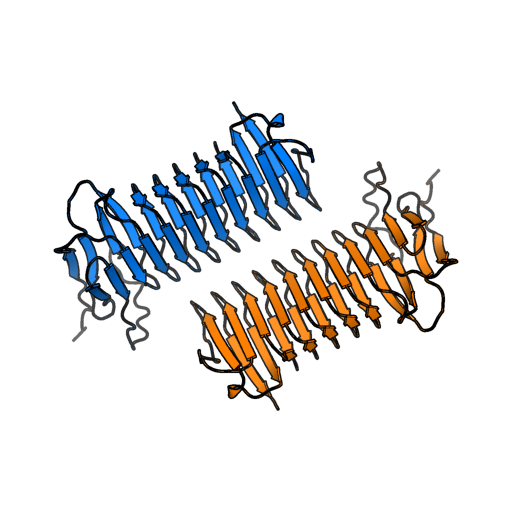A . ASN B 1 133 ? 7.039 -10.586 -19.438 1 98.75 133 ASN B CA 1
ATOM 3027 C C . ASN B 1 133 ? 6.586 -9.766 -18.234 1 98.75 133 ASN B C 1
ATOM 3029 O O . ASN B 1 133 ? 7.281 -8.844 -17.797 1 98.75 133 ASN B O 1
ATOM 3033 N N . SER B 1 134 ? 5.438 -10.156 -17.703 1 98.88 134 SER B N 1
ATOM 3034 C CA . SER B 1 134 ? 4.887 -9.438 -16.562 1 98.88 134 SER B CA 1
ATOM 3035 C C . SER B 1 134 ? 4.586 -10.383 -15.398 1 98.88 134 SER B C 1
ATOM 3037 O O . SER B 1 134 ? 4.098 -11.492 -15.609 1 98.88 134 SER B O 1
ATOM 3039 N N . VAL B 1 135 ? 4.844 -9.898 -14.188 1 98.94 135 VAL B N 1
ATOM 3040 C CA . VAL B 1 135 ? 4.52 -10.633 -12.977 1 98.94 135 VAL B CA 1
ATOM 3041 C C . VAL B 1 135 ? 3.773 -9.727 -12 1 98.94 135 VAL B C 1
ATOM 3043 O O . VAL B 1 135 ? 4.199 -8.602 -11.742 1 98.94 135 VAL B O 1
ATOM 3046 N N . ASP B 1 136 ? 2.689 -10.141 -11.484 1 98.94 136 ASP B N 1
ATOM 3047 C CA . ASP B 1 136 ? 1.97 -9.531 -10.367 1 98.94 136 ASP B CA 1
ATOM 3048 C C . ASP B 1 136 ? 1.713 -10.555 -9.258 1 98.94 136 ASP B C 1
ATOM 3050 O O . ASP B 1 136 ? 0.954 -11.508 -9.453 1 98.94 136 ASP B O 1
ATOM 3054 N N . ALA B 1 137 ? 2.344 -10.406 -8.156 1 98.94 137 ALA B N 1
ATOM 3055 C CA . ALA B 1 137 ? 2.229 -11.359 -7.047 1 98.94 137 ALA B CA 1
ATOM 3056 C C . ALA B 1 137 ? 1.897 -10.641 -5.742 1 98.94 137 ALA B C 1
ATOM 3058 O O . ALA B 1 137 ? 2.646 -9.766 -5.301 1 98.94 137 ALA B O 1
ATOM 3059 N N . GLU B 1 138 ? 0.783 -11.047 -5.137 1 98.62 138 GLU B N 1
ATOM 3060 C CA . GLU B 1 138 ? 0.317 -10.328 -3.953 1 98.62 138 GLU B CA 1
ATOM 3061 C C . GLU B 1 138 ? -0.116 -11.297 -2.857 1 98.62 138 GLU B C 1
ATOM 3063 O O . GLU B 1 138 ? -0.766 -12.305 -3.135 1 98.62 138 GLU B O 1
ATOM 3068 N N . THR B 1 139 ? 0.27 -11.047 -1.641 1 98.5 139 THR B N 1
ATOM 3069 C CA . THR B 1 139 ? -0.216 -11.734 -0.449 1 98.5 139 THR B CA 1
ATOM 3070 C C . THR B 1 139 ? -0.374 -10.758 0.712 1 98.5 139 THR B C 1
ATOM 3072 O O . THR B 1 139 ? 0.317 -9.742 0.772 1 98.5 139 THR B O 1
ATOM 3075 N N . SER B 1 140 ? -1.291 -10.961 1.581 1 98 140 SER B N 1
ATOM 3076 C CA . SER B 1 140 ? -1.448 -10.086 2.736 1 98 140 SER B CA 1
ATOM 3077 C C . SER B 1 140 ? -0.424 -10.406 3.82 1 98 140 SER B C 1
ATOM 3079 O O . SER B 1 140 ? 0.237 -9.508 4.344 1 98 140 SER B O 1
ATOM 3081 N N . ASN B 1 141 ? -0.323 -11.703 4.07 1 97.5 141 ASN B N 1
ATOM 3082 C CA . ASN B 1 141 ? 0.464 -12.031 5.254 1 97.5 141 ASN B CA 1
ATOM 3083 C C . ASN B 1 141 ? 1.637 -12.945 4.91 1 97.5 141 ASN B C 1
ATOM 3085 O O . ASN B 1 141 ? 2.562 -13.102 5.707 1 97.5 141 ASN B O 1
ATOM 3089 N N . GLY B 1 142 ? 1.594 -13.594 3.77 1 98.25 142 GLY B N 1
ATOM 3090 C CA . GLY B 1 142 ? 2.582 -14.609 3.447 1 98.25 142 GLY B CA 1
ATOM 3091 C C . GLY B 1 142 ? 3.922 -14.023 3.031 1 98.25 142 GLY B C 1
ATOM 3092 O O . GLY B 1 142 ? 4 -12.867 2.621 1 98.25 142 GLY B O 1
ATOM 3093 N N . LYS B 1 143 ? 4.973 -14.859 3.125 1 98.69 143 LYS B N 1
ATOM 3094 C CA . LYS B 1 143 ? 6.293 -14.555 2.582 1 98.69 143 LYS B CA 1
ATOM 3095 C C . LYS B 1 143 ? 6.293 -14.633 1.058 1 98.69 143 LYS B C 1
ATOM 3097 O O . LYS B 1 143 ? 5.535 -15.406 0.472 1 98.69 143 LYS B O 1
ATOM 3102 N N . VAL B 1 144 ? 7.133 -13.82 0.438 1 98.88 144 VAL B N 1
ATOM 3103 C CA . VAL B 1 144 ? 7.352 -13.883 -1.003 1 98.88 144 VAL B CA 1
ATOM 3104 C C . VAL B 1 144 ? 8.797 -14.289 -1.289 1 98.88 144 VAL B C 1
ATOM 3106 O O . VAL B 1 144 ? 9.727 -13.57 -0.931 1 98.88 144 VAL B O 1
ATOM 3109 N N . GLU B 1 145 ? 8.938 -15.438 -1.855 1 98.94 145 GLU B N 1
ATOM 3110 C CA . GLU B 1 145 ? 10.25 -15.984 -2.186 1 98.94 145 GLU B CA 1
ATOM 3111 C C . GLU B 1 145 ? 10.461 -16.047 -3.697 1 98.94 145 GLU B C 1
ATOM 3113 O O . GLU B 1 145 ? 9.812 -16.828 -4.391 1 98.94 145 GLU B O 1
ATOM 3118 N N . LEU B 1 146 ? 11.367 -15.227 -4.168 1 98.94 146 LEU B N 1
ATOM 3119 C CA . LEU B 1 146 ? 11.68 -15.172 -5.594 1 98.94 146 LEU B CA 1
ATOM 3120 C C . LEU B 1 146 ? 13.102 -15.641 -5.859 1 98.94 146 LEU B C 1
ATOM 3122 O O . LEU B 1 146 ? 14.039 -15.211 -5.18 1 98.94 146 LEU B O 1
ATOM 3126 N N . SER B 1 147 ? 13.219 -16.547 -6.777 1 98.94 147 SER B N 1
ATOM 3127 C CA . SER B 1 147 ? 14.555 -17 -7.141 1 98.94 147 SER B CA 1
ATOM 3128 C C . SER B 1 147 ? 14.641 -17.344 -8.625 1 98.94 147 SER B C 1
ATOM 3130 O O . SER B 1 147 ? 13.695 -17.906 -9.195 1 98.94 147 SER B O 1
ATOM 3132 N N . GLN B 1 148 ? 15.734 -16.969 -9.297 1 98.81 148 GLN B N 1
ATOM 3133 C CA . GLN B 1 148 ? 15.953 -17.25 -10.711 1 98.81 148 GLN B CA 1
ATOM 3134 C C . GLN B 1 148 ? 14.773 -16.781 -11.562 1 98.81 148 GLN B C 1
ATOM 3136 O O . GLN B 1 148 ? 14.195 -17.562 -12.312 1 98.81 148 GLN B O 1
ATOM 3141 N N . LEU B 1 149 ? 14.516 -15.523 -11.406 1 98.88 149 LEU B N 1
ATOM 3142 C CA . LEU B 1 149 ? 13.359 -14.93 -12.07 1 98.88 149 LEU B CA 1
ATOM 3143 C C . LEU B 1 149 ? 13.797 -13.859 -13.062 1 98.88 149 LEU B C 1
ATOM 3145 O O . LEU B 1 149 ? 14.633 -13.016 -12.742 1 98.88 149 LEU B O 1
ATOM 3149 N N . LYS B 1 150 ? 13.367 -13.992 -14.25 1 98.88 150 LYS B N 1
ATOM 3150 C CA . LYS B 1 150 ? 13.531 -12.977 -15.281 1 98.88 150 LYS B CA 1
ATOM 3151 C C . LYS B 1 150 ? 12.18 -12.406 -15.711 1 98.88 150 LYS B C 1
ATOM 3153 O O . LYS B 1 150 ? 11.227 -13.148 -15.945 1 98.88 150 LYS B O 1
ATOM 3158 N N . PHE B 1 151 ? 12.055 -11.07 -15.758 1 98.94 151 PHE B N 1
ATOM 3159 C CA . PHE B 1 151 ? 10.805 -10.461 -16.219 1 98.94 151 PHE B CA 1
ATOM 3160 C C . PHE B 1 151 ? 11.055 -9.055 -16.75 1 98.94 151 PHE B C 1
ATOM 3162 O O . PHE B 1 151 ? 12.102 -8.453 -16.469 1 98.94 151 PHE B O 1
ATOM 3169 N N . ASP B 1 152 ? 10.141 -8.586 -17.516 1 98.88 152 ASP B N 1
ATOM 3170 C CA . ASP B 1 152 ? 10.219 -7.199 -17.969 1 98.88 152 ASP B CA 1
ATOM 3171 C C . ASP B 1 152 ? 9.688 -6.25 -16.891 1 98.88 152 ASP B C 1
ATOM 3173 O O . ASP B 1 152 ? 10.406 -5.355 -16.438 1 98.88 152 ASP B O 1
ATOM 3177 N N . ASP B 1 153 ? 8.406 -6.48 -16.5 1 98.88 153 ASP B N 1
ATOM 3178 C CA . ASP B 1 153 ? 7.793 -5.676 -15.445 1 98.88 153 ASP B CA 1
ATOM 3179 C C . ASP B 1 153 ? 7.215 -6.559 -14.344 1 98.88 153 ASP B C 1
ATOM 3181 O O . ASP B 1 153 ? 6.473 -7.508 -14.625 1 98.88 153 ASP B O 1
ATOM 3185 N N . GLY B 1 154 ? 7.547 -6.215 -13.141 1 98.88 154 GLY B N 1
ATOM 3186 C CA . GLY B 1 154 ? 7.062 -7.016 -12.023 1 98.88 154 GLY B CA 1
ATOM 3187 C C . GLY B 1 154 ? 6.621 -6.18 -10.836 1 98.88 154 GLY B C 1
ATOM 3188 O O . GLY B 1 154 ? 7.238 -5.16 -10.531 1 98.88 154 GLY B O 1
ATOM 3189 N N . SER B 1 155 ? 5.523 -6.57 -10.188 1 98.94 155 SER B N 1
ATOM 3190 C CA . SER B 1 155 ? 5.016 -5.996 -8.945 1 98.94 155 SER B CA 1
ATOM 3191 C C . SER B 1 155 ? 4.785 -7.074 -7.895 1 98.94 155 SER B C 1
ATOM 3193 O O . SER B 1 155 ? 4.059 -8.039 -8.133 1 98.94 155 SER B O 1
ATOM 3195 N N . PHE B 1 156 ? 5.418 -6.926 -6.805 1 98.94 156 PHE B N 1
ATOM 3196 C CA . PHE B 1 156 ? 5.344 -7.879 -5.703 1 98.94 156 PHE B CA 1
ATOM 3197 C C . PHE B 1 156 ? 4.961 -7.176 -4.406 1 98.94 156 PHE B C 1
ATOM 3199 O O . PHE B 1 156 ? 5.598 -6.199 -4.012 1 98.94 156 PHE B O 1
ATOM 3206 N N . GLU B 1 157 ? 3.871 -7.668 -3.766 1 98.81 157 GLU B N 1
ATOM 3207 C CA . GLU B 1 157 ? 3.365 -6.953 -2.598 1 98.81 157 GLU B CA 1
ATOM 3208 C C . GLU B 1 157 ? 2.971 -7.922 -1.485 1 98.81 157 GLU B C 1
ATOM 3210 O O . GLU B 1 157 ? 2.369 -8.961 -1.748 1 98.81 157 GLU B O 1
ATOM 3215 N N . THR B 1 158 ? 3.324 -7.664 -0.255 1 98.62 158 THR B N 1
ATOM 3216 C CA . THR B 1 158 ? 2.814 -8.297 0.954 1 98.62 158 THR B CA 1
ATOM 3217 C C . THR B 1 158 ? 2.656 -7.277 2.078 1 98.62 158 THR B C 1
ATOM 3219 O O . THR B 1 158 ? 3.447 -6.34 2.186 1 98.62 158 THR B O 1
ATOM 3222 N N . SER B 1 159 ? 1.63 -7.414 2.908 1 97.88 159 SER B N 1
ATOM 3223 C CA . SER B 1 159 ? 1.454 -6.492 4.027 1 97.88 159 SER B CA 1
ATOM 3224 C C . SER B 1 159 ? 2.406 -6.828 5.172 1 97.88 159 SER B C 1
ATOM 3226 O O . SER B 1 159 ? 3.059 -5.938 5.723 1 97.88 159 SER B O 1
ATOM 3228 N N . ASN B 1 160 ? 2.508 -8.141 5.438 1 97.56 160 ASN B N 1
ATOM 3229 C CA . ASN B 1 160 ? 3.184 -8.461 6.688 1 97.56 160 ASN B CA 1
ATOM 3230 C C . ASN B 1 160 ? 4.387 -9.375 6.453 1 97.56 160 ASN B C 1
ATOM 3232 O O . ASN B 1 160 ? 5.262 -9.484 7.312 1 97.56 160 ASN B O 1
ATOM 3236 N N . GLY B 1 161 ? 4.418 -10.07 5.367 1 98 161 GLY B N 1
ATOM 3237 C CA . GLY B 1 161 ? 5.469 -11.047 5.137 1 98 161 GLY B CA 1
ATOM 3238 C C . GLY B 1 161 ? 6.77 -10.422 4.664 1 98 161 GLY B C 1
ATOM 3239 O O . GLY B 1 161 ? 6.781 -9.289 4.184 1 98 161 GLY B O 1
ATOM 3240 N N . LYS B 1 162 ? 7.875 -11.164 4.824 1 98.75 162 LYS B N 1
ATOM 3241 C CA . LYS B 1 162 ? 9.156 -10.75 4.262 1 98.75 162 LYS B CA 1
ATOM 3242 C C . LYS B 1 162 ? 9.25 -11.109 2.779 1 98.75 162 LYS B C 1
ATOM 3244 O O . LYS B 1 162 ? 8.5 -11.961 2.293 1 98.75 162 LYS B O 1
ATOM 3249 N N . MET B 1 163 ? 10.141 -10.477 2.045 1 98.94 163 MET B N 1
ATOM 3250 C CA . MET B 1 163 ? 10.469 -10.805 0.662 1 98.94 163 MET B CA 1
ATOM 3251 C C . MET B 1 163 ? 11.945 -11.164 0.528 1 98.94 163 MET B C 1
ATOM 3253 O O . MET B 1 163 ? 12.812 -10.438 1.019 1 98.94 163 MET B O 1
ATOM 3257 N N . ASN B 1 164 ? 12.164 -12.297 0.006 1 98.94 164 ASN B N 1
ATOM 3258 C CA . ASN B 1 164 ? 13.516 -12.711 -0.368 1 98.94 164 ASN B CA 1
ATOM 3259 C C . ASN B 1 164 ? 13.688 -12.758 -1.884 1 98.94 164 ASN B C 1
ATOM 3261 O O . ASN B 1 164 ? 12.992 -13.516 -2.57 1 98.94 164 ASN B O 1
ATOM 3265 N N . LEU B 1 165 ? 14.562 -11.93 -2.383 1 98.94 165 LEU B N 1
ATOM 3266 C CA . LEU B 1 165 ? 14.844 -11.797 -3.809 1 98.94 165 LEU B CA 1
ATOM 3267 C C . LEU B 1 165 ? 16.234 -12.32 -4.137 1 98.94 165 LEU B C 1
ATOM 3269 O O . LEU B 1 165 ? 17.234 -11.734 -3.717 1 98.94 165 LEU B O 1
ATOM 3273 N N . SER B 1 166 ? 16.266 -13.398 -4.84 1 98.88 166 SER B N 1
ATOM 3274 C CA . SER B 1 166 ? 17.562 -13.969 -5.164 1 98.88 166 SER B CA 1
ATOM 3275 C C . SER B 1 166 ? 17.703 -14.227 -6.664 1 98.88 166 SER B C 1
ATOM 3277 O O . SER B 1 166 ? 16.844 -14.898 -7.258 1 98.88 166 SER B O 1
ATOM 3279 N N . ASP B 1 167 ? 18.703 -13.664 -7.297 1 98.81 167 ASP B N 1
ATOM 3280 C CA . ASP B 1 167 ? 19.031 -13.938 -8.695 1 98.81 167 ASP B CA 1
ATOM 3281 C C . ASP B 1 167 ? 17.891 -13.492 -9.609 1 98.81 167 ASP B C 1
ATOM 3283 O O . ASP B 1 167 ? 17.391 -14.281 -10.43 1 98.81 167 ASP B O 1
ATOM 3287 N N . LEU B 1 168 ? 17.594 -12.242 -9.461 1 98.94 168 LEU B N 1
ATOM 3288 C CA . LEU B 1 168 ? 16.562 -11.648 -10.305 1 98.94 168 LEU B CA 1
ATOM 3289 C C . LEU B 1 168 ? 17.203 -10.773 -11.383 1 98.94 168 LEU B C 1
ATOM 3291 O O . LEU B 1 168 ? 18.172 -10.07 -11.125 1 98.94 168 LEU B O 1
ATOM 3295 N N . ASN B 1 169 ? 16.75 -10.906 -12.539 1 98.88 169 ASN B N 1
ATOM 3296 C CA . ASN B 1 169 ? 17.109 -10.078 -13.688 1 98.88 169 ASN B CA 1
ATOM 3297 C C . ASN B 1 169 ? 15.875 -9.508 -14.375 1 98.88 169 ASN B C 1
ATOM 3299 O O . ASN B 1 169 ? 15.039 -10.258 -14.891 1 98.88 169 ASN B O 1
ATOM 3303 N N . PHE B 1 170 ? 15.719 -8.164 -14.367 1 98.94 170 PHE B N 1
ATOM 3304 C CA . PHE B 1 170 ? 14.461 -7.613 -14.867 1 98.94 170 PHE B CA 1
ATOM 3305 C C . PHE B 1 170 ? 14.656 -6.184 -15.359 1 98.94 170 PHE B C 1
ATOM 3307 O O . PHE B 1 170 ? 15.672 -5.547 -15.055 1 98.94 170 PHE B O 1
ATOM 3314 N N . ASN B 1 171 ? 13.664 -5.73 -16.109 1 98.88 171 ASN B N 1
ATOM 3315 C CA . ASN B 1 171 ? 13.672 -4.336 -16.547 1 98.88 171 ASN B CA 1
ATOM 3316 C C . ASN B 1 171 ? 13.172 -3.408 -15.438 1 98.88 171 ASN B C 1
ATOM 3318 O O . ASN B 1 171 ? 13.922 -2.564 -14.945 1 98.88 171 ASN B O 1
ATOM 3322 N N . GLU B 1 172 ? 11.945 -3.578 -15.039 1 98.94 172 GLU B N 1
ATOM 3323 C CA . GLU B 1 172 ? 11.359 -2.785 -13.961 1 98.94 172 GLU B CA 1
ATOM 3324 C C . GLU B 1 172 ? 10.75 -3.68 -12.891 1 98.94 172 GLU B C 1
ATOM 3326 O O . GLU B 1 172 ? 9.938 -4.559 -13.195 1 98.94 172 GLU B O 1
ATOM 3331 N N . GLY B 1 173 ? 11.156 -3.443 -11.625 1 98.94 173 GLY B N 1
ATOM 3332 C CA . GLY B 1 173 ? 10.641 -4.23 -10.523 1 98.94 173 GLY B CA 1
ATOM 3333 C C . GLY B 1 173 ? 10.234 -3.391 -9.328 1 98.94 173 GLY B C 1
ATOM 3334 O O . GLY B 1 173 ? 10.984 -2.504 -8.906 1 98.94 173 GLY B O 1
ATOM 3335 N N . GLU B 1 174 ? 9.039 -3.66 -8.773 1 98.94 174 GLU B N 1
ATOM 3336 C CA . GLU B 1 174 ? 8.539 -3.029 -7.555 1 98.94 174 GLU B CA 1
ATOM 3337 C C . GLU B 1 174 ? 8.266 -4.066 -6.473 1 98.94 174 GLU B C 1
ATOM 3339 O O . GLU B 1 174 ? 7.496 -5.008 -6.688 1 98.94 174 GLU B O 1
ATOM 3344 N N . PHE B 1 175 ? 8.898 -3.889 -5.332 1 98.94 175 PHE B N 1
ATOM 3345 C CA . PHE B 1 175 ? 8.758 -4.793 -4.195 1 98.94 175 PHE B CA 1
ATOM 3346 C C . PHE B 1 175 ? 8.336 -4.031 -2.945 1 98.94 175 PHE B C 1
ATOM 3348 O O . PHE B 1 175 ? 9.07 -3.174 -2.455 1 98.94 175 PHE B O 1
ATOM 3355 N N . GLN B 1 176 ? 7.102 -4.359 -2.451 1 98.88 176 GLN B N 1
ATOM 3356 C CA . GLN B 1 176 ? 6.551 -3.549 -1.369 1 98.88 176 GLN B CA 1
ATOM 3357 C C . GLN B 1 176 ? 6.027 -4.43 -0.236 1 98.88 176 GLN B C 1
ATOM 3359 O O . GLN B 1 176 ? 5.355 -5.434 -0.482 1 98.88 176 GLN B O 1
ATOM 3364 N N . THR B 1 177 ? 6.355 -4.098 0.989 1 98.62 177 THR B N 1
ATOM 3365 C CA . THR B 1 177 ? 5.781 -4.691 2.191 1 98.62 177 THR B CA 1
ATOM 3366 C C . THR B 1 177 ? 5.598 -3.639 3.279 1 98.62 177 THR B C 1
ATOM 3368 O O . THR B 1 177 ? 6.32 -2.641 3.312 1 98.62 177 THR B O 1
ATOM 3371 N N . SER B 1 178 ? 4.574 -3.807 4.125 1 98 178 SER B N 1
ATOM 3372 C CA . SER B 1 178 ? 4.391 -2.863 5.223 1 98 178 SER B CA 1
ATOM 3373 C C . SER B 1 178 ? 5.285 -3.215 6.406 1 98 178 SER B C 1
ATOM 3375 O O . SER B 1 178 ? 5.957 -2.346 6.965 1 98 178 SER B O 1
ATOM 3377 N N . ASN B 1 179 ? 5.324 -4.527 6.695 1 97.81 179 ASN B N 1
ATOM 3378 C CA . ASN B 1 179 ? 5.934 -4.871 7.973 1 97.81 179 ASN B CA 1
ATOM 3379 C C . ASN B 1 179 ? 7.09 -5.848 7.801 1 97.81 179 ASN B C 1
ATOM 3381 O O . ASN B 1 179 ? 7.848 -6.098 8.742 1 97.81 179 ASN B O 1
ATOM 3385 N N . GLY B 1 180 ? 7.219 -6.41 6.633 1 98.44 180 GLY B N 1
ATOM 3386 C CA . GLY B 1 180 ? 8.266 -7.398 6.426 1 98.44 180 GLY B CA 1
ATOM 3387 C C . GLY B 1 180 ? 9.555 -6.801 5.895 1 98.44 180 GLY B C 1
ATOM 3388 O O . GLY B 1 180 ? 9.555 -5.691 5.359 1 98.44 180 GLY B O 1
ATOM 3389 N N . LYS B 1 181 ? 10.672 -7.602 6.039 1 98.81 181 LYS B N 1
ATOM 3390 C CA . LYS B 1 181 ? 11.969 -7.238 5.473 1 98.81 181 LYS B CA 1
ATOM 3391 C C . LYS B 1 181 ? 12.008 -7.504 3.971 1 98.81 181 LYS B C 1
ATOM 3393 O O . LYS B 1 181 ? 11.242 -8.328 3.461 1 98.81 181 LYS B O 1
ATOM 3398 N N . ILE B 1 182 ? 12.875 -6.789 3.295 1 98.94 182 ILE B N 1
ATOM 3399 C CA . ILE B 1 182 ? 13.203 -7.098 1.907 1 98.94 182 ILE B CA 1
ATOM 3400 C C . ILE B 1 182 ? 14.688 -7.426 1.794 1 98.94 182 ILE B C 1
ATOM 3402 O O . ILE B 1 182 ? 15.539 -6.57 2.043 1 98.94 182 ILE B O 1
ATOM 3406 N N . ASN B 1 183 ? 14.945 -8.641 1.453 1 98.94 183 ASN B N 1
ATOM 3407 C CA . ASN B 1 183 ? 16.312 -9.133 1.312 1 98.94 183 ASN B CA 1
ATOM 3408 C C . ASN B 1 183 ? 16.688 -9.336 -0.154 1 98.94 183 ASN B C 1
ATOM 3410 O O . ASN B 1 183 ? 15.977 -10.031 -0.887 1 98.94 183 ASN B O 1
ATOM 3414 N N . LEU B 1 184 ? 17.812 -8.773 -0.533 1 98.94 184 LEU B N 1
ATOM 3415 C CA . LEU B 1 184 ? 18.297 -8.891 -1.902 1 98.94 184 LEU B CA 1
ATOM 3416 C C . LEU B 1 184 ? 19.594 -9.703 -1.951 1 98.94 184 LEU B C 1
ATOM 3418 O O . LEU B 1 184 ? 20.484 -9.508 -1.119 1 98.94 184 LEU B O 1
ATOM 3422 N N . MET B 1 185 ? 19.594 -10.602 -2.873 1 98.81 185 MET B N 1
ATOM 3423 C CA . MET B 1 185 ? 20.828 -11.305 -3.229 1 98.81 185 MET B CA 1
ATOM 3424 C C . MET B 1 185 ? 20.969 -11.43 -4.742 1 98.81 185 MET B C 1
ATOM 3426 O O . MET B 1 185 ? 20.297 -12.242 -5.367 1 98.81 185 MET B O 1
ATOM 3430 N N . ASN B 1 186 ? 21.844 -10.648 -5.348 1 98.12 186 ASN B N 1
ATOM 3431 C CA . ASN B 1 186 ? 22.125 -10.688 -6.781 1 98.12 186 ASN B CA 1
ATOM 3432 C C . ASN B 1 186 ? 20.906 -10.258 -7.602 1 98.12 186 ASN B C 1
ATOM 3434 O O . ASN B 1 186 ? 20.484 -10.977 -8.508 1 98.12 186 ASN B O 1
ATOM 3438 N N . VAL B 1 187 ? 20.453 -9.07 -7.254 1 98.88 187 VAL B N 1
ATOM 3439 C CA . VAL B 1 187 ? 19.344 -8.477 -7.992 1 98.88 187 VAL B CA 1
ATOM 3440 C C . VAL B 1 187 ? 19.875 -7.523 -9.055 1 98.88 187 VAL B C 1
ATOM 3442 O O . VAL B 1 187 ? 20.703 -6.66 -8.758 1 98.88 187 VAL B O 1
ATOM 3445 N N . LYS B 1 188 ? 19.406 -7.723 -10.289 1 98.81 188 LYS B N 1
ATOM 3446 C CA . LYS B 1 188 ? 19.969 -6.98 -11.414 1 98.81 188 LYS B CA 1
ATOM 3447 C C . LYS B 1 188 ? 18.891 -6.246 -12.195 1 98.81 188 LYS B C 1
ATOM 3449 O O . LYS B 1 188 ? 18.438 -6.719 -13.242 1 98.81 188 LYS B O 1
ATOM 3454 N N . PRO B 1 189 ? 18.531 -5.059 -11.734 1 98.81 189 PRO B N 1
ATOM 3455 C CA . PRO B 1 189 ? 17.594 -4.242 -12.523 1 98.81 189 PRO B CA 1
ATOM 3456 C C . PRO B 1 189 ? 18.266 -3.613 -13.75 1 98.81 189 PRO B C 1
ATOM 3458 O O . PRO B 1 189 ? 19.406 -3.176 -13.68 1 98.81 189 PRO B O 1
ATOM 3461 N N . LYS B 1 190 ? 17.5 -3.566 -14.812 1 98.69 190 LYS B N 1
ATOM 3462 C CA . LYS B 1 190 ? 18.031 -2.957 -16.031 1 98.69 190 LYS B CA 1
ATOM 3463 C C . LYS B 1 190 ? 17.547 -1.515 -16.172 1 98.69 190 LYS B C 1
ATOM 3465 O O . LYS B 1 190 ? 18.234 -0.691 -16.797 1 98.69 190 LYS B O 1
ATOM 3470 N N . GLU B 1 191 ? 16.344 -1.245 -15.68 1 98.75 191 GLU B N 1
ATOM 3471 C CA . GLU B 1 191 ? 15.805 0.107 -15.812 1 98.75 191 GLU B CA 1
ATOM 3472 C C . GLU B 1 191 ? 15.453 0.697 -14.453 1 98.75 191 GLU B C 1
ATOM 3474 O O . GLU B 1 191 ? 15.852 1.82 -14.133 1 98.75 191 GLU B O 1
ATOM 3479 N N . SER B 1 192 ? 14.672 -0.021 -13.672 1 98.88 192 SER B N 1
ATOM 3480 C CA . SER B 1 192 ? 14.281 0.572 -12.391 1 98.88 192 SER B CA 1
ATOM 3481 C C . SER B 1 192 ? 14.016 -0.502 -11.344 1 98.88 192 SER B C 1
ATOM 3483 O O . SER B 1 192 ? 13.508 -1.577 -11.664 1 98.88 192 SER B O 1
ATOM 3485 N N . LEU B 1 193 ? 14.344 -0.178 -10.102 1 98.94 193 LEU B N 1
ATOM 3486 C CA . LEU B 1 193 ? 14.094 -0.985 -8.914 1 98.94 193 LEU B CA 1
ATOM 3487 C C . LEU B 1 193 ? 13.5 -0.135 -7.793 1 98.94 193 LEU B C 1
ATOM 3489 O O . LEU B 1 193 ? 14.086 0.875 -7.402 1 98.94 193 LEU B O 1
ATOM 3493 N N . SER B 1 194 ? 12.344 -0.523 -7.285 1 98.94 194 SER B N 1
ATOM 3494 C CA . SER B 1 194 ? 11.703 0.123 -6.141 1 98.94 194 SER B CA 1
ATOM 3495 C C . SER B 1 194 ? 11.523 -0.853 -4.984 1 98.94 194 SER B C 1
ATOM 3497 O O . SER B 1 194 ? 10.945 -1.929 -5.152 1 98.94 194 SER B O 1
ATOM 3499 N N . LEU B 1 195 ? 12.047 -0.513 -3.867 1 98.94 195 LEU B N 1
ATOM 3500 C CA . LEU B 1 195 ? 11.953 -1.287 -2.635 1 98.94 195 LEU B CA 1
ATOM 3501 C C . LEU B 1 195 ? 11.328 -0.458 -1.52 1 98.94 195 LEU B C 1
ATOM 3503 O O . LEU B 1 195 ? 11.891 0.553 -1.097 1 98.94 195 LEU B O 1
ATOM 3507 N N . GLU B 1 196 ? 10.172 -0.946 -1.007 1 98.81 196 GLU B N 1
ATOM 3508 C CA . GLU B 1 196 ? 9.484 -0.131 -0.008 1 98.81 196 GLU B CA 1
ATOM 3509 C C . GLU B 1 196 ? 8.984 -0.985 1.152 1 98.81 196 GLU B C 1
ATOM 3511 O O . GLU B 1 196 ? 8.352 -2.023 0.939 1 98.81 196 GLU B O 1
ATOM 3516 N N . THR B 1 197 ? 9.305 -0.614 2.35 1 98.62 197 THR B N 1
ATOM 3517 C CA . THR B 1 197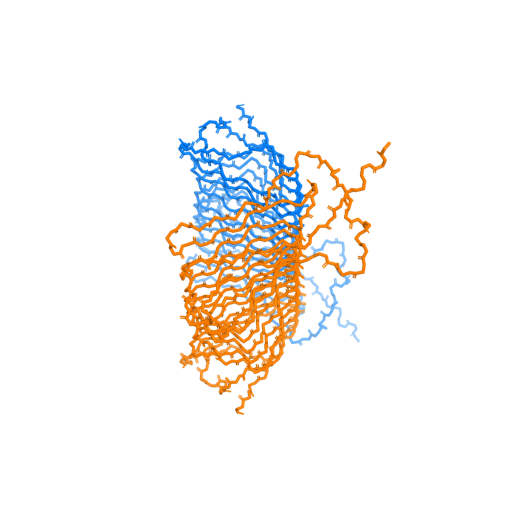 ? 8.734 -1.159 3.578 1 98.62 197 THR B CA 1
ATOM 3518 C C . THR B 1 197 ? 8.539 -0.061 4.621 1 98.62 197 THR B C 1
ATOM 3520 O O . THR B 1 197 ? 9.203 0.977 4.562 1 98.62 197 THR B O 1
ATOM 3523 N N . SER B 1 198 ? 7.598 -0.249 5.527 1 97.88 198 SER B N 1
ATOM 3524 C CA . SER B 1 198 ? 7.391 0.759 6.562 1 97.88 198 SER B CA 1
ATOM 3525 C C . SER B 1 198 ? 8.227 0.46 7.801 1 97.88 198 SER B C 1
ATOM 3527 O O . SER B 1 198 ? 8.828 1.364 8.383 1 97.88 198 SER B O 1
ATOM 3529 N N . ASN B 1 199 ? 8.305 -0.799 8.148 1 97.56 199 ASN B N 1
ATOM 3530 C CA . ASN B 1 199 ? 8.734 -1.044 9.516 1 97.56 199 ASN B CA 1
ATOM 3531 C C . ASN B 1 199 ? 9.945 -1.964 9.578 1 97.56 199 ASN B C 1
ATOM 3533 O O . ASN B 1 199 ? 10.43 -2.299 10.656 1 97.56 199 ASN B O 1
ATOM 3537 N N . SER B 1 200 ? 10.414 -2.434 8.453 1 98.5 200 SER B N 1
ATOM 3538 C CA . SER B 1 200 ? 11.539 -3.365 8.492 1 98.5 200 SER B CA 1
ATOM 3539 C C . SER B 1 200 ? 12.656 -2.926 7.547 1 98.5 200 SER B C 1
ATOM 3541 O O . SER B 1 200 ? 12.539 -1.902 6.871 1 98.5 200 SER B O 1
ATOM 3543 N N . GLU B 1 201 ? 13.727 -3.682 7.609 1 98.81 201 GLU B N 1
ATOM 3544 C CA . GLU B 1 201 ? 14.945 -3.309 6.902 1 98.81 201 GLU B CA 1
ATOM 3545 C C . GLU B 1 201 ? 14.891 -3.727 5.438 1 98.81 201 GLU B C 1
ATOM 3547 O O . GLU B 1 201 ? 14.156 -4.652 5.078 1 98.81 201 GLU B O 1
ATOM 3552 N N . VAL B 1 202 ? 15.617 -3.012 4.641 1 98.88 202 VAL B N 1
ATOM 3553 C CA . VAL B 1 202 ? 15.969 -3.398 3.277 1 98.88 202 VAL B CA 1
ATOM 3554 C C . VAL B 1 202 ? 17.469 -3.635 3.174 1 98.88 202 VAL B C 1
ATOM 3556 O O . VAL B 1 202 ? 18.266 -2.732 3.443 1 98.88 202 VAL B O 1
ATOM 3559 N N . ASN B 1 203 ? 17.797 -4.844 2.859 1 98.81 203 ASN B N 1
ATOM 3560 C CA . ASN B 1 203 ? 19.234 -5.145 2.857 1 98.81 203 ASN B CA 1
ATOM 3561 C C . ASN B 1 203 ? 19.594 -6.078 1.71 1 98.81 203 ASN B C 1
ATOM 3563 O O . ASN B 1 203 ? 18.734 -6.77 1.161 1 98.81 203 ASN B O 1
ATOM 3567 N N . GLY B 1 204 ? 20.891 -6.023 1.315 1 98.69 204 GLY B N 1
ATOM 3568 C CA . GLY B 1 204 ? 21.406 -7 0.373 1 98.69 204 GLY B CA 1
ATOM 3569 C C . GLY B 1 204 ? 22.234 -6.379 -0.742 1 98.69 204 GLY B C 1
ATOM 3570 O O . GLY B 1 204 ? 22.922 -5.387 -0.525 1 98.69 204 GLY B O 1
ATOM 3571 N N . THR B 1 205 ? 22.234 -7.109 -1.926 1 98.75 205 THR B N 1
ATOM 3572 C CA . THR B 1 205 ? 23.156 -6.711 -2.975 1 98.75 205 THR B CA 1
ATOM 3573 C C . THR B 1 205 ? 22.422 -6.48 -4.293 1 98.75 205 THR B C 1
ATOM 3575 O O . THR B 1 205 ? 21.5 -7.227 -4.633 1 98.75 205 THR B O 1
ATOM 3578 N N . ILE B 1 206 ? 22.812 -5.457 -4.938 1 98.81 206 ILE B N 1
ATOM 3579 C CA . ILE B 1 206 ? 22.406 -5.152 -6.305 1 98.81 206 ILE B CA 1
ATOM 3580 C C . ILE B 1 206 ? 23.594 -5.309 -7.25 1 98.81 206 ILE B C 1
ATOM 3582 O O . ILE B 1 206 ? 24.703 -4.844 -6.953 1 98.81 206 ILE B O 1
ATOM 3586 N N . ILE B 1 207 ? 23.359 -5.906 -8.305 1 98.75 207 ILE B N 1
ATOM 3587 C CA . ILE B 1 207 ? 24.406 -6.062 -9.305 1 98.75 207 ILE B CA 1
ATOM 3588 C C . ILE B 1 207 ? 24.484 -4.805 -10.172 1 98.75 207 ILE B C 1
ATOM 3590 O O . ILE B 1 207 ? 23.484 -4.398 -10.773 1 98.75 207 ILE B O 1
ATOM 3594 N N . GLY B 1 208 ? 25.594 -4.227 -10.305 1 97.69 208 GLY B N 1
ATOM 3595 C CA . GLY B 1 208 ? 25.812 -3.039 -11.109 1 97.69 208 GLY B CA 1
ATOM 3596 C C . GLY B 1 208 ? 26.656 -1.991 -10.406 1 97.69 208 GLY B C 1
ATOM 3597 O O . GLY B 1 208 ? 27.125 -2.211 -9.289 1 97.69 208 GLY B O 1
ATOM 3598 N N . ASN B 1 209 ? 26.984 -0.925 -11.109 1 97.69 209 ASN B N 1
ATOM 3599 C CA . ASN B 1 209 ? 27.672 0.219 -10.531 1 97.69 209 ASN B CA 1
ATOM 3600 C C . ASN B 1 209 ? 26.688 1.239 -9.953 1 97.69 209 ASN B C 1
ATOM 3602 O O . ASN B 1 209 ? 25.734 1.63 -10.625 1 97.69 209 ASN B O 1
ATOM 3606 N N . LYS B 1 210 ? 27.031 1.604 -8.734 1 97.81 210 LYS B N 1
ATOM 3607 C CA . LYS B 1 210 ? 26.156 2.572 -8.062 1 97.81 210 LYS B CA 1
ATOM 3608 C C . LYS B 1 210 ? 25.969 3.818 -8.922 1 97.81 210 LYS B C 1
ATOM 3610 O O . LYS B 1 210 ? 24.875 4.375 -8.969 1 97.81 210 LYS B O 1
ATOM 3615 N N . GLU B 1 211 ? 26.969 4.191 -9.672 1 97.06 211 GLU B N 1
ATOM 3616 C CA . GLU B 1 211 ? 26.953 5.422 -10.453 1 97.06 211 GLU B CA 1
ATOM 3617 C C . GLU B 1 211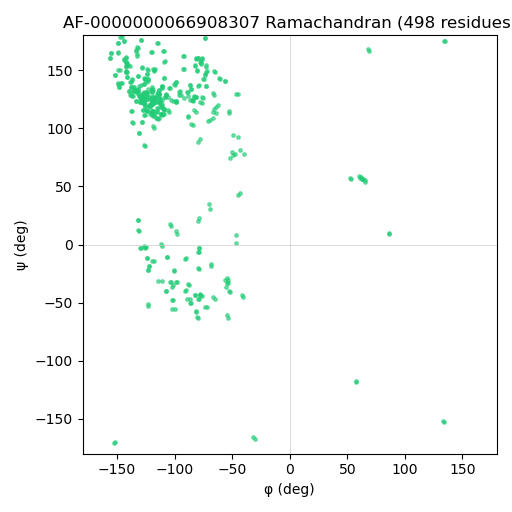 ? 25.953 5.344 -11.602 1 97.06 211 GLU B C 1
ATOM 3619 O O . GLU B 1 211 ? 25.562 6.367 -12.164 1 97.06 211 GLU B O 1
ATOM 3624 N N . ASP B 1 212 ? 25.562 4.172 -11.914 1 98 212 ASP B N 1
ATOM 3625 C CA . ASP B 1 212 ? 24.625 4 -13.023 1 98 212 ASP B CA 1
ATOM 3626 C C . ASP B 1 212 ? 23.188 4.316 -12.594 1 98 212 ASP B C 1
ATOM 3628 O O . ASP B 1 212 ? 22.281 4.387 -13.43 1 98 212 ASP B O 1
ATOM 3632 N N . PHE B 1 213 ? 23.016 4.559 -11.289 1 98.5 213 PHE B N 1
ATOM 3633 C CA . PHE B 1 213 ? 21.656 4.723 -10.766 1 98.5 213 PHE B CA 1
ATOM 3634 C C . PHE B 1 213 ? 21.422 6.16 -10.336 1 98.5 213 PHE B C 1
ATOM 3636 O O . PHE B 1 213 ? 22.281 6.777 -9.695 1 98.5 213 PHE B O 1
ATOM 3643 N N . SER B 1 214 ? 20.25 6.688 -10.695 1 98.81 214 SER B N 1
ATOM 3644 C CA . SER B 1 214 ? 19.625 7.719 -9.867 1 98.81 214 SER B CA 1
ATOM 3645 C C . SER B 1 214 ? 18.984 7.113 -8.625 1 98.81 214 SER B C 1
ATOM 3647 O O . SER B 1 214 ? 18.125 6.23 -8.734 1 98.81 214 SER B O 1
ATOM 3649 N N . ILE B 1 215 ? 19.391 7.547 -7.477 1 98.81 215 ILE B N 1
ATOM 3650 C CA . ILE B 1 215 ? 18.984 6.898 -6.238 1 98.81 215 ILE B CA 1
ATOM 3651 C C . ILE B 1 215 ? 18.172 7.875 -5.383 1 98.81 215 ILE B C 1
ATOM 3653 O O . ILE B 1 215 ? 18.625 8.992 -5.117 1 98.81 215 ILE B O 1
ATOM 3657 N N . THR B 1 216 ? 17.016 7.523 -5.055 1 98.75 216 THR B N 1
ATOM 3658 C CA . THR B 1 216 ? 16.219 8.148 -4 1 98.75 216 THR B CA 1
ATOM 3659 C C . THR B 1 216 ? 15.992 7.172 -2.85 1 98.75 216 THR B C 1
ATOM 3661 O O . THR B 1 216 ? 15.312 6.156 -3.016 1 98.75 216 THR B O 1
ATOM 3664 N N . SER B 1 217 ? 16.656 7.422 -1.735 1 98.5 217 SER B N 1
ATOM 3665 C CA . SER B 1 217 ? 16.531 6.547 -0.577 1 98.5 217 SER B CA 1
ATOM 3666 C C . SER B 1 217 ? 16.219 7.34 0.688 1 98.5 217 SER B C 1
ATOM 3668 O O . SER B 1 217 ? 16.734 8.453 0.869 1 98.5 217 SER B O 1
ATOM 3670 N N . LYS B 1 218 ? 15.289 6.793 1.479 1 97.44 218 LYS B N 1
ATOM 3671 C CA . LYS B 1 218 ? 14.859 7.527 2.666 1 97.44 218 LYS B CA 1
ATOM 3672 C C . LYS B 1 218 ? 14.461 6.574 3.789 1 97.44 218 LYS B C 1
ATOM 3674 O O . LYS B 1 218 ? 13.797 5.562 3.545 1 97.44 218 LYS B O 1
ATOM 3679 N N . THR B 1 219 ? 14.898 6.852 5.012 1 97.12 219 THR B N 1
ATOM 3680 C CA . THR B 1 219 ? 14.367 6.285 6.246 1 97.12 219 THR B CA 1
ATOM 3681 C C . THR B 1 219 ? 14.219 7.363 7.316 1 97.12 219 THR B C 1
ATOM 3683 O O . THR B 1 219 ? 15.055 8.266 7.422 1 97.12 219 THR B O 1
ATOM 3686 N N . SER B 1 220 ? 13.18 7.289 8.102 1 94.75 220 SER B N 1
ATOM 3687 C CA . SER B 1 220 ? 12.906 8.344 9.07 1 94.75 220 SER B CA 1
ATOM 3688 C C . SER B 1 220 ? 13.625 8.086 10.391 1 94.75 220 SER B C 1
ATOM 3690 O O . SER B 1 220 ? 14.055 9.031 11.062 1 94.75 220 SER B O 1
ATOM 3692 N N . ASN B 1 221 ? 13.766 6.812 10.812 1 95.12 221 ASN B N 1
ATOM 3693 C CA . ASN B 1 221 ? 14.156 6.539 12.195 1 95.12 221 ASN B CA 1
ATOM 3694 C C . ASN B 1 221 ? 15.297 5.52 12.258 1 95.12 221 ASN B C 1
ATOM 3696 O O . ASN B 1 221 ? 15.414 4.781 13.242 1 95.12 221 ASN B O 1
ATOM 3700 N N . ALA B 1 222 ? 15.984 5.414 11.148 1 97.31 222 ALA B N 1
ATOM 3701 C CA . ALA B 1 222 ? 17.094 4.461 11.148 1 97.31 222 ALA B CA 1
ATOM 3702 C C . ALA B 1 222 ? 18.188 4.887 10.164 1 97.31 222 ALA B C 1
ATOM 3704 O O . ALA B 1 222 ? 18.188 6.027 9.695 1 97.31 222 ALA B O 1
ATOM 3705 N N . SER B 1 223 ? 19.125 4.059 9.914 1 97.94 223 SER B N 1
ATOM 3706 C CA . SER B 1 223 ? 20.281 4.418 9.086 1 97.94 223 SER B CA 1
ATOM 3707 C C . SER B 1 223 ? 20.031 4.047 7.625 1 97.94 223 SER B C 1
ATOM 3709 O O . SER B 1 223 ? 19.266 3.141 7.328 1 97.94 223 SER B O 1
ATOM 3711 N N . ASN B 1 224 ? 20.641 4.777 6.707 1 97.94 224 ASN B N 1
ATOM 3712 C CA . ASN B 1 224 ? 20.578 4.605 5.258 1 97.94 224 ASN B CA 1
ATOM 3713 C C . ASN B 1 224 ? 21.953 4.773 4.617 1 97.94 224 ASN B C 1
ATOM 3715 O O . ASN B 1 224 ? 22.516 5.871 4.617 1 97.94 224 ASN B O 1
ATOM 3719 N N . ASN B 1 225 ? 22.453 3.684 4.043 1 98.38 225 ASN B N 1
ATOM 3720 C CA . ASN B 1 225 ? 23.828 3.752 3.555 1 98.38 225 ASN B CA 1
ATOM 3721 C C . ASN B 1 225 ? 23.891 4.215 2.102 1 98.38 225 ASN B C 1
ATOM 3723 O O . ASN B 1 225 ? 24.969 4.418 1.553 1 98.38 225 ASN B O 1
ATOM 3727 N N . LEU B 1 226 ? 22.812 4.305 1.313 1 97.38 226 LEU B N 1
ATOM 3728 C CA . LEU B 1 226 ? 22.812 4.551 -0.125 1 97.38 226 LEU B CA 1
ATOM 3729 C C . LEU B 1 226 ? 23.062 6.027 -0.424 1 97.38 226 LEU B C 1
ATOM 3731 O O . LEU B 1 226 ? 23.828 6.359 -1.319 1 97.38 226 LEU B O 1
ATOM 3735 N N . GLY B 1 227 ? 22.391 6.918 0.337 1 93.88 227 GLY B N 1
ATOM 3736 C CA . GLY B 1 227 ? 22.375 8.32 -0.041 1 93.88 227 GLY B CA 1
ATOM 3737 C C . GLY B 1 227 ? 21.578 8.586 -1.311 1 93.88 227 GLY B C 1
ATOM 3738 O O . GLY B 1 227 ? 21.234 7.656 -2.041 1 93.88 227 GLY B O 1
ATOM 3739 N N . ASN B 1 228 ? 21.281 9.828 -1.568 1 97.31 228 ASN B N 1
ATOM 3740 C CA . ASN B 1 228 ? 20.547 10.211 -2.77 1 97.31 228 ASN B CA 1
ATOM 3741 C C . ASN B 1 228 ? 21.484 10.727 -3.857 1 97.31 228 ASN B C 1
ATOM 3743 O O . ASN B 1 228 ? 22.516 11.344 -3.559 1 97.31 228 ASN B O 1
ATOM 3747 N N . GLN B 1 229 ? 21.297 10.359 -5.031 1 97.12 229 GLN B N 1
ATOM 3748 C CA . GLN B 1 229 ? 22.062 10.875 -6.156 1 97.12 229 GLN B CA 1
ATOM 3749 C C . GLN B 1 229 ? 21.219 10.93 -7.43 1 97.12 229 GLN B C 1
ATOM 3751 O O . GLN B 1 229 ? 20.328 10.109 -7.613 1 97.12 229 GLN B O 1
ATOM 3756 N N . LYS B 1 230 ? 21.578 11.906 -8.266 1 97.19 230 LYS B N 1
ATOM 3757 C CA . LYS B 1 230 ? 20.859 12.133 -9.516 1 97.19 230 LYS B CA 1
ATOM 3758 C C . LYS B 1 230 ? 21.688 11.742 -10.727 1 97.19 230 LYS B C 1
ATOM 3760 O O . LYS B 1 230 ? 22.844 11.328 -10.578 1 97.19 230 LYS B O 1
ATOM 3765 N N . ASN B 1 231 ? 21.078 11.641 -11.844 1 93.81 231 ASN B N 1
ATOM 3766 C CA . ASN B 1 231 ? 21.688 11.586 -13.172 1 93.81 231 ASN B CA 1
ATOM 3767 C C . ASN B 1 231 ? 22.078 10.164 -13.547 1 93.81 231 ASN B C 1
ATOM 3769 O O . ASN B 1 231 ? 22.828 9.953 -14.508 1 93.81 231 ASN B O 1
ATOM 3773 N N . GLY B 1 232 ? 21.75 9.117 -12.883 1 96.69 232 GLY B N 1
ATOM 3774 C CA . GLY B 1 232 ? 21.922 7.75 -13.344 1 96.69 232 GLY B CA 1
ATOM 3775 C C . GLY B 1 232 ? 20.953 7.363 -14.438 1 96.69 232 GLY B C 1
ATOM 3776 O O . GLY B 1 232 ? 19.844 7.906 -14.523 1 96.69 232 GLY B O 1
ATOM 3777 N N . SER B 1 233 ? 21.359 6.406 -15.242 1 98.12 233 SER B N 1
ATOM 3778 C CA . SER B 1 233 ? 20.5 5.914 -16.312 1 98.12 233 SER B CA 1
ATOM 3779 C C . SER B 1 233 ? 19.469 4.934 -15.797 1 98.12 233 SER B C 1
ATOM 3781 O O . SER B 1 233 ? 18.469 4.648 -16.469 1 98.12 233 SER B O 1
ATOM 3783 N N . LYS B 1 234 ? 19.75 4.402 -14.68 1 98.56 234 LYS B N 1
ATOM 3784 C CA . LYS B 1 234 ? 18.797 3.527 -13.992 1 98.56 234 LYS B CA 1
ATOM 3785 C C . LYS B 1 234 ? 18.219 4.203 -12.758 1 98.56 234 LYS B C 1
ATOM 3787 O O . LYS B 1 234 ? 18.812 5.137 -12.219 1 98.56 234 LYS B O 1
ATOM 3792 N N . GLU B 1 235 ? 17.047 3.732 -12.328 1 98.88 235 GLU B N 1
ATOM 3793 C CA . GLU B 1 235 ? 16.406 4.324 -11.156 1 98.88 235 GLU B CA 1
ATOM 3794 C C . GLU B 1 235 ? 16.359 3.334 -10 1 98.88 235 GLU B C 1
ATOM 3796 O O . GLU B 1 235 ? 15.938 2.188 -10.18 1 98.88 235 GLU B O 1
ATOM 3801 N N . LEU B 1 236 ? 16.797 3.773 -8.844 1 98.88 236 LEU B N 1
ATOM 3802 C CA . LEU B 1 236 ? 16.688 3.014 -7.602 1 98.88 236 LEU B CA 1
ATOM 3803 C C . LEU B 1 236 ? 15.953 3.824 -6.531 1 98.88 236 LEU B C 1
ATOM 3805 O O . LEU B 1 236 ? 16.438 4.875 -6.105 1 98.88 236 LEU B O 1
ATOM 3809 N N . GLU B 1 237 ? 14.82 3.381 -6.125 1 98.94 237 GLU B N 1
ATOM 3810 C CA . GLU B 1 237 ? 14.086 3.963 -5.004 1 98.94 237 GLU B CA 1
ATOM 3811 C C . GLU B 1 237 ? 14 2.988 -3.836 1 98.94 237 GLU B C 1
ATOM 3813 O O . GLU B 1 237 ? 13.539 1.854 -3.996 1 98.94 237 GLU B O 1
ATOM 3818 N N . VAL B 1 238 ? 14.469 3.377 -2.695 1 98.88 238 VAL B N 1
ATOM 3819 C CA . VAL B 1 238 ? 14.406 2.555 -1.492 1 98.88 238 VAL B CA 1
ATOM 3820 C C . VAL B 1 238 ? 13.828 3.371 -0.338 1 98.88 238 VAL B C 1
ATOM 3822 O O . VAL B 1 238 ? 14.367 4.414 0.028 1 98.88 238 VAL B O 1
ATOM 3825 N N . ARG B 1 239 ? 12.719 2.836 0.231 1 98.62 239 ARG B N 1
ATOM 3826 C CA . ARG B 1 239 ? 12.07 3.6 1.293 1 98.62 239 ARG B CA 1
ATOM 3827 C C . ARG B 1 239 ? 11.703 2.697 2.467 1 98.62 239 ARG B C 1
ATOM 3829 O O . ARG B 1 239 ? 11.172 1.603 2.271 1 98.62 239 ARG B O 1
ATOM 3836 N N . THR B 1 240 ? 12.039 3.143 3.654 1 98.31 240 THR B N 1
ATOM 3837 C CA . THR B 1 240 ? 11.5 2.613 4.902 1 98.31 240 THR B CA 1
ATOM 3838 C C . THR B 1 240 ? 11.273 3.734 5.91 1 98.31 240 THR B C 1
ATOM 3840 O O . THR B 1 240 ? 11.719 4.863 5.707 1 98.31 240 THR B O 1
ATOM 3843 N N . SER B 1 241 ? 10.469 3.477 6.898 1 97.69 241 SER B N 1
ATOM 3844 C CA . SER B 1 241 ? 10.242 4.5 7.914 1 97.69 241 SER B CA 1
ATOM 3845 C C . SER B 1 241 ? 11.039 4.207 9.18 1 97.69 241 SER B C 1
ATOM 3847 O O . SER B 1 241 ? 11.617 5.113 9.781 1 97.69 241 SER B O 1
ATOM 3849 N N . ASN B 1 242 ? 11.164 2.936 9.523 1 97.44 242 ASN B N 1
ATOM 3850 C CA . ASN B 1 242 ? 11.586 2.67 10.898 1 97.44 242 ASN B CA 1
ATOM 3851 C C . ASN B 1 242 ? 12.742 1.68 10.953 1 97.44 242 ASN B C 1
ATOM 3853 O O . ASN B 1 242 ? 13.031 1.105 12.008 1 97.44 242 ASN B O 1
ATOM 3857 N N . ALA B 1 243 ? 13.336 1.401 9.836 1 98.5 243 ALA B N 1
ATOM 3858 C CA . ALA B 1 243 ? 14.43 0.432 9.859 1 98.5 243 ALA B CA 1
ATOM 3859 C C . ALA B 1 243 ? 15.523 0.812 8.867 1 98.5 243 ALA B C 1
ATOM 3861 O O . ALA B 1 243 ? 15.391 1.797 8.133 1 98.5 243 ALA B O 1
ATOM 3862 N N . ASP B 1 244 ? 16.578 0.067 8.883 1 98.81 244 ASP B N 1
ATOM 3863 C CA . ASP B 1 244 ? 17.797 0.42 8.164 1 98.81 244 ASP B CA 1
ATOM 3864 C C . ASP B 1 244 ? 17.688 0.065 6.68 1 98.81 244 ASP B C 1
ATOM 3866 O O . ASP B 1 244 ? 16.969 -0.864 6.312 1 98.81 244 ASP B O 1
ATOM 3870 N N . ILE B 1 245 ? 18.359 0.821 5.906 1 98.81 245 ILE B N 1
ATOM 3871 C CA . ILE B 1 245 ? 18.656 0.499 4.512 1 98.81 245 ILE B CA 1
ATOM 3872 C C . ILE B 1 245 ? 20.141 0.184 4.355 1 98.81 245 ILE B C 1
ATOM 3874 O O . ILE B 1 245 ? 20.984 1.039 4.605 1 98.81 245 ILE B O 1
ATOM 3878 N N . GLU B 1 246 ? 20.438 -1.026 4.07 1 98.88 246 GLU B N 1
ATOM 3879 C CA . GLU B 1 246 ? 21.812 -1.475 3.875 1 98.88 246 GLU B CA 1
ATOM 3880 C C . GLU B 1 246 ? 21.953 -2.277 2.586 1 98.88 246 GLU B C 1
ATOM 3882 O O . GLU B 1 246 ? 21.781 -3.496 2.582 1 98.88 246 GLU B O 1
ATOM 3887 N N . ILE B 1 247 ? 22.375 -1.562 1.503 1 98.75 247 ILE B N 1
ATOM 3888 C CA . ILE B 1 247 ? 22.5 -2.184 0.188 1 98.75 247 ILE B CA 1
ATOM 3889 C C . ILE B 1 247 ? 23.906 -1.99 -0.353 1 98.75 247 ILE B C 1
ATOM 3891 O O . ILE B 1 247 ? 24.453 -0.888 -0.287 1 98.75 247 ILE B O 1
ATOM 3895 N N . ALA B 1 248 ? 24.469 -3.076 -0.8 1 98.62 248 ALA B N 1
ATOM 3896 C CA . ALA B 1 248 ? 25.766 -3.021 -1.46 1 98.62 248 ALA B CA 1
ATOM 3897 C C . ALA B 1 248 ? 25.641 -3.285 -2.957 1 98.62 248 ALA B C 1
ATOM 3899 O O . ALA B 1 248 ? 24.797 -4.078 -3.381 1 98.62 248 ALA B O 1
ATOM 3900 N N . PHE B 1 249 ? 26.484 -2.561 -3.725 1 98.5 249 PHE B N 1
ATOM 3901 C CA . PHE B 1 249 ? 26.578 -2.828 -5.152 1 98.5 249 PHE B CA 1
ATOM 3902 C C . PHE B 1 249 ? 27.75 -3.76 -5.449 1 98.5 249 PHE B C 1
ATOM 3904 O O . PHE B 1 249 ? 28.828 -3.602 -4.883 1 98.5 249 PHE B O 1
ATOM 3911 N N . VAL B 1 250 ? 27.328 -4.766 -6.266 1 97.69 250 VAL B N 1
ATOM 3912 C CA . VAL B 1 250 ? 28.375 -5.719 -6.621 1 97.69 250 VAL B CA 1
ATOM 3913 C C . VAL B 1 250 ? 28.516 -5.801 -8.141 1 97.69 250 VAL B C 1
ATOM 3915 O O . VAL B 1 250 ? 27.547 -5.566 -8.867 1 97.69 250 VAL B O 1
ATOM 3918 N N . ARG B 1 251 ? 29.812 -6.109 -8.641 1 89.81 251 ARG B N 1
ATOM 3919 C CA . ARG B 1 251 ? 30.062 -6.199 -10.078 1 89.81 251 ARG B CA 1
ATOM 3920 C C . ARG B 1 251 ? 30.234 -7.652 -10.508 1 89.81 251 ARG B C 1
ATOM 3922 O O . ARG B 1 251 ? 30.656 -8.5 -9.719 1 89.81 251 ARG B O 1
#

Secondary structure (DSSP, 8-state):
-------EEEEEE-SS--SEEEEE-SSS-EEEEEESSSS-EEEEEE-SS--EEEEEETTEEEEEE---SS---TTTT--SS---EEEEEETTT--EEEEE-SSS-EEEEEEEEEEEEEEESSS-EEEEEEEEEEEEEEESSS-EEEEEEEEEEEEEEESSS-EEEEEEEEEEEEEEESSS-EEEEEEEEEEEEEEEESSS-EEEEEES-GGGEEEEEE-SSS-BSS--B---SEEEEEE-SSS-EEEEEE-/-------EEEEEE-SS--SEEEEE-SSS-EEEEEESSSS-EEEEEE-SS--EEEEEETTEEEEEE---SS---TTTT--SS---EEEEEETTT--EEEEE-SSS-EEEEEEEEEEEEEEESSS-EEEEEEEEEEEEEEESSS-EEEEEEEEEEEEEEESSS-EEEEEEEEEEEEEEESSS-EEEEEEEEEEEEEEEESSS-EEEEEES-GGGEEEEEE-SSS-BSS--B---SEEEEEE-SSS-EEEEEE-